Protein AF-A0A7Y2XPT8-F1 (afdb_monomer_lite)

Foldseek 3Di:
DQFEAEAADADLVLLLVFQKEWEWALHFFLRTQATLDIGGSVLLQDLCNCVVRVSGPRSCVSVVVDDQDFDPDFDDFPAWKWWFLFDDFLAGGDIDTGGWLFFEEEAEDPQQCSCVCQPQAPQQVLCVVLVHDALDHHTDTDDIPRSVVANEAAEFFLDQPDQAQLDFLCVLLVLLLLVLQLLCPDPVNVVVVHHSQCLRLQRHPFFDPPVSLSQWDWADDLQDPIDTHGDPQCRSLRGDPVQQVRDDVNGGSSRQQQDFLLRLLVCLVVDDAPDPSSVVSSVSSNVSSVLCVLLVRRRGGRSGGSSPAGSLSSRSSVLSVCLSVQALVHEYEYEYEANCVSAHSVNVSSVLVSVVSNSVSRYYYYYHHDDLSSLSRTSKYFYWAQDRGNRINHGQDIGHPVVCCPGPHPSNVVNVVVVPPPDDDDDDDDDDPDDDDQWWWFFQADFDNHDGYIDTHHGPTHYYYYYHHNSCSCVVVPVALQLVLVQVVLVPDDPVSVVSVPNRPHGPTPDIPNRHRDDDDDPPPPPDFLLDDPCVVVSVLSVVLVCCLPVNFDADPVPRHTFFFDDLVVVQVVVVVVCVVAVAKWKWAWQFFQAAWQCLVVLVVCVVVVQQWKQKPLDIDGSPPDGGDHRPGGITIIGGDPDSVVRCVNNVQKMKMAHNVCSNVCVPGIAIDGRGGADPPPRGGDDRRDSLCCDLCHPNNNDPQPSSSQFHDPPDPPPDPPDPQPDPVSVVVVVSVVSRSNPPCPVPTHGDD

Structure (mmCIF, N/CA/C/O backbone):
data_AF-A0A7Y2XPT8-F1
#
_entry.id   AF-A0A7Y2XPT8-F1
#
loop_
_atom_site.group_PDB
_atom_site.id
_atom_site.type_symbol
_atom_site.label_atom_id
_atom_site.label_alt_id
_atom_site.label_comp_id
_atom_site.label_asym_id
_atom_site.label_entity_id
_atom_site.label_seq_id
_atom_site.pdbx_PDB_ins_code
_atom_site.Cartn_x
_atom_site.Cartn_y
_atom_site.Cartn_z
_atom_site.occupancy
_atom_site.B_iso_or_equiv
_atom_site.auth_seq_id
_atom_site.auth_comp_id
_atom_site.auth_asym_id
_atom_site.auth_atom_id
_atom_site.pdbx_PDB_model_num
ATOM 1 N N . LYS A 1 1 ? -11.681 -24.615 -15.589 1.00 48.94 1 LYS A N 1
ATOM 2 C CA . LYS A 1 1 ? -12.839 -24.829 -16.495 1.00 48.94 1 LYS A CA 1
ATOM 3 C C . LYS A 1 1 ? -14.077 -24.967 -15.619 1.00 48.94 1 LYS A C 1
ATOM 5 O O . LYS A 1 1 ? -13.988 -25.736 -14.673 1.00 48.94 1 LYS A O 1
ATOM 10 N N . GLY A 1 2 ? -15.150 -24.215 -15.887 1.00 76.19 2 GLY A N 1
ATOM 11 C CA . GLY A 1 2 ? -16.339 -24.157 -15.017 1.00 76.19 2 GLY A CA 1
ATOM 12 C C . GLY A 1 2 ? -16.177 -23.285 -13.761 1.00 76.19 2 GLY A C 1
ATOM 13 O O . GLY A 1 2 ? -16.870 -23.508 -12.774 1.00 76.19 2 GLY A O 1
ATOM 14 N N . ASN A 1 3 ? -15.218 -22.350 -13.780 1.00 82.19 3 ASN A N 1
ATOM 15 C CA . ASN A 1 3 ? -14.989 -21.384 -12.707 1.00 82.19 3 ASN A CA 1
ATOM 16 C C . ASN A 1 3 ? -15.061 -19.979 -13.299 1.00 82.19 3 ASN A C 1
ATOM 18 O O . ASN A 1 3 ? -14.499 -19.748 -14.369 1.00 82.19 3 ASN A O 1
ATOM 22 N N . THR A 1 4 ? -15.666 -19.049 -12.566 1.00 84.94 4 THR A N 1
ATOM 23 C CA . THR A 1 4 ? -15.543 -17.613 -12.831 1.00 84.94 4 THR A CA 1
ATOM 24 C C . THR A 1 4 ? -14.243 -17.105 -12.225 1.00 84.94 4 THR A C 1
ATOM 26 O O . THR A 1 4 ? -13.990 -17.351 -11.045 1.00 84.94 4 THR A O 1
ATOM 29 N N . VAL A 1 5 ? -13.428 -16.395 -13.004 1.00 89.06 5 VAL A N 1
ATOM 30 C CA . VAL A 1 5 ? -12.171 -15.812 -12.519 1.00 89.06 5 VAL A CA 1
ATOM 31 C C . VAL A 1 5 ? -12.322 -14.298 -12.513 1.00 89.06 5 VAL A C 1
ATOM 33 O O . VAL A 1 5 ? -12.354 -13.680 -13.572 1.00 89.06 5 VAL A O 1
ATOM 36 N N . VAL A 1 6 ? -12.434 -13.710 -11.321 1.00 88.94 6 VAL A N 1
ATOM 37 C CA . VAL A 1 6 ? -12.496 -12.253 -11.138 1.00 88.94 6 VAL A CA 1
ATOM 38 C C . VAL A 1 6 ? -11.102 -11.756 -10.771 1.00 88.94 6 VAL A C 1
ATOM 40 O O . VAL A 1 6 ? -10.568 -12.145 -9.734 1.00 88.94 6 VAL A O 1
ATOM 43 N N . VAL A 1 7 ? -10.507 -10.921 -11.620 1.00 89.31 7 VAL A N 1
ATOM 44 C CA . VAL A 1 7 ? -9.134 -10.419 -11.459 1.00 89.31 7 VAL A CA 1
ATOM 45 C C . VAL A 1 7 ? -9.159 -8.904 -11.328 1.00 89.31 7 VAL A C 1
ATOM 47 O O . VAL A 1 7 ? -9.689 -8.226 -12.201 1.00 89.31 7 VAL A O 1
ATOM 50 N N . VAL A 1 8 ? -8.573 -8.358 -10.261 1.00 89.12 8 VAL A N 1
ATOM 51 C CA . VAL A 1 8 ? -8.321 -6.913 -10.165 1.00 89.12 8 VAL A CA 1
ATOM 52 C C . VAL A 1 8 ? -7.009 -6.610 -10.878 1.00 89.12 8 VAL A C 1
ATOM 54 O O . VAL A 1 8 ? -5.964 -7.064 -10.418 1.00 89.12 8 VAL A O 1
ATOM 57 N N . GLU A 1 9 ? -7.058 -5.873 -11.989 1.00 88.44 9 GLU A N 1
ATOM 58 C CA . GLU A 1 9 ? -5.888 -5.679 -12.852 1.00 88.44 9 GLU A CA 1
ATOM 59 C C . GLU A 1 9 ? -5.878 -4.352 -13.634 1.00 88.44 9 GLU A C 1
ATOM 61 O O . GLU A 1 9 ? -6.904 -3.706 -13.857 1.00 88.44 9 GLU A O 1
ATOM 66 N N . HIS A 1 10 ? -4.679 -3.962 -14.051 1.00 87.81 10 HIS A N 1
ATOM 67 C CA . HIS A 1 10 ? -4.297 -2.761 -14.768 1.00 87.81 10 HIS A CA 1
ATOM 68 C C . HIS A 1 10 ? -3.341 -3.052 -15.946 1.00 87.81 10 HIS A C 1
ATOM 70 O O . HIS A 1 10 ? -3.095 -2.138 -16.731 1.00 87.81 10 HIS A O 1
ATOM 76 N N . GLU A 1 11 ? -2.810 -4.273 -16.131 1.00 84.25 11 GLU A N 1
ATOM 77 C CA . GLU A 1 11 ? -2.018 -4.607 -17.321 1.00 84.25 11 GLU A CA 1
ATOM 78 C C . GLU A 1 11 ? -2.915 -4.676 -18.562 1.00 84.25 11 GLU A C 1
ATOM 80 O O . GLU A 1 11 ? -3.926 -5.386 -18.639 1.00 84.25 11 GLU A O 1
ATOM 85 N N . GLU A 1 12 ? -2.518 -3.924 -19.586 1.00 85.06 12 GLU A N 1
ATOM 86 C CA . GLU A 1 12 ? -3.254 -3.796 -20.840 1.00 85.06 12 GLU A CA 1
ATOM 87 C C . GLU A 1 12 ? -3.509 -5.148 -21.520 1.00 85.06 12 GLU A C 1
ATOM 89 O O . GLU A 1 12 ? -4.578 -5.379 -22.089 1.00 85.06 12 GLU A O 1
ATOM 94 N N . THR A 1 13 ? -2.532 -6.054 -21.463 1.00 84.00 13 THR A N 1
ATOM 95 C CA . THR A 1 13 ? -2.599 -7.374 -22.100 1.00 84.00 13 THR A CA 1
ATOM 96 C C . THR A 1 13 ? -3.690 -8.241 -21.468 1.00 84.00 13 THR A C 1
ATOM 98 O O . THR A 1 13 ? -4.475 -8.852 -22.198 1.00 84.00 13 THR A O 1
ATOM 101 N N . VAL A 1 14 ? -3.795 -8.232 -20.136 1.00 86.50 14 VAL A N 1
ATOM 102 C CA . VAL A 1 14 ? -4.797 -8.969 -19.358 1.00 86.50 14 VAL A CA 1
ATOM 103 C C . VAL A 1 14 ? -6.184 -8.388 -19.606 1.00 86.50 14 VAL A C 1
ATOM 105 O O . VAL A 1 14 ? -7.114 -9.126 -19.933 1.00 86.50 14 VAL A O 1
ATOM 108 N N . MET A 1 15 ? -6.320 -7.059 -19.566 1.00 89.50 15 MET A N 1
ATOM 109 C CA . MET A 1 15 ? -7.583 -6.383 -19.884 1.00 89.50 15 MET A CA 1
ATOM 110 C C . MET A 1 15 ? -8.066 -6.697 -21.303 1.00 89.50 15 MET A C 1
ATOM 112 O O . MET A 1 15 ? -9.247 -6.980 -21.507 1.00 89.50 15 MET A O 1
ATOM 116 N N . LYS A 1 16 ? -7.168 -6.708 -22.295 1.00 85.69 16 LYS A N 1
ATOM 117 C CA . LYS A 1 16 ? -7.507 -7.053 -23.686 1.00 85.69 16 LYS A CA 1
ATOM 118 C C . LYS A 1 16 ? -7.856 -8.530 -23.881 1.00 85.69 16 LYS A C 1
ATOM 120 O O . LYS A 1 16 ? -8.593 -8.846 -24.817 1.00 85.69 16 LYS A O 1
ATOM 125 N N . ALA A 1 17 ? -7.319 -9.412 -23.040 1.00 87.69 17 ALA A N 1
ATOM 126 C CA . ALA A 1 17 ? -7.596 -10.845 -23.056 1.00 87.69 17 ALA A CA 1
ATOM 127 C C . ALA A 1 17 ? -8.861 -11.236 -22.272 1.00 87.69 17 ALA A C 1
ATOM 129 O O . ALA A 1 17 ? -9.319 -12.367 -22.417 1.00 87.69 17 ALA A O 1
ATOM 130 N N . SER A 1 18 ? -9.413 -10.326 -21.464 1.00 90.81 18 SER A N 1
ATOM 131 C CA . SER A 1 18 ? -10.625 -10.565 -20.676 1.00 90.81 18 SER A CA 1
ATOM 132 C C . SER A 1 18 ? -11.853 -10.862 -21.540 1.00 90.81 18 SER A C 1
ATOM 134 O O . SER A 1 18 ? -12.017 -10.322 -22.641 1.00 90.81 18 SER A O 1
ATOM 136 N N . ASP A 1 19 ? -12.749 -11.696 -21.014 1.00 90.00 19 ASP A N 1
ATOM 137 C CA . ASP A 1 19 ? -14.072 -11.915 -21.601 1.00 90.00 19 ASP A CA 1
ATOM 138 C C . ASP A 1 19 ? -14.990 -10.730 -21.264 1.00 90.00 19 ASP A C 1
ATOM 140 O O . ASP A 1 19 ? -15.684 -10.191 -22.137 1.00 90.00 19 ASP A O 1
ATOM 144 N N . HIS A 1 20 ? -14.896 -10.245 -20.020 1.00 90.50 20 HIS A N 1
ATOM 145 C CA . HIS A 1 20 ? -15.644 -9.106 -19.500 1.00 90.50 20 HIS A CA 1
ATOM 146 C C . HIS A 1 20 ? -14.739 -8.127 -18.741 1.00 90.50 20 HIS A C 1
ATOM 148 O O . HIS A 1 20 ? -13.841 -8.534 -18.005 1.00 90.50 20 HIS A O 1
ATOM 154 N N . LEU A 1 21 ? -15.013 -6.830 -18.885 1.00 93.31 21 LEU A N 1
ATOM 155 C CA . LEU A 1 21 ? -14.312 -5.740 -18.215 1.00 93.31 21 LEU A CA 1
ATOM 156 C C . LEU A 1 21 ? -15.306 -4.917 -17.386 1.00 93.31 21 LEU A C 1
ATOM 158 O O . LEU A 1 21 ? -16.304 -4.422 -17.915 1.00 93.31 21 LEU A O 1
ATOM 162 N N . VAL A 1 22 ? -14.999 -4.734 -16.106 1.00 93.50 22 VAL A N 1
ATOM 163 C CA . VAL A 1 22 ? -15.694 -3.825 -15.189 1.00 93.50 22 VAL A CA 1
ATOM 164 C C . VAL A 1 22 ? -14.723 -2.720 -14.789 1.00 93.50 22 VAL A C 1
ATOM 166 O O . VAL A 1 22 ? -13.679 -2.995 -14.209 1.00 93.50 22 VAL A O 1
ATOM 169 N N . ASP A 1 23 ? -15.059 -1.473 -15.085 1.00 93.50 23 ASP A N 1
ATOM 170 C CA . ASP A 1 23 ? -14.248 -0.302 -14.760 1.00 93.50 23 ASP A CA 1
ATOM 171 C C . ASP A 1 23 ? -14.892 0.500 -13.618 1.00 93.50 23 ASP A C 1
ATOM 173 O O . ASP A 1 23 ? -16.072 0.872 -13.696 1.00 93.50 23 ASP A O 1
ATOM 177 N N . LEU A 1 24 ? -14.117 0.751 -12.557 1.00 92.56 24 LEU A N 1
ATOM 178 C CA . LEU A 1 24 ? -14.505 1.565 -11.406 1.00 92.56 24 LEU A CA 1
ATOM 179 C C . LEU A 1 24 ? -13.850 2.947 -11.433 1.00 92.56 24 LEU A C 1
ATOM 181 O O . LEU A 1 24 ? -12.626 3.084 -11.448 1.00 92.56 24 LEU A O 1
ATOM 185 N N . GLY A 1 25 ? -14.673 3.977 -11.271 1.00 89.19 25 GLY A N 1
ATOM 186 C CA . GLY A 1 25 ? -14.249 5.371 -11.261 1.00 89.19 25 GLY A CA 1
ATOM 187 C C . GLY A 1 25 ? -15.370 6.291 -10.768 1.00 89.19 25 GLY A C 1
ATOM 188 O O . GLY A 1 25 ? -16.159 5.863 -9.920 1.00 89.19 25 GLY A O 1
ATOM 189 N N . PRO A 1 26 ? -15.457 7.537 -11.275 1.00 86.62 26 PRO A N 1
ATOM 190 C CA . PRO A 1 26 ? -14.518 8.187 -12.207 1.00 86.62 26 PRO A CA 1
ATOM 191 C C . PRO A 1 26 ? -13.173 8.571 -11.566 1.00 86.62 26 PRO A C 1
ATOM 193 O O . PRO A 1 26 ? -12.193 8.769 -12.272 1.00 86.62 26 PRO A O 1
ATOM 196 N N . GLY A 1 27 ? -13.112 8.676 -10.235 1.00 84.25 27 GLY A N 1
ATOM 197 C CA . GLY A 1 27 ? -11.929 9.099 -9.485 1.00 84.25 27 GLY A CA 1
ATOM 198 C C . GLY A 1 27 ? -11.384 8.052 -8.506 1.00 84.25 27 GLY A C 1
ATOM 199 O O . GLY A 1 27 ? -11.863 6.921 -8.413 1.00 84.25 27 GLY A O 1
ATOM 200 N N . ALA A 1 28 ? -10.369 8.463 -7.748 1.00 82.50 28 ALA A N 1
ATOM 201 C CA . ALA A 1 28 ? -9.845 7.750 -6.585 1.00 82.50 28 ALA A CA 1
ATOM 202 C C . ALA A 1 28 ? -10.547 8.212 -5.298 1.00 82.50 28 ALA A C 1
ATOM 204 O O . ALA A 1 28 ? -11.073 9.328 -5.240 1.00 82.50 28 ALA A O 1
ATOM 205 N N . GLY A 1 29 ? -10.527 7.381 -4.252 1.00 80.56 29 GLY A N 1
ATOM 206 C CA . GLY A 1 29 ? -11.131 7.720 -2.963 1.00 80.56 29 GLY A CA 1
ATOM 207 C C . GLY A 1 29 ? -12.606 8.087 -3.120 1.00 80.56 29 GLY A C 1
ATOM 208 O O . GLY A 1 29 ? -13.327 7.453 -3.885 1.00 80.56 29 GLY A O 1
ATOM 209 N N . GLU A 1 30 ? -13.059 9.145 -2.456 1.00 78.12 30 GLU A N 1
ATOM 210 C CA . GLU A 1 30 ? -14.478 9.529 -2.441 1.00 78.12 30 GLU A CA 1
ATOM 211 C C . GLU A 1 30 ? -15.073 9.925 -3.801 1.00 78.12 30 GLU A C 1
ATOM 213 O O . GLU A 1 30 ? -16.297 9.910 -3.946 1.00 78.12 30 GLU A O 1
ATOM 218 N N . HIS A 1 31 ? -14.225 10.231 -4.787 1.00 81.94 31 HIS A N 1
ATOM 219 C CA . HIS A 1 31 ? -14.617 10.484 -6.176 1.00 81.94 31 HIS A CA 1
ATOM 220 C C . HIS A 1 31 ? -14.749 9.198 -7.010 1.00 81.94 31 HIS A C 1
ATOM 222 O O . HIS A 1 31 ? -15.101 9.263 -8.186 1.00 81.94 31 HIS A O 1
ATOM 228 N N . GLY A 1 32 ? -14.418 8.046 -6.429 1.00 86.88 32 GLY A N 1
ATOM 229 C CA . GLY A 1 32 ? -14.584 6.723 -7.015 1.00 86.88 32 GLY A CA 1
ATOM 230 C C . GLY A 1 32 ? -15.821 5.999 -6.492 1.00 86.88 32 GLY A C 1
ATOM 231 O O . GLY A 1 32 ? -16.818 6.601 -6.092 1.00 86.88 32 GLY A O 1
ATOM 232 N N . GLY A 1 33 ? -15.742 4.670 -6.472 1.00 84.31 33 GLY A N 1
ATOM 233 C CA . GLY A 1 33 ? -16.777 3.817 -5.905 1.00 84.31 33 GLY A CA 1
ATOM 234 C C . GLY A 1 33 ? -18.017 3.679 -6.780 1.00 84.31 33 GLY A C 1
ATOM 235 O O . GLY A 1 33 ? -19.047 3.250 -6.270 1.00 84.31 33 GLY A O 1
ATOM 236 N N . GLN A 1 34 ? -17.939 4.033 -8.065 1.00 89.06 34 GLN A N 1
ATOM 237 C CA . GLN A 1 34 ? -19.000 3.847 -9.054 1.00 89.06 34 GLN A CA 1
ATOM 238 C C . GLN A 1 34 ? -18.502 2.978 -10.209 1.00 89.06 34 GLN A C 1
ATOM 240 O O . GLN A 1 34 ? -17.315 2.977 -10.527 1.00 89.06 34 GLN A O 1
ATOM 245 N N . ILE A 1 35 ? -19.413 2.258 -10.861 1.00 89.44 35 ILE A N 1
ATOM 246 C CA . ILE A 1 35 ? -19.110 1.531 -12.097 1.00 89.44 35 ILE A CA 1
ATOM 247 C C . ILE A 1 35 ? -19.306 2.499 -13.255 1.00 89.44 35 ILE A C 1
ATOM 249 O O . ILE A 1 35 ? -20.428 2.917 -13.534 1.00 89.44 35 ILE A O 1
ATOM 253 N N . VAL A 1 36 ? -18.215 2.856 -13.924 1.00 92.31 36 VAL A N 1
ATOM 254 C CA . VAL A 1 36 ? -18.238 3.780 -15.069 1.00 92.31 36 VAL A CA 1
ATOM 255 C C . VAL A 1 36 ? -18.423 3.036 -16.392 1.00 92.31 36 VAL A C 1
ATOM 257 O O . VAL A 1 36 ? -18.938 3.592 -17.369 1.00 92.31 36 VAL A O 1
ATOM 260 N N . ALA A 1 37 ? -18.043 1.757 -16.424 1.00 91.38 37 ALA A N 1
ATOM 261 C CA . ALA A 1 37 ? -18.244 0.877 -17.564 1.00 91.38 37 ALA A CA 1
ATOM 262 C C . ALA A 1 37 ? -18.334 -0.593 -17.114 1.00 91.38 37 ALA A C 1
ATOM 264 O O . ALA A 1 37 ? -17.560 -1.036 -16.274 1.00 91.38 37 ALA A O 1
ATOM 265 N N . ALA A 1 38 ? -19.253 -1.359 -17.700 1.00 90.06 38 ALA A N 1
ATOM 266 C CA . ALA A 1 38 ? -19.304 -2.818 -17.595 1.00 90.06 38 ALA A CA 1
ATOM 267 C C . ALA A 1 38 ? -19.683 -3.374 -18.972 1.00 90.06 38 ALA A C 1
ATOM 269 O O . ALA A 1 38 ? -20.764 -3.084 -19.489 1.00 90.06 38 ALA A O 1
ATOM 270 N N . LEU A 1 39 ? -18.748 -4.056 -19.629 1.00 92.25 39 LEU A N 1
ATOM 271 C CA . LEU A 1 39 ? -18.867 -4.448 -21.035 1.00 92.25 39 LEU A CA 1
ATOM 272 C C . LEU A 1 39 ? -17.935 -5.613 -21.375 1.00 92.25 39 LEU A C 1
ATOM 274 O O . LEU A 1 39 ? -16.998 -5.913 -20.645 1.00 92.25 39 LEU A O 1
ATOM 278 N N . SER A 1 40 ? -18.156 -6.264 -22.519 1.00 88.19 40 SER A N 1
ATOM 279 C CA . SER A 1 40 ? -17.253 -7.335 -22.970 1.00 88.19 40 SER A CA 1
ATOM 280 C C . SER A 1 40 ? -15.845 -6.806 -23.271 1.00 88.19 40 SER A C 1
ATOM 282 O O . SER A 1 40 ? -15.687 -5.698 -23.796 1.00 88.19 40 SER A O 1
ATOM 284 N N . GLY A 1 41 ? -14.811 -7.623 -23.057 1.00 83.25 41 GLY A N 1
ATOM 285 C CA . GLY A 1 41 ? -13.421 -7.237 -23.332 1.00 83.25 41 GLY A CA 1
ATOM 286 C C . GLY A 1 41 ? -13.184 -6.826 -24.793 1.00 83.25 41 GLY A C 1
ATOM 287 O O . GLY A 1 41 ? -12.375 -5.942 -25.080 1.00 83.25 41 GLY A O 1
ATOM 288 N N . ARG A 1 42 ? -13.966 -7.368 -25.742 1.00 84.88 42 ARG A N 1
ATOM 289 C CA . ARG A 1 42 ? -13.954 -6.943 -27.158 1.00 84.88 42 ARG A CA 1
ATOM 290 C C . ARG A 1 42 ? -14.538 -5.545 -27.371 1.00 84.88 42 ARG A C 1
ATOM 292 O O . ARG A 1 42 ? -14.050 -4.806 -28.226 1.00 84.88 42 ARG A O 1
ATOM 299 N N . GLN A 1 43 ? -15.590 -5.175 -26.641 1.00 86.75 43 GLN A N 1
ATOM 300 C CA . GLN A 1 43 ? -16.170 -3.830 -26.719 1.00 86.75 43 GLN A CA 1
ATOM 301 C C . GLN A 1 43 ? -15.215 -2.777 -26.144 1.00 86.75 43 GLN A C 1
ATOM 303 O O . GLN A 1 43 ? -15.126 -1.687 -26.707 1.00 86.75 43 GLN A O 1
ATOM 308 N N . ALA A 1 44 ? -14.446 -3.124 -25.106 1.00 85.00 44 ALA A N 1
ATOM 309 C CA . ALA A 1 44 ? -13.505 -2.218 -24.438 1.00 85.00 44 ALA A CA 1
ATOM 310 C C . ALA A 1 44 ? -12.372 -1.730 -25.352 1.00 85.00 44 ALA A C 1
ATOM 312 O O . ALA A 1 44 ? -11.777 -0.685 -25.116 1.00 85.00 44 ALA A O 1
ATOM 313 N N . GLN A 1 45 ? -12.109 -2.463 -26.433 1.00 83.88 45 GLN A N 1
ATOM 314 C CA . GLN A 1 45 ? -11.055 -2.167 -27.405 1.00 83.88 45 GLN A CA 1
ATOM 315 C C . GLN A 1 45 ? -11.556 -1.337 -28.600 1.00 83.88 45 GLN A C 1
ATOM 317 O O . GLN A 1 45 ? -10.782 -0.977 -29.488 1.00 83.88 45 GLN A O 1
ATOM 322 N N . GLN A 1 46 ? -12.858 -1.038 -28.679 1.00 86.12 46 GLN A N 1
ATOM 323 C CA . GLN A 1 46 ? -13.411 -0.275 -29.797 1.00 86.12 46 GLN A CA 1
ATOM 324 C C . GLN A 1 46 ? -12.995 1.197 -29.712 1.00 86.12 46 GLN A C 1
ATOM 326 O O . GLN A 1 46 ? -13.224 1.857 -28.705 1.00 86.12 46 GLN A O 1
ATOM 331 N N . LYS A 1 47 ? -12.493 1.773 -30.811 1.00 84.06 47 LYS A N 1
ATOM 332 C CA . LYS A 1 47 ? -12.038 3.181 -30.855 1.00 84.06 47 LYS A CA 1
ATOM 333 C C . LYS A 1 47 ? -13.087 4.211 -30.407 1.00 84.06 47 LYS A C 1
ATOM 335 O O . LYS A 1 47 ? -12.742 5.298 -29.957 1.00 84.06 47 LYS A O 1
ATOM 340 N N . THR A 1 48 ? -14.374 3.903 -30.556 1.00 84.25 48 THR A N 1
ATOM 341 C CA . THR A 1 48 ? -15.479 4.801 -30.186 1.00 84.25 48 THR A CA 1
ATOM 342 C C . THR A 1 48 ? -15.956 4.624 -28.743 1.00 84.25 48 THR A C 1
ATOM 344 O O . THR A 1 48 ? -16.738 5.452 -28.277 1.00 84.25 48 THR A O 1
ATOM 347 N N . ILE A 1 49 ? -15.495 3.596 -28.018 1.00 87.44 49 ILE A N 1
ATOM 348 C CA . ILE A 1 49 ? -16.038 3.232 -26.701 1.00 87.44 49 ILE A CA 1
ATOM 349 C C . ILE A 1 49 ? -15.779 4.309 -25.645 1.00 87.44 49 ILE A C 1
ATOM 351 O O . ILE A 1 49 ? -16.684 4.646 -24.887 1.00 87.44 49 ILE A O 1
ATOM 355 N N . ALA A 1 50 ? -14.609 4.953 -25.685 1.00 84.31 50 ALA A N 1
ATOM 356 C CA . ALA A 1 50 ? -14.257 6.039 -24.772 1.00 84.31 50 ALA A CA 1
ATOM 357 C C . ALA A 1 50 ? -15.178 7.268 -24.919 1.00 84.31 50 ALA A C 1
ATOM 359 O O . ALA A 1 50 ? -15.327 8.047 -23.987 1.00 84.31 50 ALA A O 1
ATOM 360 N N . ARG A 1 51 ? -15.829 7.460 -26.081 1.00 86.19 51 ARG A N 1
ATOM 361 C CA . ARG A 1 51 ? -16.848 8.515 -26.248 1.00 86.19 51 ARG A CA 1
ATOM 362 C C . ARG A 1 51 ? -18.189 8.134 -25.621 1.00 86.19 51 ARG A C 1
ATOM 364 O O . ARG A 1 51 ? -18.934 9.022 -25.229 1.00 86.19 51 ARG A O 1
ATOM 371 N N . LYS A 1 52 ? -18.502 6.836 -25.558 1.00 87.88 52 LYS A N 1
ATOM 372 C CA . LYS A 1 52 ? -19.735 6.320 -24.944 1.00 87.88 52 LYS A CA 1
ATOM 373 C C . LYS A 1 52 ? -19.649 6.293 -23.417 1.00 87.88 52 LYS A C 1
ATOM 375 O O . LYS A 1 52 ? -20.669 6.459 -22.764 1.00 87.88 52 LYS A O 1
ATOM 380 N N . HIS A 1 53 ? -18.442 6.134 -22.877 1.00 89.69 53 HIS A N 1
ATOM 381 C CA . HIS A 1 53 ? -18.158 6.133 -21.442 1.00 89.69 53 HIS A CA 1
ATOM 382 C C . HIS A 1 53 ? -17.142 7.237 -21.101 1.00 89.69 53 HIS A C 1
ATOM 384 O O . HIS A 1 53 ? -15.980 6.936 -20.833 1.00 89.69 53 HIS A O 1
ATOM 390 N N . PRO A 1 54 ? -17.544 8.522 -21.129 1.00 88.12 54 PRO A N 1
ATOM 391 C CA . PRO A 1 54 ? -16.626 9.648 -20.928 1.00 88.12 54 PRO A CA 1
ATOM 392 C C . PRO A 1 54 ? -16.064 9.747 -19.501 1.00 88.12 54 PRO A C 1
ATOM 394 O O . PRO A 1 54 ? -15.097 10.464 -19.290 1.00 88.12 54 PRO A O 1
ATOM 397 N N . GLN A 1 55 ? -16.672 9.051 -18.537 1.00 89.62 55 GLN A N 1
ATOM 398 C CA . GLN A 1 55 ? -16.234 8.984 -17.139 1.00 89.62 55 GLN A CA 1
ATOM 399 C C . GLN A 1 55 ? -15.168 7.904 -16.884 1.00 89.62 55 GLN A C 1
ATOM 401 O O . GLN A 1 55 ? -14.672 7.795 -15.767 1.00 89.62 55 GLN A O 1
ATOM 406 N N . SER A 1 56 ? -14.857 7.074 -17.887 1.00 91.69 56 SER A N 1
ATOM 407 C CA . SER A 1 56 ? -13.834 6.035 -17.778 1.00 91.69 56 SER A CA 1
ATOM 408 C C . SER A 1 56 ? -12.452 6.609 -18.064 1.00 91.69 56 SER A C 1
ATOM 410 O O . SER A 1 56 ? -12.187 7.093 -19.166 1.00 91.69 56 SER A O 1
ATOM 412 N N . GLU A 1 57 ? -11.559 6.479 -17.088 1.00 90.12 57 GLU A N 1
ATOM 413 C CA . GLU A 1 57 ? -10.138 6.803 -17.231 1.00 90.12 57 GLU A CA 1
ATOM 414 C C . GLU A 1 57 ? -9.351 5.659 -17.889 1.00 90.12 57 GLU A C 1
ATOM 416 O O . GLU A 1 57 ? -8.268 5.887 -18.420 1.00 90.12 57 GLU A O 1
ATOM 421 N N . THR A 1 58 ? -9.882 4.430 -17.911 1.00 91.44 58 THR A N 1
ATOM 422 C CA . THR A 1 58 ? -9.190 3.256 -18.472 1.00 91.44 58 THR A CA 1
ATOM 423 C C . THR A 1 58 ? -9.420 3.082 -19.975 1.00 91.44 58 THR A C 1
ATOM 425 O O . THR A 1 58 ? -8.488 2.810 -20.736 1.00 91.44 58 THR A O 1
ATOM 428 N N . LEU A 1 59 ? -10.658 3.260 -20.448 1.00 91.69 59 LEU A N 1
ATOM 429 C CA . LEU A 1 59 ? -11.025 3.035 -21.851 1.00 91.69 59 LEU A CA 1
ATOM 430 C C . LEU A 1 59 ? -10.267 3.917 -22.866 1.00 91.69 59 LEU A C 1
ATOM 432 O O . LEU A 1 59 ? -9.998 3.432 -23.973 1.00 91.69 59 LEU A O 1
ATOM 436 N N . PRO A 1 60 ? -9.889 5.179 -22.570 1.00 90.31 60 PRO A N 1
ATOM 437 C CA . PRO A 1 60 ? -9.034 5.966 -23.455 1.00 90.31 60 PRO A CA 1
ATOM 438 C C . PRO A 1 60 ? -7.683 5.300 -23.747 1.00 90.31 60 PRO A C 1
ATOM 440 O O . PRO A 1 60 ? -7.255 5.328 -24.900 1.00 90.31 60 PRO A O 1
ATOM 443 N N . TYR A 1 61 ? -7.064 4.644 -22.761 1.00 88.31 61 TYR A N 1
ATOM 444 C CA . TYR A 1 61 ? -5.810 3.906 -22.943 1.00 88.31 61 TYR A CA 1
ATOM 445 C C . TYR A 1 61 ? -6.031 2.618 -23.746 1.00 88.31 61 TYR A C 1
ATOM 447 O O . TYR A 1 61 ? -5.374 2.397 -24.760 1.00 88.31 61 TYR A O 1
ATOM 455 N N . LEU A 1 62 ? -7.048 1.818 -23.398 1.00 87.31 62 LEU A N 1
ATOM 456 C CA . LEU A 1 62 ? -7.353 0.565 -24.115 1.00 87.31 62 LEU A CA 1
ATOM 457 C C . LEU A 1 62 ? -7.730 0.771 -25.590 1.00 87.31 62 LEU A C 1
ATOM 459 O O . LEU A 1 62 ? -7.444 -0.079 -26.438 1.00 87.31 62 LEU A O 1
ATOM 463 N N . SER A 1 63 ? -8.382 1.894 -25.899 1.00 85.12 63 SER A N 1
ATOM 464 C CA . SER A 1 63 ? -8.779 2.264 -27.262 1.00 85.12 63 SER A CA 1
ATOM 465 C C . SER A 1 63 ? -7.666 2.947 -28.071 1.00 85.12 63 SER A C 1
ATOM 467 O O . SER A 1 63 ? -7.859 3.186 -29.269 1.00 85.12 63 SER A O 1
ATOM 469 N N . GLY A 1 64 ? -6.519 3.248 -27.446 1.00 82.19 64 GLY A N 1
ATOM 470 C CA . GLY A 1 64 ? -5.394 3.973 -28.047 1.00 82.19 64 GLY A CA 1
ATOM 471 C C . GLY A 1 64 ? -5.667 5.461 -28.286 1.00 82.19 64 GLY A C 1
ATOM 472 O O . GLY A 1 64 ? -5.067 6.068 -29.168 1.00 82.19 64 GLY A O 1
ATOM 473 N N . LYS A 1 65 ? -6.639 6.046 -27.574 1.00 84.56 65 LYS A N 1
ATOM 474 C CA . LYS A 1 65 ? -6.930 7.489 -27.616 1.00 84.56 65 LYS A CA 1
ATOM 475 C C . LYS A 1 65 ? -5.975 8.278 -26.715 1.00 84.56 65 LYS A C 1
ATOM 477 O O . LYS A 1 65 ? -5.639 9.410 -27.053 1.00 84.56 65 LYS A O 1
ATOM 482 N N . SER A 1 66 ? -5.584 7.686 -25.591 1.00 85.25 66 SER A N 1
ATOM 483 C CA . SER A 1 66 ? -4.589 8.211 -24.657 1.00 85.25 66 SER A CA 1
ATOM 484 C C . SER A 1 66 ? -3.408 7.250 -24.597 1.00 85.25 66 SER A C 1
ATOM 486 O O . SER A 1 66 ? -3.604 6.038 -24.619 1.00 85.25 66 SER A O 1
ATOM 488 N N . GLU A 1 67 ? -2.198 7.788 -24.507 1.00 86.69 67 GLU A N 1
ATOM 489 C CA . GLU A 1 67 ? -0.961 7.029 -24.324 1.00 86.69 67 GLU A CA 1
ATOM 490 C C . GLU A 1 67 ? -0.037 7.824 -23.404 1.00 86.69 67 GLU A C 1
ATOM 492 O O . GLU A 1 67 ? -0.047 9.058 -23.428 1.00 86.69 67 GLU A O 1
ATOM 497 N N . ILE A 1 68 ? 0.772 7.119 -22.614 1.00 87.50 68 ILE A N 1
ATOM 498 C CA . ILE A 1 68 ? 1.781 7.753 -21.767 1.00 87.50 68 ILE A CA 1
ATOM 499 C C . ILE A 1 68 ? 2.864 8.342 -22.674 1.00 87.50 68 ILE A C 1
ATOM 501 O O . ILE A 1 68 ? 3.458 7.642 -23.500 1.00 87.50 68 ILE A O 1
ATOM 505 N N . GLN A 1 69 ? 3.110 9.647 -22.550 1.00 84.19 69 GLN A N 1
ATOM 506 C CA . GLN A 1 69 ? 4.026 10.337 -23.453 1.00 84.19 69 GLN A CA 1
ATOM 507 C C . GLN A 1 69 ? 5.477 9.918 -23.221 1.00 84.19 69 GLN A C 1
ATOM 509 O O . GLN A 1 69 ? 6.024 10.054 -22.129 1.00 84.19 69 GLN A O 1
ATOM 514 N N . VAL A 1 70 ? 6.135 9.486 -24.296 1.00 86.38 70 VAL A N 1
ATOM 515 C CA . VAL A 1 70 ? 7.569 9.192 -24.283 1.00 86.38 70 VAL A CA 1
ATOM 516 C C . VAL A 1 70 ? 8.368 10.505 -24.340 1.00 86.38 70 VAL A C 1
ATOM 518 O O . VAL A 1 70 ? 8.069 11.361 -25.183 1.00 86.38 70 VAL A O 1
ATOM 521 N N . PRO A 1 71 ? 9.409 10.685 -23.503 1.00 87.75 71 PRO A N 1
ATOM 522 C CA . PRO A 1 71 ? 10.274 11.859 -23.556 1.00 87.75 71 PRO A CA 1
ATOM 523 C C . PRO A 1 71 ? 10.866 12.092 -24.954 1.00 87.75 71 PRO A C 1
ATOM 525 O O . PRO A 1 71 ? 11.443 11.190 -25.560 1.00 87.75 71 PRO A O 1
ATOM 528 N N . LYS A 1 72 ? 10.770 13.331 -25.459 1.00 86.69 72 LYS A N 1
ATOM 529 C CA . LYS A 1 72 ? 11.293 13.710 -26.790 1.00 86.69 72 LYS A CA 1
ATOM 530 C C . LYS A 1 72 ? 12.820 13.641 -26.882 1.00 86.69 72 LYS A C 1
ATOM 532 O O . LYS A 1 72 ? 13.367 13.491 -27.971 1.00 86.69 72 LYS A O 1
ATOM 537 N N . SER A 1 73 ? 13.507 13.803 -25.756 1.00 89.75 73 SER A N 1
ATOM 538 C CA . SER A 1 73 ? 14.959 13.725 -25.645 1.00 89.75 73 SER A CA 1
ATOM 539 C C . SER A 1 73 ? 15.351 12.948 -24.390 1.00 89.75 73 SER A C 1
ATOM 541 O O . SER A 1 73 ? 14.676 13.019 -23.364 1.00 89.75 73 SER A O 1
ATOM 543 N N . ARG A 1 74 ? 16.455 12.201 -24.489 1.00 92.62 74 ARG A N 1
ATOM 544 C CA . ARG A 1 74 ? 17.047 11.434 -23.384 1.00 92.62 74 ARG A CA 1
ATOM 545 C C . ARG A 1 74 ? 18.136 12.267 -22.716 1.00 92.62 74 ARG A C 1
ATOM 547 O O . ARG A 1 74 ? 18.941 12.903 -23.410 1.00 92.62 74 ARG A O 1
ATOM 554 N N . ARG A 1 75 ? 18.202 12.247 -21.385 1.00 93.94 75 ARG A N 1
ATOM 555 C CA . ARG A 1 75 ? 19.303 12.874 -20.636 1.00 93.94 75 ARG A CA 1
ATOM 556 C C . ARG A 1 75 ? 20.609 12.142 -20.939 1.00 93.94 75 ARG A C 1
ATOM 558 O O . ARG A 1 75 ? 20.645 10.919 -21.049 1.00 93.94 75 ARG A O 1
ATOM 565 N N . LYS A 1 76 ? 21.706 12.891 -21.071 1.00 90.50 76 LYS A N 1
ATOM 566 C CA . LYS A 1 76 ? 23.044 12.308 -21.237 1.00 90.50 76 LYS A CA 1
ATOM 567 C C . LYS A 1 76 ? 23.712 12.177 -19.868 1.00 90.50 76 LYS A C 1
ATOM 569 O O . LYS A 1 76 ? 23.793 13.182 -19.160 1.00 90.50 76 LYS A O 1
ATOM 574 N N . PRO A 1 77 ? 24.224 10.994 -19.502 1.00 88.44 77 PRO A N 1
ATOM 575 C CA . PRO A 1 77 ? 24.879 10.819 -18.217 1.00 88.44 77 PRO A CA 1
ATOM 576 C C . PRO A 1 77 ? 26.188 11.603 -18.164 1.00 88.44 77 PRO A C 1
ATOM 578 O O . PRO A 1 77 ? 27.016 11.506 -19.069 1.00 88.44 77 PRO A O 1
ATOM 581 N N . GLN A 1 78 ? 26.381 12.368 -17.090 1.00 78.06 78 GLN A N 1
ATOM 582 C CA . GLN A 1 78 ? 27.624 13.117 -16.865 1.00 78.06 78 GLN A CA 1
ATOM 583 C C . GLN A 1 78 ? 28.656 12.311 -16.072 1.00 78.06 78 GLN A C 1
ATOM 585 O O . GLN A 1 78 ? 29.857 12.540 -16.190 1.00 78.06 78 GLN A O 1
ATOM 590 N N . LYS A 1 79 ? 28.189 11.364 -15.255 1.00 90.81 79 LYS A N 1
ATOM 591 C CA . LYS A 1 79 ? 28.999 10.554 -14.342 1.00 90.81 79 LYS A CA 1
ATOM 592 C C . LYS A 1 79 ? 28.568 9.091 -14.438 1.00 90.81 79 LYS A C 1
ATOM 594 O O . LYS A 1 79 ? 27.510 8.780 -14.984 1.00 90.81 79 LYS A O 1
ATOM 599 N N . SER A 1 80 ? 29.382 8.178 -13.918 1.00 93.75 80 SER A N 1
ATOM 600 C CA . SER A 1 80 ? 29.038 6.754 -13.870 1.00 93.75 80 SER A CA 1
ATOM 601 C C . SER A 1 80 ? 29.630 6.077 -12.646 1.00 93.75 80 SER A C 1
ATOM 603 O O . SER A 1 80 ? 30.778 6.351 -12.303 1.00 93.75 80 SER A O 1
ATOM 605 N N . LEU A 1 81 ? 28.887 5.137 -12.076 1.00 94.81 81 LEU A N 1
ATOM 606 C CA . LEU A 1 81 ? 29.368 4.175 -11.098 1.00 94.81 81 LEU A CA 1
ATOM 607 C C . LEU A 1 81 ? 29.874 2.927 -11.832 1.00 94.81 81 LEU A C 1
ATOM 609 O O . LEU A 1 81 ? 29.180 2.387 -12.693 1.00 94.81 81 LEU A O 1
ATOM 613 N N . LYS A 1 82 ? 31.080 2.469 -11.504 1.00 96.62 82 LYS A N 1
ATOM 614 C CA . LYS A 1 82 ? 31.668 1.240 -12.044 1.00 96.62 82 LYS A CA 1
ATOM 615 C C . LYS A 1 82 ? 31.825 0.220 -10.926 1.00 96.62 82 LYS A C 1
ATOM 617 O O . LYS A 1 82 ? 32.394 0.548 -9.890 1.00 96.62 82 LYS A O 1
ATOM 622 N N . ILE A 1 83 ? 31.347 -0.996 -11.152 1.00 95.19 83 ILE A N 1
ATOM 623 C CA . ILE A 1 83 ? 31.541 -2.149 -10.268 1.00 95.19 83 ILE A CA 1
ATOM 624 C C . ILE A 1 83 ? 32.177 -3.251 -11.106 1.00 95.19 83 ILE A C 1
ATOM 626 O O . ILE A 1 83 ? 31.676 -3.534 -12.192 1.00 95.19 83 ILE A O 1
ATOM 630 N N . THR A 1 84 ? 33.264 -3.856 -10.631 1.00 96.94 84 THR A N 1
ATOM 631 C CA . THR A 1 84 ? 33.966 -4.918 -11.366 1.00 96.94 84 THR A CA 1
ATOM 632 C C . THR A 1 84 ? 33.995 -6.234 -10.601 1.00 96.94 84 THR A C 1
ATOM 634 O O . THR A 1 84 ? 34.076 -6.264 -9.370 1.00 96.94 84 THR A O 1
ATOM 637 N N . GLY A 1 85 ? 33.933 -7.340 -11.342 1.00 94.56 85 GLY A N 1
ATOM 638 C CA . GLY A 1 85 ? 34.026 -8.704 -10.828 1.00 94.56 85 GLY A CA 1
ATOM 639 C C . GLY A 1 85 ? 32.952 -9.088 -9.810 1.00 94.56 85 GLY A C 1
ATOM 640 O O . GLY A 1 85 ? 33.227 -9.882 -8.909 1.00 94.56 85 GLY A O 1
ATOM 641 N N . ALA A 1 86 ? 31.743 -8.535 -9.928 1.00 93.88 86 ALA A N 1
ATOM 642 C CA . ALA A 1 86 ? 30.643 -8.837 -9.022 1.00 93.88 86 ALA A CA 1
ATOM 643 C C . ALA A 1 86 ? 30.209 -10.302 -9.139 1.00 93.88 86 ALA A C 1
ATOM 645 O O . ALA A 1 86 ? 29.990 -10.798 -10.246 1.00 93.88 86 ALA A O 1
ATOM 646 N N . SER A 1 87 ? 30.075 -10.997 -8.008 1.00 92.81 87 SER A N 1
ATOM 647 C CA . SER A 1 87 ? 29.660 -12.405 -7.986 1.00 92.81 87 SER A CA 1
ATOM 648 C C . SER A 1 87 ? 28.681 -12.686 -6.849 1.00 92.81 87 SER A C 1
ATOM 650 O O . SER A 1 87 ? 29.020 -12.503 -5.685 1.00 92.81 87 SER A O 1
ATOM 652 N N . ARG A 1 88 ? 27.467 -13.142 -7.169 1.00 92.50 88 ARG A N 1
ATOM 653 C CA . ARG A 1 88 ? 26.436 -13.559 -6.201 1.00 92.50 88 ARG A CA 1
ATOM 654 C C . ARG A 1 88 ? 25.361 -14.360 -6.934 1.00 92.50 88 ARG A C 1
ATOM 656 O O . ARG A 1 88 ? 24.893 -13.936 -7.987 1.00 92.50 88 ARG A O 1
ATOM 663 N N . HIS A 1 89 ? 24.941 -15.488 -6.362 1.00 91.44 89 HIS A N 1
ATOM 664 C CA . HIS A 1 89 ? 23.934 -16.382 -6.950 1.00 91.44 89 HIS A CA 1
ATOM 665 C C . HIS A 1 89 ? 24.294 -16.760 -8.401 1.00 91.44 89 HIS A C 1
ATOM 667 O O . HIS A 1 89 ? 25.336 -17.371 -8.628 1.00 91.44 89 HIS A O 1
ATOM 673 N N . ASN A 1 90 ? 23.466 -16.395 -9.382 1.00 90.25 90 ASN A N 1
ATOM 674 C CA . ASN A 1 90 ? 23.713 -16.655 -10.798 1.00 90.25 90 ASN A CA 1
ATOM 675 C C . ASN A 1 90 ? 24.596 -15.603 -11.494 1.00 90.25 90 ASN A C 1
ATOM 677 O O . ASN A 1 90 ? 25.041 -15.843 -12.612 1.00 90.25 90 ASN A O 1
ATOM 681 N N . ILE A 1 91 ? 24.899 -14.468 -10.854 1.00 92.19 91 ILE A N 1
ATOM 682 C CA . ILE A 1 91 ? 25.847 -13.474 -11.375 1.00 92.19 91 ILE A CA 1
ATOM 683 C C . ILE A 1 91 ? 27.273 -13.966 -11.102 1.00 92.19 91 ILE A C 1
ATOM 685 O O . ILE A 1 91 ? 27.654 -14.149 -9.942 1.00 92.19 91 ILE A O 1
ATOM 689 N N . LYS A 1 92 ? 28.067 -14.160 -12.163 1.00 90.62 92 LYS A N 1
ATOM 690 C CA . LYS A 1 92 ? 29.441 -14.690 -12.102 1.00 90.62 92 LYS A CA 1
ATOM 691 C C . LYS A 1 92 ? 30.429 -13.707 -12.741 1.00 90.62 92 LYS A C 1
ATOM 693 O O . LYS A 1 92 ? 30.457 -13.580 -13.960 1.00 90.62 92 LYS A O 1
ATOM 698 N N . ASN A 1 93 ? 31.257 -13.048 -11.924 1.00 93.62 93 ASN A N 1
ATOM 699 C CA . ASN A 1 93 ? 32.300 -12.102 -12.352 1.00 93.62 93 ASN A CA 1
ATOM 700 C C . ASN A 1 93 ? 31.801 -11.017 -13.335 1.00 93.62 93 ASN A C 1
ATOM 702 O O . ASN A 1 93 ? 32.372 -10.820 -14.407 1.00 93.62 93 ASN A O 1
ATOM 706 N N . LEU A 1 94 ? 30.717 -10.333 -12.970 1.00 94.31 94 LEU A N 1
ATOM 707 C CA . LEU A 1 94 ? 30.068 -9.316 -13.793 1.00 94.31 94 LEU A CA 1
ATOM 708 C C . LEU A 1 94 ? 30.693 -7.929 -13.591 1.00 94.31 94 LEU A C 1
ATOM 710 O O . LEU A 1 94 ? 30.833 -7.463 -12.458 1.00 94.31 94 LEU A O 1
ATOM 714 N N . ASP A 1 95 ? 30.978 -7.246 -14.698 1.00 93.94 95 ASP A N 1
ATOM 715 C CA . ASP A 1 95 ? 31.354 -5.834 -14.713 1.00 93.94 95 ASP A CA 1
ATOM 716 C C . ASP A 1 95 ? 30.146 -4.966 -15.097 1.00 93.94 95 ASP A C 1
ATOM 718 O O . ASP A 1 95 ? 29.481 -5.194 -16.109 1.00 93.94 95 ASP A O 1
ATOM 722 N N . LEU A 1 96 ? 29.870 -3.941 -14.294 1.00 94.62 96 LEU A N 1
ATOM 723 C CA . LEU A 1 96 ? 28.754 -3.017 -14.463 1.00 94.62 96 LEU A CA 1
ATOM 724 C C . LEU A 1 96 ? 29.268 -1.580 -14.565 1.00 94.62 96 LEU A C 1
ATOM 726 O O . LEU A 1 96 ? 30.014 -1.109 -13.708 1.00 94.62 96 LEU A O 1
ATOM 730 N N . LYS A 1 97 ? 28.774 -0.842 -15.563 1.00 93.50 97 LYS A N 1
ATOM 731 C CA . LYS A 1 97 ? 28.877 0.620 -15.634 1.00 93.50 97 LYS A CA 1
ATOM 732 C C . LYS A 1 97 ? 27.476 1.226 -15.582 1.00 93.50 97 LYS A C 1
ATOM 734 O O . LYS A 1 97 ? 26.778 1.254 -16.592 1.00 93.50 97 LYS A O 1
ATOM 739 N N . LEU A 1 98 ? 27.083 1.720 -14.413 1.00 95.12 98 LEU A N 1
ATOM 740 C CA . LEU A 1 98 ? 25.797 2.367 -14.176 1.00 95.12 98 LEU A CA 1
ATOM 741 C C . LEU A 1 98 ? 25.919 3.883 -14.424 1.00 95.12 98 LEU A C 1
ATOM 743 O O . LEU A 1 98 ? 26.709 4.544 -13.744 1.00 95.12 98 LEU A O 1
ATOM 747 N N . PRO A 1 99 ? 25.182 4.465 -15.382 1.00 94.44 99 PRO A N 1
ATOM 748 C CA . PRO A 1 99 ? 25.153 5.913 -15.572 1.00 94.44 99 PRO A CA 1
ATOM 749 C C . PRO A 1 99 ? 24.467 6.626 -14.394 1.00 94.44 99 PRO A C 1
ATOM 751 O O . PRO A 1 99 ? 23.475 6.144 -13.854 1.00 94.44 99 PRO A O 1
ATOM 754 N N . LEU A 1 100 ? 24.993 7.791 -14.008 1.00 94.19 100 LEU A N 1
ATOM 755 C CA . LEU A 1 100 ? 24.457 8.631 -12.931 1.00 94.19 100 LEU A CA 1
ATOM 756 C C . LEU A 1 100 ? 23.866 9.935 -13.490 1.00 94.19 100 LEU A C 1
ATOM 758 O O . LEU A 1 100 ? 24.294 10.427 -14.539 1.00 94.19 100 LEU A O 1
ATOM 762 N N . GLY A 1 101 ? 22.905 10.502 -12.759 1.00 92.06 101 GLY A N 1
ATOM 763 C CA . GLY A 1 101 ? 22.155 11.709 -13.127 1.00 92.06 101 GLY A CA 1
ATOM 764 C C . GLY A 1 101 ? 21.110 11.475 -14.221 1.00 92.06 101 GLY A C 1
ATOM 765 O O . GLY A 1 101 ? 20.747 12.406 -14.934 1.00 92.06 101 GLY A O 1
ATOM 766 N N . VAL A 1 102 ? 20.683 10.224 -14.404 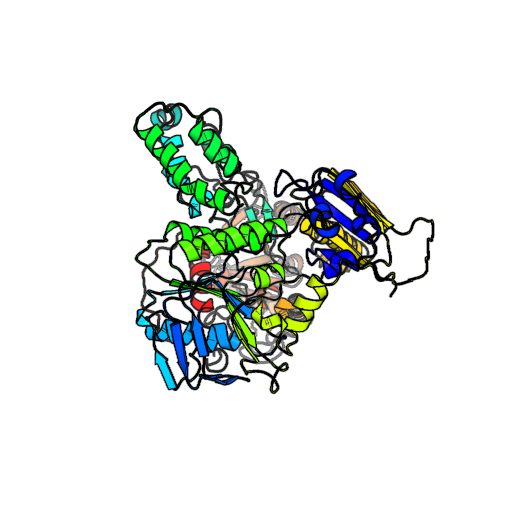1.00 95.69 102 VAL A N 1
ATOM 767 C CA . VAL A 1 102 ? 19.705 9.815 -15.418 1.00 95.69 102 VAL A CA 1
ATOM 768 C C . VAL A 1 102 ? 18.723 8.801 -14.838 1.00 95.69 102 VAL A C 1
ATOM 770 O O . VAL A 1 102 ? 18.992 8.171 -13.808 1.00 95.69 102 VAL A O 1
ATOM 773 N N . PHE A 1 103 ? 17.597 8.619 -15.523 1.00 96.62 103 PHE A N 1
ATOM 774 C CA . PHE A 1 103 ? 16.654 7.548 -15.236 1.00 96.62 103 PHE A CA 1
ATOM 775 C C . PHE A 1 103 ? 17.099 6.242 -15.921 1.00 96.62 103 PHE A C 1
ATOM 777 O O . PHE A 1 103 ? 16.963 6.095 -17.136 1.00 96.62 103 PHE A O 1
ATOM 784 N N . THR A 1 104 ? 17.623 5.285 -15.149 1.00 97.31 104 THR A N 1
ATOM 785 C CA . THR A 1 104 ? 18.026 3.960 -15.645 1.00 97.31 104 THR A CA 1
ATOM 786 C C . THR A 1 104 ? 16.980 2.900 -15.312 1.00 97.31 104 THR A C 1
ATOM 788 O O . THR A 1 104 ? 16.595 2.751 -14.153 1.00 97.31 104 THR A O 1
ATOM 791 N N . CYS A 1 105 ? 16.567 2.115 -16.304 1.00 97.25 105 CYS A N 1
ATOM 792 C CA . CYS A 1 105 ? 15.693 0.963 -16.113 1.00 97.25 105 CYS A CA 1
ATOM 793 C C . CYS A 1 105 ? 16.481 -0.354 -16.209 1.00 97.25 105 CYS A C 1
ATOM 795 O O . CYS A 1 105 ? 17.222 -0.574 -17.169 1.00 97.25 105 CYS A O 1
ATOM 797 N N . LEU A 1 106 ? 16.334 -1.220 -15.206 1.00 96.38 106 LEU A N 1
ATOM 798 C CA . LEU A 1 106 ? 16.882 -2.572 -15.170 1.00 96.38 106 LEU A CA 1
ATOM 799 C C . LEU A 1 106 ? 15.803 -3.572 -15.596 1.00 96.38 106 LEU A C 1
ATOM 801 O O . LEU A 1 106 ? 14.808 -3.767 -14.901 1.00 96.38 106 LEU A O 1
ATOM 805 N N . THR A 1 107 ? 16.028 -4.218 -16.734 1.00 94.94 107 THR A N 1
ATOM 806 C CA . THR A 1 107 ? 15.084 -5.120 -17.409 1.00 94.94 107 THR A CA 1
ATOM 807 C C . THR A 1 107 ? 15.663 -6.532 -17.536 1.00 94.94 107 THR A C 1
ATOM 809 O O . THR A 1 107 ? 16.807 -6.781 -17.146 1.00 94.94 107 THR A O 1
ATOM 812 N N . GLY A 1 108 ? 14.857 -7.488 -18.004 1.00 90.06 108 GLY A N 1
ATOM 813 C CA . GLY A 1 108 ? 15.270 -8.882 -18.198 1.00 90.06 108 GLY A CA 1
ATOM 814 C C . GLY A 1 108 ? 14.252 -9.899 -17.685 1.00 90.06 108 GLY A C 1
ATOM 815 O O . GLY A 1 108 ? 13.400 -9.571 -16.865 1.00 90.06 108 GLY A O 1
ATOM 816 N N . VAL A 1 109 ? 14.333 -11.157 -18.114 1.00 88.62 109 VAL A N 1
ATOM 817 C CA . VAL A 1 109 ? 13.364 -12.199 -17.711 1.00 88.62 109 VAL A CA 1
ATOM 818 C C . VAL A 1 109 ? 13.355 -12.455 -16.193 1.00 88.62 109 VAL A C 1
ATOM 820 O O . VAL A 1 109 ? 14.312 -12.139 -15.478 1.00 88.62 109 VAL A O 1
ATOM 823 N N . SER A 1 110 ? 12.257 -12.992 -15.650 1.00 86.19 110 SER A N 1
ATOM 824 C CA . SER A 1 110 ? 12.216 -13.378 -14.229 1.00 86.19 110 SER A CA 1
ATOM 825 C C . SER A 1 110 ? 13.320 -14.396 -13.925 1.00 86.19 110 SER A C 1
ATOM 827 O O . SER A 1 110 ? 13.586 -15.277 -14.734 1.00 86.19 110 SER A O 1
ATOM 829 N N . GLY A 1 111 ? 14.022 -14.241 -12.801 1.00 84.62 111 GLY A N 1
ATOM 830 C CA . GLY A 1 111 ? 15.174 -15.084 -12.461 1.00 84.62 111 GLY A CA 1
ATOM 831 C C . GLY A 1 111 ? 16.485 -14.760 -13.196 1.00 84.62 111 GLY A C 1
ATOM 832 O O . GLY A 1 111 ? 17.477 -15.435 -12.942 1.00 84.62 111 GLY A O 1
ATOM 833 N N . SER A 1 112 ? 16.553 -13.726 -14.047 1.00 90.44 112 SER A N 1
ATOM 834 C CA . SER A 1 112 ? 17.801 -13.338 -14.739 1.00 90.44 112 SER A CA 1
ATOM 835 C C . SER A 1 112 ? 18.873 -12.708 -13.837 1.00 90.44 112 SER A C 1
ATOM 837 O O . SER A 1 112 ? 19.995 -12.491 -14.284 1.00 90.44 112 SER A O 1
ATOM 839 N N . GLY A 1 113 ? 18.550 -12.417 -12.571 1.00 90.38 113 GLY A N 1
ATOM 840 C CA . GLY A 1 113 ? 19.467 -11.805 -11.599 1.00 90.38 113 GLY A CA 1
ATOM 841 C C . GLY A 1 113 ? 19.223 -10.316 -11.309 1.00 90.38 113 GLY A C 1
ATOM 842 O O . GLY A 1 113 ? 20.043 -9.703 -10.634 1.00 90.38 113 GLY A O 1
ATOM 843 N N . LYS A 1 114 ? 18.109 -9.717 -11.766 1.00 93.06 114 LYS A N 1
ATOM 844 C CA . LYS A 1 114 ? 17.792 -8.282 -11.557 1.00 93.06 114 LYS A CA 1
ATOM 845 C C . LYS A 1 114 ? 17.861 -7.838 -10.097 1.00 93.06 114 LYS A C 1
ATOM 847 O O . LYS A 1 114 ? 18.584 -6.898 -9.778 1.00 93.06 114 LYS A O 1
ATOM 852 N N . SER A 1 115 ? 17.151 -8.534 -9.209 1.00 89.75 115 SER A N 1
ATOM 853 C CA . SER A 1 115 ? 17.128 -8.203 -7.781 1.00 89.75 115 SER A CA 1
ATOM 854 C C . SER A 1 115 ? 18.504 -8.396 -7.141 1.00 89.75 115 SER A C 1
ATOM 856 O O . SER A 1 115 ? 18.923 -7.550 -6.362 1.00 89.75 115 SER A O 1
ATOM 858 N N . THR A 1 116 ? 19.250 -9.438 -7.527 1.00 90.56 116 THR A N 1
ATOM 859 C CA . THR A 1 116 ? 20.635 -9.660 -7.073 1.00 90.56 116 THR A CA 1
ATOM 860 C C . THR A 1 116 ? 21.567 -8.536 -7.532 1.00 90.56 116 THR A C 1
ATOM 862 O O . THR A 1 116 ? 22.370 -8.049 -6.740 1.00 90.56 116 THR A O 1
ATOM 865 N N . LEU A 1 117 ? 21.439 -8.058 -8.775 1.00 93.31 117 LEU A N 1
ATOM 866 C CA . LEU A 1 117 ? 22.234 -6.935 -9.273 1.00 93.31 117 LEU A CA 1
ATOM 867 C C . LEU A 1 117 ? 21.890 -5.631 -8.538 1.00 93.31 117 LEU A C 1
ATOM 869 O O . LEU A 1 117 ? 22.774 -4.931 -8.054 1.00 93.31 117 LEU A O 1
ATOM 873 N N . ALA A 1 118 ? 20.607 -5.292 -8.439 1.00 92.88 118 ALA A N 1
ATOM 874 C CA . ALA A 1 118 ? 20.179 -4.042 -7.822 1.00 92.88 118 ALA A CA 1
ATOM 875 C C . ALA A 1 118 ? 20.442 -4.007 -6.309 1.00 92.88 118 ALA A C 1
ATOM 877 O O . ALA A 1 118 ? 20.891 -2.990 -5.780 1.00 92.88 118 ALA A O 1
ATOM 878 N N . HIS A 1 119 ? 20.179 -5.111 -5.611 1.00 90.88 119 HIS A N 1
ATOM 879 C CA . HIS A 1 119 ? 20.290 -5.178 -4.162 1.00 90.88 119 HIS A CA 1
ATOM 880 C C . HIS A 1 119 ? 21.690 -5.600 -3.705 1.00 90.88 119 HIS A C 1
ATOM 882 O O . HIS A 1 119 ? 22.421 -4.809 -3.110 1.00 90.88 119 HIS A O 1
ATOM 888 N N . ASP A 1 120 ? 22.091 -6.831 -4.007 1.00 90.62 120 ASP A N 1
ATOM 889 C CA . ASP A 1 120 ? 23.286 -7.422 -3.402 1.00 90.62 120 ASP A CA 1
ATOM 890 C C . ASP A 1 120 ? 24.568 -6.811 -3.976 1.00 90.62 120 ASP A C 1
ATOM 892 O O . ASP A 1 120 ? 25.543 -6.586 -3.253 1.00 90.62 120 ASP A O 1
ATOM 896 N N . VAL A 1 121 ? 24.561 -6.518 -5.282 1.00 93.62 121 VAL A N 1
ATOM 897 C CA . VAL A 1 121 ? 25.712 -5.942 -5.983 1.00 93.62 121 VAL A CA 1
ATOM 898 C C . VAL A 1 121 ? 25.752 -4.423 -5.844 1.00 93.62 121 VAL A C 1
ATOM 900 O O . VAL A 1 121 ? 26.784 -3.910 -5.427 1.00 93.62 121 VAL A O 1
ATOM 903 N N . ILE A 1 122 ? 24.680 -3.695 -6.171 1.00 94.38 122 ILE A N 1
ATOM 904 C CA . ILE A 1 122 ? 24.698 -2.220 -6.180 1.00 94.38 122 ILE A CA 1
ATOM 905 C C . ILE A 1 122 ? 24.413 -1.645 -4.786 1.00 94.38 122 ILE A C 1
ATOM 907 O O . ILE A 1 122 ? 25.267 -0.949 -4.235 1.00 94.38 122 ILE A O 1
ATOM 911 N N . TYR A 1 123 ? 23.236 -1.918 -4.211 1.00 94.69 123 TYR A N 1
ATOM 912 C CA . TYR A 1 123 ? 22.795 -1.294 -2.958 1.00 94.69 123 TYR A CA 1
ATOM 913 C C . TYR A 1 123 ? 23.734 -1.598 -1.786 1.00 94.69 123 TYR A C 1
ATOM 915 O O . TYR A 1 123 ? 24.249 -0.667 -1.170 1.00 94.69 123 TYR A O 1
ATOM 923 N N . LEU A 1 124 ? 24.002 -2.876 -1.492 1.00 93.56 124 LEU A N 1
ATOM 924 C CA . LEU A 1 124 ? 24.790 -3.259 -0.313 1.00 93.56 124 LEU A CA 1
ATOM 925 C C . LEU A 1 124 ? 26.257 -2.811 -0.408 1.00 93.56 124 LEU A C 1
ATOM 927 O O . LEU A 1 124 ? 26.825 -2.364 0.590 1.00 93.56 124 LEU A O 1
ATOM 931 N N . ASN A 1 125 ? 26.873 -2.865 -1.595 1.00 94.81 125 ASN A N 1
ATOM 932 C CA . ASN A 1 125 ? 28.247 -2.378 -1.768 1.00 94.81 125 ASN A CA 1
ATOM 933 C C . ASN A 1 125 ? 28.344 -0.851 -1.652 1.00 94.81 125 ASN A C 1
ATOM 935 O O . ASN A 1 125 ? 29.282 -0.350 -1.029 1.00 94.81 125 ASN A O 1
ATOM 939 N N . LEU A 1 126 ? 27.377 -0.103 -2.197 1.00 94.00 126 LEU A N 1
ATOM 940 C CA . LEU A 1 126 ? 27.317 1.348 -2.004 1.00 94.00 126 LEU A CA 1
ATOM 941 C C . LEU A 1 126 ? 27.047 1.713 -0.547 1.00 94.00 126 LEU A C 1
ATOM 943 O O . LEU A 1 126 ? 27.736 2.576 -0.012 1.00 94.00 126 LEU A O 1
ATOM 947 N N . ALA A 1 127 ? 26.101 1.038 0.109 1.00 92.25 127 ALA A N 1
ATOM 948 C CA . ALA A 1 127 ? 25.791 1.261 1.515 1.00 92.25 127 ALA A CA 1
ATOM 949 C C . ALA A 1 127 ? 27.042 1.063 2.383 1.00 92.25 127 ALA A C 1
ATOM 951 O O . ALA A 1 127 ? 27.417 1.957 3.139 1.00 92.25 127 ALA A O 1
ATOM 952 N N . LYS A 1 128 ? 27.772 -0.041 2.172 1.00 91.44 128 LYS A N 1
ATOM 953 C CA . LYS A 1 128 ? 29.052 -0.312 2.840 1.00 91.44 128 LYS A CA 1
ATOM 954 C C . LYS A 1 128 ? 30.090 0.785 2.583 1.00 91.44 128 LYS A C 1
ATOM 956 O O . LYS A 1 128 ? 30.770 1.208 3.515 1.00 91.44 128 LYS A O 1
ATOM 961 N N . LYS A 1 129 ? 30.224 1.257 1.338 1.00 91.88 129 LYS A N 1
ATOM 962 C CA . LYS A 1 129 ? 31.199 2.296 0.962 1.00 91.88 129 LYS A CA 1
ATOM 963 C C . LYS A 1 129 ? 30.857 3.673 1.542 1.00 91.88 129 LYS A C 1
ATOM 965 O O . LYS A 1 129 ? 31.771 4.415 1.887 1.00 91.88 129 LYS A O 1
ATOM 970 N N . LEU A 1 130 ? 29.569 3.991 1.654 1.00 90.00 130 LEU A N 1
ATOM 971 C CA . LEU A 1 130 ? 29.042 5.262 2.163 1.00 90.00 130 LEU A CA 1
ATOM 972 C C . LEU A 1 130 ? 28.797 5.248 3.685 1.00 90.00 130 LEU A C 1
ATOM 974 O O . LEU A 1 130 ? 28.298 6.226 4.232 1.00 90.00 130 LEU A O 1
ATOM 978 N N . GLY A 1 131 ? 29.137 4.157 4.381 1.00 87.69 131 GLY A N 1
ATOM 979 C CA . GLY A 1 131 ? 28.959 4.036 5.833 1.00 87.69 131 GLY A CA 1
ATOM 980 C C . GLY A 1 131 ? 27.500 3.891 6.281 1.00 87.69 131 GLY A C 1
ATOM 981 O O . GLY A 1 131 ? 27.182 4.157 7.437 1.00 87.69 131 GLY A O 1
ATOM 982 N N . ILE A 1 132 ? 26.608 3.477 5.380 1.00 87.81 132 ILE A N 1
ATOM 983 C CA . ILE A 1 132 ? 25.199 3.212 5.670 1.00 87.81 132 ILE A CA 1
ATOM 984 C C . ILE A 1 132 ? 25.075 1.782 6.200 1.00 87.81 132 ILE A C 1
ATOM 986 O O . ILE A 1 132 ? 25.514 0.822 5.566 1.00 87.81 132 ILE A O 1
ATOM 990 N N . THR A 1 133 ? 24.448 1.630 7.364 1.00 80.75 133 THR A N 1
ATOM 991 C CA . THR A 1 133 ? 24.195 0.317 7.964 1.00 80.75 133 THR A CA 1
ATOM 992 C C . THR A 1 133 ? 23.175 -0.461 7.131 1.00 80.75 133 THR A C 1
ATOM 994 O O . THR A 1 133 ? 22.033 -0.027 6.991 1.00 80.75 133 THR A O 1
ATOM 997 N N . ALA A 1 134 ? 23.564 -1.632 6.632 1.00 76.38 134 ALA A N 1
ATOM 998 C CA . ALA A 1 134 ? 22.670 -2.600 6.000 1.00 76.38 134 ALA A CA 1
ATOM 999 C C . ALA A 1 134 ? 22.640 -3.909 6.811 1.00 76.38 134 ALA A C 1
ATOM 1001 O O . ALA A 1 134 ? 23.596 -4.211 7.525 1.00 76.38 134 ALA A O 1
ATOM 1002 N N . SER A 1 135 ? 21.533 -4.656 6.738 1.00 67.44 135 SER A N 1
ATOM 1003 C CA . SER A 1 135 ? 21.346 -5.931 7.455 1.00 67.44 135 SER A CA 1
ATOM 1004 C C . SER A 1 135 ? 22.053 -7.116 6.795 1.00 67.44 135 SER A C 1
ATOM 1006 O O . SER A 1 135 ? 22.342 -8.110 7.460 1.00 67.44 135 SER A O 1
ATOM 1008 N N . ASP A 1 136 ? 22.309 -7.008 5.491 1.00 77.62 136 ASP A N 1
ATOM 1009 C CA . ASP A 1 136 ? 22.722 -8.121 4.645 1.00 77.62 136 ASP A CA 1
ATOM 1010 C C . ASP A 1 136 ? 24.170 -7.938 4.173 1.00 77.62 136 ASP A C 1
ATOM 1012 O O . ASP A 1 136 ? 24.669 -6.816 4.027 1.00 77.62 136 ASP A O 1
ATOM 1016 N N . GLU A 1 137 ? 24.852 -9.051 3.906 1.00 85.69 137 GLU A N 1
ATOM 1017 C CA . GLU A 1 137 ? 26.215 -9.029 3.378 1.00 85.69 137 GLU A CA 1
ATOM 1018 C C . GLU A 1 137 ? 26.248 -8.653 1.895 1.00 85.69 137 GLU A C 1
ATOM 1020 O O . GLU A 1 137 ? 25.575 -9.259 1.058 1.00 85.69 137 GLU A O 1
ATOM 1025 N N . ALA A 1 138 ? 27.099 -7.682 1.561 1.00 90.56 138 ALA A N 1
ATOM 1026 C CA . ALA A 1 138 ? 27.315 -7.256 0.187 1.00 90.56 138 ALA A CA 1
ATOM 1027 C C . ALA A 1 138 ? 27.914 -8.375 -0.681 1.00 90.56 138 ALA A C 1
ATOM 1029 O O . ALA A 1 138 ? 28.732 -9.175 -0.219 1.00 90.56 138 ALA A O 1
ATOM 1030 N N . ALA A 1 139 ? 27.542 -8.403 -1.963 1.00 91.88 139 ALA A N 1
ATOM 1031 C CA . ALA A 1 139 ? 28.143 -9.323 -2.920 1.00 91.88 139 ALA A CA 1
ATOM 1032 C C . ALA A 1 139 ? 29.661 -9.083 -3.042 1.00 91.88 139 ALA A C 1
ATOM 1034 O O . ALA A 1 139 ? 30.076 -7.921 -3.110 1.00 91.88 139 ALA A O 1
ATOM 1035 N N . PRO A 1 140 ? 30.483 -10.146 -3.130 1.00 94.69 140 PRO A N 1
ATOM 1036 C CA . PRO A 1 140 ? 31.887 -10.037 -3.504 1.00 94.69 140 PRO A CA 1
ATOM 1037 C C . PRO A 1 140 ? 32.072 -9.245 -4.803 1.00 94.69 140 PRO A C 1
ATOM 1039 O O . PRO A 1 140 ? 31.484 -9.581 -5.833 1.00 94.69 140 PRO A O 1
ATOM 1042 N N . ILE A 1 141 ? 32.906 -8.208 -4.742 1.00 96.62 141 ILE A N 1
ATOM 1043 C CA . ILE A 1 141 ? 33.321 -7.371 -5.874 1.00 96.62 141 ILE A CA 1
ATOM 1044 C C . ILE A 1 141 ? 34.842 -7.200 -5.840 1.00 96.62 141 ILE A C 1
ATOM 1046 O O . ILE A 1 141 ? 35.456 -7.301 -4.776 1.00 96.62 141 ILE A O 1
ATOM 1050 N N . ARG A 1 142 ? 35.453 -6.914 -6.991 1.00 95.69 142 ARG A N 1
ATOM 1051 C CA . ARG A 1 142 ? 36.871 -6.533 -7.075 1.00 95.69 142 ARG A CA 1
ATOM 1052 C C . ARG A 1 142 ? 37.060 -5.058 -6.746 1.00 95.69 142 ARG A C 1
ATOM 1054 O O . ARG A 1 142 ? 37.902 -4.714 -5.926 1.00 95.69 142 ARG A O 1
ATOM 1061 N N . GLU A 1 143 ? 36.264 -4.196 -7.370 1.00 95.25 143 GLU A N 1
ATOM 1062 C CA . GLU A 1 143 ? 36.370 -2.748 -7.206 1.00 95.25 143 GLU A CA 1
ATOM 1063 C C . GLU A 1 143 ? 35.008 -2.063 -7.375 1.00 95.25 143 GLU A C 1
ATOM 1065 O O . GLU A 1 143 ? 34.163 -2.510 -8.154 1.00 95.25 143 GLU A O 1
ATOM 1070 N N . ILE A 1 144 ? 34.820 -0.951 -6.657 1.00 95.62 144 ILE A N 1
ATOM 1071 C CA . ILE A 1 144 ? 33.740 0.014 -6.875 1.00 95.62 144 ILE A CA 1
ATOM 1072 C C . ILE A 1 144 ? 34.333 1.423 -7.000 1.00 95.62 144 ILE A C 1
ATOM 1074 O O . ILE A 1 144 ? 34.963 1.922 -6.066 1.00 95.62 144 ILE A O 1
ATOM 1078 N N . ALA A 1 145 ? 34.122 2.062 -8.150 1.00 94.88 145 ALA A N 1
ATOM 1079 C CA . ALA A 1 145 ? 34.628 3.397 -8.475 1.00 94.88 145 ALA A CA 1
ATOM 1080 C C . ALA A 1 145 ? 33.480 4.333 -8.881 1.00 94.88 145 ALA A C 1
ATOM 1082 O O . ALA A 1 145 ? 32.527 3.902 -9.534 1.00 94.88 145 ALA A O 1
ATOM 1083 N N . GLY A 1 146 ? 33.562 5.618 -8.527 1.00 91.19 146 GLY A N 1
ATOM 1084 C CA . GLY A 1 146 ? 32.506 6.595 -8.799 1.00 91.19 146 GLY A CA 1
ATOM 1085 C C . GLY A 1 146 ? 31.466 6.730 -7.683 1.00 91.19 146 GLY A C 1
ATOM 1086 O O . GLY A 1 146 ? 30.517 7.496 -7.854 1.00 91.19 146 GLY A O 1
ATOM 1087 N N . ALA A 1 147 ? 31.634 6.022 -6.559 1.00 91.19 147 ALA A N 1
ATOM 1088 C CA . ALA A 1 147 ? 30.754 6.106 -5.388 1.00 91.19 147 ALA A CA 1
ATOM 1089 C C . ALA A 1 147 ? 30.826 7.482 -4.702 1.00 91.19 147 ALA A C 1
ATOM 1091 O O . ALA A 1 147 ? 29.835 7.943 -4.153 1.00 91.19 147 ALA A O 1
ATOM 1092 N N . GLU A 1 148 ? 31.961 8.173 -4.813 1.00 89.81 148 GLU A N 1
ATOM 1093 C CA . GLU A 1 148 ? 32.190 9.543 -4.341 1.00 89.81 148 GLU A CA 1
ATOM 1094 C C . GLU A 1 148 ? 31.303 10.597 -5.027 1.00 89.81 148 GLU A C 1
ATOM 1096 O O . GLU A 1 148 ? 31.204 11.730 -4.566 1.00 89.81 148 GLU A O 1
ATOM 1101 N N . ASN A 1 149 ? 30.643 10.235 -6.131 1.00 89.62 149 ASN A N 1
ATOM 1102 C CA . ASN A 1 149 ? 29.679 11.101 -6.805 1.00 89.62 149 ASN A CA 1
ATOM 1103 C C . ASN A 1 149 ? 28.286 11.078 -6.166 1.00 89.62 149 ASN A C 1
ATOM 1105 O O . ASN A 1 149 ? 27.424 11.837 -6.609 1.00 89.62 149 ASN A O 1
ATOM 1109 N N . LEU A 1 150 ? 28.064 10.199 -5.187 1.00 92.00 150 LEU A N 1
ATOM 1110 C CA . LEU A 1 150 ? 26.797 9.999 -4.500 1.00 92.00 150 LEU A CA 1
ATOM 1111 C C . LEU A 1 150 ? 26.973 10.302 -3.012 1.00 92.00 150 LEU A C 1
ATOM 1113 O O . LEU A 1 150 ? 27.949 9.882 -2.396 1.00 92.00 150 LEU A O 1
ATOM 1117 N N . SER A 1 151 ? 26.007 10.994 -2.424 1.00 91.12 151 SER A N 1
ATOM 1118 C CA . SER A 1 151 ? 25.967 11.242 -0.982 1.00 91.12 151 SER A CA 1
ATOM 1119 C C . SER A 1 151 ? 25.330 10.093 -0.206 1.00 91.12 151 SER A C 1
ATOM 1121 O O . SER A 1 151 ? 25.678 9.840 0.943 1.00 91.12 151 SER A O 1
ATOM 1123 N N . SER A 1 152 ? 24.378 9.396 -0.827 1.00 92.19 152 SER A N 1
ATOM 1124 C CA . SER A 1 152 ? 23.641 8.285 -0.229 1.00 92.19 152 SER A CA 1
ATOM 1125 C C . SER A 1 152 ? 23.020 7.381 -1.295 1.00 92.19 152 SER A C 1
ATOM 1127 O O . SER A 1 152 ? 22.878 7.751 -2.466 1.00 92.19 152 SER A O 1
ATOM 1129 N N . VAL A 1 153 ? 22.642 6.176 -0.872 1.00 93.00 153 VAL A N 1
ATOM 1130 C CA . VAL A 1 153 ? 21.821 5.240 -1.642 1.00 93.00 153 VAL A CA 1
ATOM 1131 C C . VAL A 1 153 ? 20.576 4.906 -0.825 1.00 93.00 153 VAL A C 1
ATOM 1133 O O . VAL A 1 153 ? 20.674 4.640 0.371 1.00 93.00 153 VAL A O 1
ATOM 1136 N N . GLU A 1 154 ? 19.407 4.927 -1.459 1.00 90.50 154 GLU A N 1
ATOM 1137 C CA . GLU A 1 154 ? 18.128 4.668 -0.798 1.00 90.50 154 GLU A CA 1
ATOM 1138 C C . GLU A 1 154 ? 17.292 3.687 -1.621 1.00 90.50 154 GLU A C 1
ATOM 1140 O O . GLU A 1 154 ? 17.172 3.812 -2.842 1.00 90.50 154 GLU A O 1
ATOM 1145 N N . ARG A 1 155 ? 16.704 2.695 -0.946 1.00 88.44 155 ARG A N 1
ATOM 1146 C CA . ARG A 1 155 ? 15.757 1.762 -1.560 1.00 88.44 155 ARG A CA 1
ATOM 1147 C C . ARG A 1 155 ? 14.335 2.230 -1.281 1.00 88.44 155 ARG A C 1
ATOM 1149 O O . ARG A 1 155 ? 13.947 2.367 -0.123 1.00 88.44 155 ARG A O 1
ATOM 1156 N N . VAL A 1 156 ? 13.541 2.396 -2.334 1.00 85.62 156 VAL A N 1
ATOM 1157 C CA . VAL A 1 156 ? 12.131 2.783 -2.229 1.00 85.62 156 VAL A CA 1
ATOM 1158 C C . VAL A 1 156 ? 11.258 1.637 -2.725 1.00 85.62 156 VAL A C 1
ATOM 1160 O O . VAL A 1 156 ? 11.292 1.275 -3.897 1.00 85.62 156 VAL A O 1
ATOM 1163 N N . ASP A 1 157 ? 10.463 1.068 -1.822 1.00 77.19 157 ASP A N 1
ATOM 1164 C CA . ASP A 1 157 ? 9.524 -0.017 -2.115 1.00 77.19 157 ASP A CA 1
ATOM 1165 C C . ASP A 1 157 ? 8.076 0.355 -1.751 1.00 77.19 157 ASP A C 1
ATOM 1167 O O . ASP A 1 157 ? 7.811 1.359 -1.079 1.00 77.19 157 ASP A O 1
ATOM 1171 N N . GLN A 1 158 ? 7.132 -0.492 -2.163 1.00 69.25 158 GLN A N 1
ATOM 1172 C CA . GLN A 1 158 ? 5.702 -0.345 -1.873 1.00 69.25 158 GLN A CA 1
ATOM 1173 C C . GLN A 1 158 ? 5.304 -0.779 -0.451 1.00 69.25 158 GLN A C 1
ATOM 1175 O O . GLN A 1 158 ? 4.121 -0.787 -0.114 1.00 69.25 158 GLN A O 1
ATOM 1180 N N . SER A 1 159 ? 6.261 -1.157 0.407 1.00 69.38 159 SER A N 1
ATOM 1181 C CA . SER A 1 159 ? 5.922 -1.598 1.763 1.00 69.38 159 SER A CA 1
ATOM 1182 C C . SER A 1 159 ? 5.286 -0.458 2.575 1.00 69.38 159 SER A C 1
ATOM 1184 O O . SER A 1 159 ? 5.672 0.705 2.387 1.00 69.38 159 SER A O 1
ATOM 1186 N N . PRO A 1 160 ? 4.346 -0.754 3.494 1.00 65.56 160 PRO A N 1
ATOM 1187 C CA . PRO A 1 160 ? 3.751 0.271 4.342 1.00 65.56 160 PRO A CA 1
ATOM 1188 C C . PRO A 1 160 ? 4.836 1.045 5.088 1.00 65.56 160 PRO A C 1
ATOM 1190 O O . PRO A 1 160 ? 5.723 0.443 5.695 1.00 65.56 160 PRO A O 1
ATOM 1193 N N . LEU A 1 161 ? 4.766 2.378 5.052 1.00 67.94 161 LEU A N 1
ATOM 1194 C CA . LEU A 1 161 ? 5.750 3.226 5.729 1.00 67.94 161 LEU A CA 1
ATOM 1195 C C . LEU A 1 161 ? 5.750 2.977 7.242 1.00 67.94 161 LEU A C 1
ATOM 1197 O O . LEU A 1 161 ? 6.799 2.944 7.880 1.00 67.94 161 LEU A O 1
ATOM 1201 N N . THR A 1 162 ? 4.559 2.802 7.810 1.00 67.44 162 THR A N 1
ATOM 1202 C CA . THR A 1 162 ? 4.369 2.436 9.208 1.00 67.44 162 THR A CA 1
ATOM 1203 C C . THR A 1 162 ? 3.237 1.422 9.315 1.00 67.44 162 THR A C 1
ATOM 1205 O O . THR A 1 162 ? 2.296 1.416 8.523 1.00 67.44 162 THR A O 1
ATOM 1208 N N . ARG A 1 163 ? 3.323 0.545 10.318 1.00 63.53 163 ARG A N 1
ATOM 1209 C CA . ARG A 1 163 ? 2.245 -0.403 10.647 1.00 63.53 163 ARG A CA 1
ATOM 1210 C C . ARG A 1 163 ? 1.260 0.155 11.672 1.00 63.53 163 ARG A C 1
ATOM 1212 O O . ARG A 1 163 ? 0.304 -0.524 12.033 1.00 63.53 163 ARG A O 1
ATOM 1219 N N . THR A 1 164 ? 1.499 1.369 12.170 1.00 66.38 164 THR A N 1
ATOM 1220 C CA . THR A 1 164 ? 0.680 1.966 13.225 1.00 66.38 164 THR A CA 1
ATOM 1221 C C . THR A 1 164 ? -0.419 2.838 12.620 1.00 66.38 164 THR A C 1
ATOM 1223 O O . THR A 1 164 ? -0.163 3.602 11.687 1.00 66.38 164 THR A O 1
ATOM 1226 N N . PRO A 1 165 ? -1.636 2.814 13.188 1.00 67.25 165 PRO A N 1
ATOM 1227 C CA . PRO A 1 165 ? -2.724 3.669 12.719 1.00 67.25 165 PRO A CA 1
ATOM 1228 C C . PRO A 1 165 ? -2.547 5.149 13.110 1.00 67.25 165 PRO A C 1
ATOM 1230 O O . PRO A 1 165 ? -3.333 6.006 12.709 1.00 67.25 165 PRO A O 1
ATOM 1233 N N . ARG A 1 166 ? -1.525 5.464 13.922 1.00 76.62 166 ARG A N 1
ATOM 1234 C CA . ARG A 1 166 ? -1.236 6.818 14.424 1.00 76.62 166 ARG A CA 1
ATOM 1235 C C . ARG A 1 166 ? -0.508 7.689 13.409 1.00 76.62 166 ARG A C 1
ATOM 1237 O O . ARG A 1 166 ? -0.582 8.916 13.484 1.00 76.62 166 ARG A O 1
ATOM 1244 N N . SER A 1 167 ? 0.195 7.082 12.460 1.00 83.75 167 SER A N 1
ATOM 1245 C CA . SER A 1 167 ? 0.754 7.832 11.346 1.00 83.75 167 SER A CA 1
ATOM 1246 C C . SER A 1 167 ? -0.360 8.153 10.359 1.00 83.75 167 SER A C 1
ATOM 1248 O O . SER A 1 167 ? -1.136 7.282 9.978 1.00 83.75 167 SER A O 1
ATOM 1250 N N . THR A 1 168 ? -0.426 9.412 9.945 1.00 89.50 168 THR A N 1
ATOM 1251 C CA . THR A 1 168 ? -1.408 9.929 8.984 1.00 89.50 168 THR A CA 1
ATOM 1252 C C . THR A 1 168 ? -0.705 10.860 8.000 1.00 89.50 168 THR A C 1
ATOM 1254 O O . THR A 1 168 ? 0.388 11.336 8.334 1.00 89.50 168 THR A O 1
ATOM 1257 N N . PRO A 1 169 ? -1.289 11.175 6.828 1.00 91.44 169 PRO A N 1
ATOM 1258 C CA . PRO A 1 169 ? -0.702 12.139 5.903 1.00 91.44 169 PRO A CA 1
ATOM 1259 C C . PRO A 1 169 ? -0.390 13.487 6.563 1.00 91.44 169 PRO A C 1
ATOM 1261 O O . PRO A 1 169 ? 0.704 14.017 6.379 1.00 91.44 169 PRO A O 1
ATOM 1264 N N . ALA A 1 170 ? -1.280 14.003 7.421 1.00 92.62 170 ALA A N 1
ATOM 1265 C CA . ALA A 1 170 ? -1.053 15.270 8.118 1.00 92.62 170 ALA A CA 1
ATOM 1266 C C . ALA A 1 170 ? 0.121 15.218 9.108 1.00 92.62 170 ALA A C 1
ATOM 1268 O O . ALA A 1 170 ? 0.860 16.196 9.243 1.00 92.62 170 ALA A O 1
ATOM 1269 N N . VAL A 1 171 ? 0.302 14.097 9.816 1.00 90.44 171 VAL A N 1
ATOM 1270 C CA . VAL A 1 171 ? 1.453 13.903 10.715 1.00 90.44 171 VAL A CA 1
ATOM 1271 C C . VAL A 1 171 ? 2.736 13.749 9.904 1.00 90.44 171 VAL A C 1
ATOM 1273 O O . VAL A 1 171 ? 3.733 14.387 10.227 1.00 90.44 171 VAL A O 1
ATOM 1276 N N . HIS A 1 172 ? 2.699 12.944 8.842 1.00 88.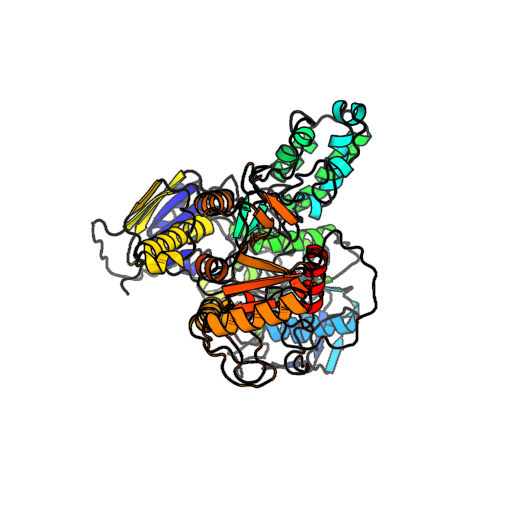00 172 HIS A N 1
ATOM 1277 C CA . HIS A 1 172 ? 3.859 12.653 8.007 1.00 88.00 172 HIS A CA 1
ATOM 1278 C C . HIS A 1 172 ? 4.389 13.898 7.284 1.00 88.00 172 HIS A C 1
ATOM 1280 O O . HIS A 1 172 ? 5.587 14.152 7.309 1.00 88.00 172 HIS A O 1
ATOM 1286 N N . ALA A 1 173 ? 3.496 14.717 6.724 1.00 88.94 173 ALA A N 1
ATOM 1287 C CA . ALA A 1 173 ? 3.841 15.980 6.072 1.00 88.94 173 ALA A CA 1
ATOM 1288 C C . ALA A 1 173 ? 4.235 17.108 7.049 1.00 88.94 173 ALA A C 1
ATOM 1290 O O . ALA A 1 173 ? 4.633 18.195 6.630 1.00 88.94 173 ALA A O 1
ATOM 1291 N N . GLY A 1 174 ? 4.065 16.905 8.361 1.00 89.69 174 GLY A N 1
ATOM 1292 C CA . GLY A 1 174 ? 4.310 17.934 9.377 1.00 89.69 174 GLY A CA 1
ATOM 1293 C C . GLY A 1 174 ? 3.227 19.021 9.475 1.00 89.69 174 GLY A C 1
ATOM 1294 O O . GLY A 1 174 ? 3.397 19.988 10.222 1.00 89.69 174 GLY A O 1
ATOM 1295 N N . ALA A 1 175 ? 2.095 18.867 8.780 1.00 93.81 175 ALA A N 1
ATOM 1296 C CA . ALA A 1 175 ? 0.970 19.805 8.817 1.00 93.81 175 ALA A CA 1
ATOM 1297 C C . ALA A 1 175 ? 0.163 19.725 10.128 1.00 93.81 175 ALA A C 1
ATOM 1299 O O . ALA A 1 175 ? -0.402 20.723 10.578 1.00 93.81 175 ALA A O 1
ATOM 1300 N N . PHE A 1 176 ? 0.132 18.560 10.784 1.00 94.94 176 PHE A N 1
ATOM 1301 C CA . PHE A 1 176 ? -0.711 18.329 11.962 1.00 94.94 176 PHE A CA 1
ATOM 1302 C C . PHE A 1 176 ? -0.374 19.239 13.152 1.00 94.94 176 PHE A C 1
ATOM 1304 O O . PHE A 1 176 ? -1.265 19.647 13.894 1.00 94.94 176 PHE A O 1
ATOM 1311 N N . ASP A 1 177 ? 0.897 19.603 13.335 1.00 94.19 177 ASP A N 1
ATOM 1312 C CA . ASP A 1 177 ? 1.283 20.552 14.383 1.00 94.19 177 ASP A CA 1
ATOM 1313 C C . ASP A 1 177 ? 0.697 21.948 14.141 1.00 94.19 177 ASP A C 1
ATOM 1315 O O . ASP A 1 177 ? 0.167 22.561 15.067 1.00 94.19 177 ASP A O 1
ATOM 1319 N N . ALA A 1 178 ? 0.705 22.413 12.889 1.00 95.19 178 ALA A N 1
ATOM 1320 C CA . ALA A 1 178 ? 0.110 23.695 12.539 1.00 95.19 178 ALA A CA 1
ATOM 1321 C C . ALA A 1 178 ? -1.410 23.692 12.768 1.00 95.19 178 ALA A C 1
ATOM 1323 O O . ALA A 1 178 ? -1.936 24.629 13.365 1.00 95.19 178 ALA A O 1
ATOM 1324 N N . ILE A 1 179 ? -2.091 22.601 12.397 1.00 95.62 179 ILE A N 1
ATOM 1325 C CA . ILE A 1 179 ? -3.530 22.414 12.639 1.00 95.62 179 ILE A CA 1
ATOM 1326 C C . ILE A 1 179 ? -3.843 22.493 14.140 1.00 95.62 179 ILE A C 1
ATOM 1328 O O . ILE A 1 179 ? -4.701 23.267 14.554 1.00 95.62 179 ILE A O 1
ATOM 1332 N N . ARG A 1 180 ? -3.112 21.759 14.990 1.00 95.81 180 ARG A N 1
ATOM 1333 C CA . ARG A 1 180 ? -3.327 21.800 16.449 1.00 95.81 180 ARG A CA 1
ATOM 1334 C C . ARG A 1 180 ? -3.118 23.194 17.038 1.00 95.81 180 ARG A C 1
ATOM 1336 O O . ARG A 1 180 ? -3.833 23.585 17.959 1.00 95.81 180 ARG A O 1
ATOM 1343 N N . GLN A 1 181 ? -2.141 23.940 16.522 1.00 95.50 181 GLN A N 1
ATOM 1344 C CA . GLN A 1 181 ? -1.910 25.318 16.945 1.00 95.50 181 GLN A CA 1
ATOM 1345 C C . GLN A 1 181 ? -3.057 26.248 16.536 1.00 95.50 181 GLN A C 1
ATOM 1347 O O . GLN A 1 181 ? -3.426 27.098 17.339 1.00 95.50 181 GLN A O 1
ATOM 1352 N N . LEU A 1 182 ? -3.654 26.072 15.353 1.00 94.69 182 LEU A N 1
ATOM 1353 C CA . LEU A 1 182 ? -4.829 26.844 14.928 1.00 94.69 182 LEU A CA 1
ATOM 1354 C C . LEU A 1 182 ? -6.022 26.640 15.869 1.00 94.69 182 LEU A C 1
ATOM 1356 O O . LEU A 1 182 ? -6.610 27.619 16.325 1.00 94.69 182 LEU A O 1
ATOM 1360 N N . PHE A 1 183 ? -6.320 25.394 16.242 1.00 95.06 183 PHE A N 1
ATOM 1361 C CA . PHE A 1 183 ? -7.403 25.096 17.187 1.00 95.06 183 PHE A CA 1
ATOM 1362 C C . PHE A 1 183 ? -7.164 25.718 18.569 1.00 95.06 183 PHE A C 1
ATOM 1364 O O . PHE A 1 183 ? -8.081 26.295 19.147 1.00 95.06 183 PHE A O 1
ATOM 1371 N N . ALA A 1 184 ? -5.926 25.702 19.068 1.00 94.62 184 ALA A N 1
ATOM 1372 C CA . ALA A 1 184 ? -5.577 26.354 20.333 1.00 94.62 184 ALA A CA 1
ATOM 1373 C C . ALA A 1 184 ? -5.628 27.898 20.279 1.00 94.62 184 ALA A C 1
ATOM 1375 O O . ALA A 1 184 ? -5.596 28.554 21.318 1.00 94.62 184 ALA A O 1
ATOM 1376 N N . LEU A 1 185 ? -5.681 28.500 19.084 1.00 93.50 185 LEU A N 1
ATOM 1377 C CA . LEU A 1 185 ? -5.829 29.949 18.913 1.00 93.50 185 LEU A CA 1
ATOM 1378 C C . LEU A 1 185 ? -7.295 30.408 18.872 1.00 93.50 185 LEU A C 1
ATOM 1380 O O . LEU A 1 185 ? -7.509 31.621 18.907 1.00 93.50 185 LEU A O 1
ATOM 1384 N N . THR A 1 186 ? -8.267 29.491 18.811 1.00 93.00 186 THR A N 1
ATOM 1385 C CA . THR A 1 186 ? -9.701 29.833 18.834 1.00 93.00 186 THR A CA 1
ATOM 1386 C C . THR A 1 186 ? -10.087 30.533 20.148 1.00 93.00 186 THR A C 1
ATOM 1388 O O . THR A 1 186 ? -9.482 30.240 21.188 1.00 93.00 186 THR A O 1
ATOM 1391 N N . PRO A 1 187 ? -11.046 31.480 20.134 1.00 91.50 187 PRO A N 1
ATOM 1392 C CA . PRO A 1 187 ? -11.505 32.161 21.347 1.00 91.50 187 PRO A CA 1
ATOM 1393 C C . PRO A 1 187 ? -11.938 31.186 22.449 1.00 91.50 187 PRO A C 1
ATOM 1395 O O . PRO A 1 187 ? -11.488 31.317 23.586 1.00 91.50 187 PRO A O 1
ATOM 1398 N N . GLU A 1 188 ? -12.703 30.156 22.086 1.00 92.69 188 GLU A N 1
ATOM 1399 C CA . GLU A 1 188 ? -13.235 29.138 22.994 1.00 92.69 188 GLU A CA 1
ATOM 1400 C C . GLU A 1 188 ? -12.104 28.321 23.639 1.00 92.69 188 GLU A C 1
ATOM 1402 O O . GLU A 1 188 ? -12.094 28.085 24.849 1.00 92.69 188 GLU A O 1
ATOM 1407 N N . ALA A 1 189 ? -11.088 27.930 22.857 1.00 93.62 189 ALA A N 1
ATOM 1408 C CA . ALA A 1 189 ? -9.933 27.211 23.393 1.00 93.62 189 ALA A CA 1
ATOM 1409 C C . ALA A 1 189 ? -9.086 28.078 24.334 1.00 93.62 189 ALA A C 1
ATOM 1411 O O . ALA A 1 189 ? -8.553 27.566 25.320 1.00 93.62 189 ALA A O 1
ATOM 1412 N N . ARG A 1 190 ? -8.952 29.381 24.046 1.00 92.88 190 ARG A N 1
ATOM 1413 C CA . ARG A 1 190 ? -8.190 30.317 24.888 1.00 92.88 190 ARG A CA 1
ATOM 1414 C C . ARG A 1 190 ? -8.868 30.574 26.223 1.00 92.88 190 ARG A C 1
ATOM 1416 O O . ARG A 1 190 ? -8.177 30.599 27.239 1.00 92.88 190 ARG A O 1
ATOM 1423 N N . GLU A 1 191 ? -10.188 30.728 26.225 1.00 93.38 191 GLU A N 1
ATOM 1424 C CA . GLU A 1 191 ? -10.980 30.886 27.447 1.00 93.38 191 GLU A CA 1
ATOM 1425 C C . GLU A 1 191 ? -10.802 29.676 28.376 1.00 93.38 191 GLU A C 1
ATOM 1427 O O . GLU A 1 191 ? -10.502 29.822 29.561 1.00 93.38 191 GLU A O 1
ATOM 1432 N N . LEU A 1 192 ? -10.840 28.472 27.800 1.00 92.38 192 LEU A N 1
ATOM 1433 C CA . LEU A 1 192 ? -10.617 27.208 28.504 1.00 92.38 192 LEU A CA 1
ATOM 1434 C C . LEU A 1 192 ? -9.131 26.876 28.753 1.00 92.38 192 LEU A C 1
ATOM 1436 O O . LEU A 1 192 ? -8.821 25.809 29.286 1.00 92.38 192 LEU A O 1
ATOM 1440 N N . ARG A 1 193 ? -8.200 27.769 28.381 1.00 93.12 193 ARG A N 1
ATOM 1441 C CA . ARG A 1 193 ? -6.735 27.605 28.511 1.00 93.12 193 ARG A CA 1
ATOM 1442 C C . ARG A 1 193 ? -6.199 26.304 27.893 1.00 93.12 193 ARG A C 1
ATOM 1444 O O . ARG A 1 193 ? -5.245 25.706 28.396 1.00 93.12 193 ARG A O 1
ATOM 1451 N N . LEU A 1 194 ? -6.798 25.862 26.791 1.00 93.00 194 LEU A N 1
ATOM 1452 C CA . LEU A 1 194 ? -6.404 24.646 26.086 1.00 93.00 194 LEU A CA 1
ATOM 1453 C C . LEU A 1 194 ? -5.142 24.889 25.250 1.00 93.00 194 LEU A C 1
ATOM 1455 O O . LEU A 1 194 ? -5.021 25.869 24.517 1.00 93.00 194 LEU A O 1
ATOM 1459 N N . THR A 1 195 ? -4.188 23.964 25.335 1.00 94.25 195 THR A N 1
ATOM 1460 C CA . THR A 1 195 ? -2.935 24.017 24.569 1.00 94.25 195 THR A CA 1
ATOM 1461 C C . THR A 1 195 ? -3.031 23.173 23.292 1.00 94.25 195 THR A C 1
ATOM 1463 O O . THR A 1 195 ? -3.893 22.296 23.195 1.00 94.25 195 THR A O 1
ATOM 1466 N N . PRO A 1 196 ? -2.105 23.323 22.322 1.00 93.06 196 PRO A N 1
ATOM 1467 C CA . PRO A 1 196 ? -2.042 22.439 21.151 1.00 93.06 196 PRO A CA 1
ATOM 1468 C C . PRO A 1 196 ? -1.899 20.950 21.504 1.00 93.06 196 PRO A C 1
ATOM 1470 O O . PRO A 1 196 ? -2.171 20.092 20.665 1.00 93.06 196 PRO A O 1
ATOM 1473 N N . GLY A 1 197 ? -1.445 20.628 22.722 1.00 92.44 197 GLY A N 1
ATOM 1474 C CA . GLY A 1 197 ? -1.382 19.261 23.231 1.00 92.44 197 GLY A CA 1
ATOM 1475 C C . GLY A 1 197 ? -2.766 18.640 23.419 1.00 92.44 197 GLY A C 1
ATOM 1476 O O . GLY A 1 197 ? -2.936 17.469 23.101 1.00 92.44 197 GLY A O 1
ATOM 1477 N N . TYR A 1 198 ? -3.774 19.418 23.832 1.00 93.00 198 TYR A N 1
ATOM 1478 C CA . TYR A 1 198 ? -5.155 18.942 24.010 1.00 93.00 198 TYR A CA 1
ATOM 1479 C C . TYR A 1 198 ? -5.735 18.345 22.718 1.00 93.00 198 TYR A C 1
ATOM 1481 O O . TYR A 1 198 ? -6.399 17.311 22.740 1.00 93.00 198 TYR A O 1
ATOM 1489 N N . PHE A 1 199 ? -5.384 18.951 21.585 1.00 94.81 199 PHE A N 1
ATOM 1490 C CA . PHE A 1 199 ? -5.805 18.577 20.236 1.00 94.81 199 PHE A CA 1
ATOM 1491 C C . PHE A 1 199 ? -4.957 17.455 19.603 1.00 94.81 199 PHE A C 1
ATOM 1493 O O . PHE A 1 199 ? -5.160 17.086 18.446 1.00 94.81 199 PHE A O 1
ATOM 1500 N N . SER A 1 200 ? -3.996 16.880 20.332 1.00 91.94 200 SER A N 1
ATOM 1501 C CA . SER A 1 200 ? -3.193 15.742 19.867 1.00 91.94 200 SER A CA 1
ATOM 1502 C C . SER A 1 200 ? -3.919 14.418 20.098 1.00 91.94 200 SER A C 1
ATOM 1504 O O . SER A 1 200 ? -4.157 14.038 21.242 1.00 91.94 200 SER A O 1
ATOM 1506 N N . PHE A 1 201 ? -4.185 13.646 19.039 1.00 88.06 201 PHE A N 1
ATOM 1507 C CA . PHE A 1 201 ? -4.688 12.275 19.201 1.00 88.06 201 PHE A CA 1
ATOM 1508 C C . PHE A 1 201 ? -3.610 11.293 19.713 1.00 88.06 201 PHE A C 1
ATOM 1510 O O . PHE A 1 201 ? -3.945 10.225 20.213 1.00 88.06 201 PHE A O 1
ATOM 1517 N N . ASN A 1 202 ? -2.319 11.651 19.663 1.00 83.06 202 ASN A N 1
ATOM 1518 C CA . ASN A 1 202 ? -1.224 10.784 20.125 1.00 83.06 202 ASN A CA 1
ATOM 1519 C C . ASN A 1 202 ? -1.008 10.826 21.643 1.00 83.06 202 ASN A C 1
ATOM 1521 O O . ASN A 1 202 ? -0.612 9.826 22.239 1.00 83.06 202 ASN A O 1
ATOM 1525 N N . SER A 1 203 ? -1.239 11.983 22.265 1.00 78.75 203 SER A N 1
ATOM 1526 C CA . SER A 1 203 ? -0.837 12.244 23.656 1.00 78.75 203 SER A CA 1
ATOM 1527 C C . SER A 1 203 ? -1.732 13.242 24.399 1.00 78.75 203 SER A C 1
ATOM 1529 O O . SER A 1 203 ? -1.499 13.513 25.573 1.00 78.75 203 SER A O 1
ATOM 1531 N N . GLY A 1 204 ? -2.752 13.799 23.742 1.00 77.12 204 GLY A N 1
ATOM 1532 C CA . GLY A 1 204 ? -3.616 14.827 24.313 1.00 77.12 204 GLY A CA 1
ATOM 1533 C C . GLY A 1 204 ? -4.720 14.274 25.202 1.00 77.12 204 GLY A C 1
ATOM 1534 O O . GLY A 1 204 ? -5.281 13.215 24.932 1.00 77.12 204 GLY A O 1
ATOM 1535 N N . THR A 1 205 ? -5.100 15.036 26.227 1.00 86.38 205 THR A N 1
ATOM 1536 C CA . THR A 1 205 ? -6.259 14.724 27.080 1.00 86.38 205 THR A CA 1
ATOM 1537 C C . THR A 1 205 ? -7.597 14.877 26.349 1.00 86.38 205 THR A C 1
ATOM 1539 O O . THR A 1 205 ? -8.592 14.314 26.793 1.00 86.38 205 THR A O 1
ATOM 1542 N N . GLY A 1 206 ? -7.628 15.571 25.203 1.00 88.44 206 GLY A N 1
ATOM 1543 C CA . GLY A 1 206 ? -8.808 15.677 24.341 1.00 88.44 206 GLY A CA 1
ATOM 1544 C C . GLY A 1 206 ? -9.087 14.434 23.485 1.00 88.44 206 GLY A C 1
ATOM 1545 O O . GLY A 1 206 ? -10.164 14.346 22.889 1.00 88.44 206 GLY A O 1
ATOM 1546 N N . ARG A 1 207 ? -8.166 13.459 23.423 1.00 91.69 207 ARG A N 1
ATOM 1547 C CA . ARG A 1 207 ? -8.354 12.208 22.668 1.00 91.69 207 ARG A CA 1
ATOM 1548 C C . ARG A 1 207 ? -9.347 11.268 23.356 1.00 91.69 207 ARG A C 1
ATOM 1550 O O . ARG A 1 207 ? -9.458 11.257 24.582 1.00 91.69 207 ARG A O 1
ATOM 1557 N N . CYS A 1 208 ? -10.005 10.418 22.574 1.00 87.81 208 CYS A N 1
ATOM 1558 C CA . CYS A 1 208 ? -10.837 9.336 23.098 1.00 87.81 208 CYS A CA 1
ATOM 1559 C C . CYS A 1 208 ? -9.991 8.395 23.970 1.00 87.81 208 CYS A C 1
ATOM 1561 O O . CYS A 1 208 ? -8.970 7.870 23.517 1.00 87.81 208 CYS A O 1
ATOM 1563 N N . GLN A 1 209 ? -10.423 8.180 25.215 1.00 86.50 209 GLN A N 1
ATOM 1564 C CA . GLN A 1 209 ? -9.664 7.405 26.203 1.00 86.50 209 GLN A CA 1
ATOM 1565 C C . GLN A 1 209 ? -9.712 5.905 25.930 1.00 86.50 209 GLN A C 1
ATOM 1567 O O . GLN A 1 209 ? -8.769 5.187 26.240 1.00 86.50 209 GLN A O 1
ATOM 1572 N N . ARG A 1 210 ? -10.775 5.438 25.282 1.00 80.12 210 ARG A N 1
ATOM 1573 C CA . ARG A 1 210 ? -10.961 4.026 24.984 1.00 80.12 210 ARG A CA 1
ATOM 1574 C C . ARG A 1 210 ? -10.071 3.500 23.866 1.00 80.12 210 ARG A C 1
ATOM 1576 O O . ARG A 1 210 ? -9.393 2.498 24.051 1.00 80.12 210 ARG A O 1
ATOM 1583 N N . CYS A 1 211 ? -10.021 4.195 22.732 1.00 76.06 211 CYS A N 1
ATOM 1584 C CA . CYS A 1 211 ? -9.115 3.828 21.636 1.00 76.06 211 CYS A CA 1
ATOM 1585 C C . CYS A 1 211 ? -7.740 4.505 21.736 1.00 76.06 211 CYS A C 1
ATOM 1587 O O . CYS A 1 211 ? -6.928 4.371 20.821 1.00 76.06 211 CYS A O 1
ATOM 1589 N N . LEU A 1 212 ? -7.494 5.284 22.798 1.00 82.50 212 LEU A N 1
ATOM 1590 C CA . LEU A 1 212 ? -6.279 6.083 22.998 1.00 82.50 212 LEU A CA 1
ATOM 1591 C C . LEU A 1 212 ? -5.926 6.963 21.783 1.00 82.50 212 LEU A C 1
ATOM 1593 O O . LEU A 1 212 ? -4.752 7.183 21.482 1.00 82.50 212 LEU A O 1
ATOM 1597 N N . GLY A 1 213 ? -6.953 7.456 21.083 1.00 82.25 213 GLY A N 1
ATOM 1598 C CA . GLY A 1 213 ? -6.827 8.274 19.875 1.00 82.25 213 GLY A CA 1
ATOM 1599 C C . GLY A 1 213 ? -6.548 7.517 18.571 1.00 82.25 213 GLY A C 1
ATOM 1600 O O . GLY A 1 213 ? -6.356 8.161 17.544 1.00 82.25 213 GLY A O 1
ATOM 1601 N N . ASN A 1 214 ? -6.560 6.180 18.558 1.00 79.94 214 ASN A N 1
ATOM 1602 C CA . ASN A 1 214 ? -6.375 5.402 17.324 1.00 79.94 214 ASN A CA 1
ATOM 1603 C C . ASN A 1 214 ? -7.601 5.465 16.393 1.00 79.94 214 ASN A C 1
ATOM 1605 O O . ASN A 1 214 ? -7.467 5.335 15.180 1.00 79.94 214 ASN A O 1
ATOM 1609 N N . GLY A 1 215 ? -8.803 5.635 16.954 1.00 78.88 215 GLY A N 1
ATOM 1610 C CA . GLY A 1 215 ? -10.076 5.588 16.221 1.00 78.88 215 GLY A CA 1
ATOM 1611 C C . GLY A 1 215 ? -10.568 4.171 15.913 1.00 78.88 215 GLY A C 1
ATOM 1612 O O . GLY A 1 215 ? -11.748 3.993 15.641 1.00 78.88 215 GLY A O 1
ATOM 1613 N N . PHE A 1 216 ? -9.706 3.165 16.050 1.00 73.75 216 PHE A N 1
ATOM 1614 C CA . PHE A 1 216 ? -10.017 1.754 15.834 1.00 73.75 216 PHE A CA 1
ATOM 1615 C C . PHE A 1 216 ? -9.475 0.908 16.988 1.00 73.75 216 PHE A C 1
ATOM 1617 O O . PHE A 1 216 ? -8.490 1.278 17.637 1.00 73.75 216 PHE A O 1
ATOM 1624 N N . GLU A 1 217 ? -10.115 -0.227 17.237 1.00 66.88 217 GLU A N 1
ATOM 1625 C CA . GLU A 1 217 ? -9.677 -1.265 18.164 1.00 66.88 217 GLU A CA 1
ATOM 1626 C C . GLU A 1 217 ? -9.209 -2.479 17.365 1.00 66.88 217 GLU A C 1
ATOM 1628 O O . GLU A 1 217 ? -9.898 -2.943 16.459 1.00 66.88 217 GLU A O 1
ATOM 1633 N N . LYS A 1 218 ? -8.025 -2.990 17.705 1.00 62.44 218 LYS A N 1
ATOM 1634 C CA . LYS A 1 218 ? -7.519 -4.239 17.144 1.00 62.44 218 LYS A CA 1
ATOM 1635 C C . LYS A 1 218 ? -8.133 -5.401 17.924 1.00 62.44 218 LYS A C 1
ATOM 1637 O O . LYS A 1 218 ? -7.910 -5.520 19.131 1.00 62.44 218 LYS A O 1
ATOM 1642 N N . VAL A 1 219 ? -8.902 -6.238 17.243 1.00 57.31 219 VAL A N 1
ATOM 1643 C CA . VAL A 1 219 ? -9.483 -7.464 17.786 1.00 57.31 219 VAL A CA 1
ATOM 1644 C C . VAL A 1 219 ? -8.680 -8.644 17.262 1.00 57.31 219 VAL A C 1
ATOM 1646 O O . VAL A 1 219 ? -8.628 -8.899 16.062 1.00 57.31 219 VAL A O 1
ATOM 1649 N N . GLU A 1 220 ? -8.032 -9.343 18.189 1.00 51.66 220 GLU A N 1
ATOM 1650 C CA . GLU A 1 220 ? -7.315 -10.579 17.894 1.00 51.66 220 GLU A CA 1
ATOM 1651 C C . GLU A 1 220 ? -8.322 -11.709 17.663 1.00 51.66 220 GLU A C 1
ATOM 1653 O O . GLU A 1 220 ? -9.207 -11.948 18.494 1.00 51.66 220 GLU A O 1
ATOM 1658 N N . MET A 1 221 ? -8.195 -12.385 16.522 1.00 47.50 221 MET A N 1
ATOM 1659 C CA . MET A 1 221 ? -9.095 -13.459 16.108 1.00 47.50 221 MET A CA 1
ATOM 1660 C C . MET A 1 221 ? -8.438 -14.822 16.328 1.00 47.50 221 MET A C 1
ATOM 1662 O O . MET A 1 221 ? -7.237 -15.012 16.149 1.00 47.50 221 MET A O 1
ATOM 1666 N N . GLN A 1 222 ? -9.237 -15.821 16.702 1.00 43.59 222 GLN A N 1
ATOM 1667 C CA . GLN A 1 222 ? -8.720 -17.171 16.954 1.00 43.59 222 GLN A CA 1
ATOM 1668 C C . GLN A 1 222 ? -8.386 -17.944 15.663 1.00 43.59 222 GLN A C 1
ATOM 1670 O O . GLN A 1 222 ? -7.570 -18.866 15.711 1.00 43.59 222 GLN A O 1
ATOM 1675 N N . PHE A 1 223 ? -8.982 -17.570 14.524 1.00 42.53 223 PHE A N 1
ATOM 1676 C CA . PHE A 1 223 ? -8.963 -18.348 13.273 1.00 42.53 223 PHE A CA 1
ATOM 1677 C C . PHE A 1 223 ? -8.598 -17.548 12.017 1.00 42.53 223 PHE A C 1
ATOM 1679 O O . PHE A 1 223 ? -8.556 -18.138 10.947 1.00 42.53 223 PHE A O 1
ATOM 1686 N N . LEU A 1 224 ? -8.402 -16.233 12.137 1.00 48.69 224 LEU A N 1
ATOM 1687 C CA . LEU A 1 224 ? -8.208 -15.309 11.019 1.00 48.69 224 LEU A CA 1
ATOM 1688 C C . LEU A 1 224 ? -7.170 -14.247 11.394 1.00 48.69 224 LEU A C 1
ATOM 1690 O O . LEU A 1 224 ? -6.846 -14.070 12.571 1.00 48.69 224 LEU A O 1
ATOM 1694 N N . SER A 1 225 ? -6.704 -13.507 10.391 1.00 41.94 225 SER A N 1
ATOM 1695 C CA . SER A 1 225 ? -5.923 -12.283 10.583 1.00 41.94 225 SER A CA 1
ATOM 1696 C C . SER A 1 225 ? -6.654 -11.277 11.497 1.00 41.94 225 SER A C 1
ATOM 1698 O O . SER A 1 225 ? -7.881 -11.171 11.470 1.00 41.94 225 SER A O 1
ATOM 1700 N N . ASP A 1 226 ? -5.893 -10.539 12.312 1.00 45.81 226 ASP A N 1
ATOM 1701 C CA . ASP A 1 226 ? -6.435 -9.557 13.260 1.00 45.81 226 ASP A CA 1
ATOM 1702 C C . ASP A 1 226 ? -7.307 -8.500 12.564 1.00 45.81 226 ASP A C 1
ATOM 1704 O O . ASP A 1 226 ? -6.910 -7.921 11.550 1.00 45.81 226 ASP A O 1
ATOM 1708 N N . LEU A 1 227 ? -8.467 -8.201 13.150 1.00 50.56 227 LEU A N 1
ATOM 1709 C CA . LEU A 1 227 ? -9.444 -7.254 12.608 1.00 50.56 227 LEU A CA 1
ATOM 1710 C C . LEU A 1 227 ? -9.323 -5.888 13.290 1.00 50.56 227 LEU A C 1
ATOM 1712 O O . LEU A 1 227 ? -9.144 -5.797 14.505 1.00 50.56 227 LEU A O 1
ATOM 1716 N N . PHE A 1 228 ? -9.451 -4.809 12.517 1.00 61.34 228 PHE A N 1
ATOM 1717 C CA . PHE A 1 228 ? -9.539 -3.444 13.038 1.00 61.34 228 PHE A CA 1
ATOM 1718 C C . PHE A 1 228 ? -10.990 -2.982 12.978 1.00 61.34 228 PHE A C 1
ATOM 1720 O O . PHE A 1 228 ? -11.516 -2.733 11.899 1.00 61.34 228 PHE A O 1
ATOM 1727 N N . ILE A 1 229 ? -11.629 -2.846 14.136 1.00 64.62 229 ILE A N 1
ATOM 1728 C CA . ILE A 1 229 ? -13.024 -2.407 14.236 1.00 64.62 229 ILE A CA 1
ATOM 1729 C C . ILE A 1 229 ? -13.046 -0.931 14.624 1.00 64.62 229 ILE A C 1
ATOM 1731 O O . ILE A 1 229 ? -12.260 -0.492 15.468 1.00 64.62 229 ILE A O 1
ATOM 1735 N N . THR A 1 230 ? -13.939 -0.145 14.027 1.00 73.12 230 THR A N 1
ATOM 1736 C CA . THR A 1 230 ? -14.147 1.260 14.402 1.00 73.12 230 THR A CA 1
ATOM 1737 C C . THR A 1 230 ? -14.483 1.370 15.892 1.00 73.12 230 THR A C 1
ATOM 1739 O O . THR A 1 230 ? -15.311 0.630 16.417 1.00 73.12 230 THR A O 1
ATOM 1742 N N . CYS A 1 231 ? -13.827 2.289 16.605 1.00 76.88 231 CYS A N 1
ATOM 1743 C CA . CYS A 1 231 ? -14.062 2.486 18.034 1.00 76.88 231 CYS A CA 1
ATOM 1744 C C . CYS A 1 231 ? -15.496 2.988 18.261 1.00 76.88 231 CYS A C 1
ATOM 1746 O O . CYS A 1 231 ? -15.796 4.099 17.833 1.00 76.88 231 CYS A O 1
ATOM 1748 N N . PRO A 1 232 ? -16.358 2.268 18.997 1.00 76.38 232 PRO A N 1
ATOM 1749 C CA . PRO A 1 232 ? -17.768 2.632 19.129 1.00 76.38 232 PRO A CA 1
ATOM 1750 C C . PRO A 1 232 ? -18.023 3.781 20.117 1.00 76.38 232 PRO A C 1
ATOM 1752 O O . PRO A 1 232 ? -19.141 4.266 20.203 1.00 76.38 232 PRO A O 1
ATOM 1755 N N . GLU A 1 233 ? -17.019 4.233 20.878 1.00 82.06 233 GLU A N 1
ATOM 1756 C CA . GLU A 1 233 ? -17.172 5.416 21.745 1.00 82.06 233 GLU A CA 1
ATOM 1757 C C . GLU A 1 233 ? -16.977 6.725 20.979 1.00 82.06 233 GLU A C 1
ATOM 1759 O O . GLU A 1 233 ? -17.691 7.693 21.215 1.00 82.06 233 GLU A O 1
ATOM 1764 N N . CYS A 1 234 ? -16.001 6.764 20.069 1.00 83.75 234 CYS A N 1
ATOM 1765 C CA . CYS A 1 234 ? -15.718 7.961 19.273 1.00 83.75 234 CYS A CA 1
ATOM 1766 C C . CYS A 1 234 ? -16.163 7.838 17.817 1.00 83.75 234 CYS A C 1
ATOM 1768 O O . CYS A 1 234 ? -16.000 8.795 17.070 1.00 83.75 234 CYS A O 1
ATOM 1770 N N . ASP A 1 235 ? -16.680 6.680 17.412 1.00 83.19 235 ASP A N 1
ATOM 1771 C CA . ASP A 1 235 ? -17.089 6.371 16.042 1.00 83.19 235 ASP A CA 1
ATOM 1772 C C . ASP A 1 235 ? -15.990 6.710 15.016 1.00 83.19 235 ASP A C 1
ATOM 1774 O O . ASP A 1 235 ? -16.173 7.463 14.064 1.00 83.19 235 ASP A O 1
ATOM 1778 N N . GLY A 1 236 ? -14.757 6.281 15.308 1.00 82.88 236 GLY A N 1
ATOM 1779 C CA . GLY A 1 236 ? -13.592 6.561 14.460 1.00 82.88 236 GLY A CA 1
ATOM 1780 C C . GLY A 1 236 ? -13.032 7.986 14.544 1.00 82.88 236 GLY A C 1
ATOM 1781 O O . GLY A 1 236 ? -11.935 8.233 14.043 1.00 82.88 236 GLY A O 1
ATOM 1782 N N . LYS A 1 237 ? -13.708 8.920 15.228 1.00 88.81 237 LYS A N 1
ATOM 1783 C CA . LYS A 1 237 ? -13.333 10.349 15.275 1.00 88.81 237 LYS A CA 1
ATOM 1784 C C . LYS A 1 237 ? -12.088 10.645 16.103 1.00 88.81 237 LYS A C 1
ATOM 1786 O O . LYS A 1 237 ? -11.555 11.739 15.994 1.00 88.81 237 LYS A O 1
ATOM 1791 N N . ARG A 1 238 ? -11.605 9.702 16.922 1.00 90.31 238 ARG A N 1
ATOM 1792 C CA . ARG A 1 238 ? -10.383 9.789 17.764 1.00 90.31 238 ARG A CA 1
ATOM 1793 C C . ARG A 1 238 ? -10.427 10.773 18.936 1.00 90.31 238 ARG A C 1
ATOM 1795 O O . ARG A 1 238 ? -9.537 10.717 19.786 1.00 90.31 238 ARG A O 1
ATOM 1802 N N . TYR A 1 239 ? -11.441 11.625 19.030 1.00 94.38 239 TYR A N 1
ATOM 1803 C CA . TYR A 1 239 ? -11.548 12.684 20.036 1.00 94.38 239 TYR A CA 1
ATOM 1804 C C . TYR A 1 239 ? -12.748 12.495 20.966 1.00 94.38 239 TYR A C 1
ATOM 1806 O O . TYR A 1 239 ? -13.684 11.760 20.659 1.00 94.38 239 TYR A O 1
ATOM 1814 N N . THR A 1 240 ? -12.688 13.142 22.130 1.00 93.75 240 THR A N 1
ATOM 1815 C CA . THR A 1 240 ? -13.823 13.264 23.057 1.00 93.75 240 THR A CA 1
ATOM 1816 C C . THR A 1 240 ? -14.858 14.253 22.522 1.00 93.75 240 THR A C 1
ATOM 1818 O O . THR A 1 240 ? -14.526 15.132 21.728 1.00 93.75 240 THR A O 1
ATOM 1821 N N . THR A 1 241 ? -16.098 14.162 23.004 1.00 92.25 241 THR A N 1
ATOM 1822 C CA . THR A 1 241 ? -17.173 15.112 22.666 1.00 92.25 241 THR A CA 1
ATOM 1823 C C . THR A 1 241 ? -16.778 16.562 22.954 1.00 92.25 241 THR A C 1
ATOM 1825 O O . THR A 1 241 ? -16.883 17.395 22.062 1.00 92.25 241 THR A O 1
ATOM 1828 N N . LYS A 1 242 ? -16.189 16.837 24.127 1.00 91.75 242 LYS A N 1
ATOM 1829 C CA . LYS A 1 242 ? -15.683 18.172 24.508 1.00 91.75 242 LYS A CA 1
ATOM 1830 C C . LYS A 1 242 ? -14.643 18.724 23.533 1.00 91.75 242 LYS A C 1
ATOM 1832 O O . LYS A 1 242 ? -14.671 19.897 23.185 1.00 91.75 242 LYS A O 1
ATOM 1837 N N . ALA A 1 243 ? -13.723 17.882 23.061 1.00 92.06 243 ALA A N 1
ATOM 1838 C CA . ALA A 1 243 ? -12.733 18.317 22.080 1.00 92.06 243 ALA A CA 1
ATOM 1839 C C . ALA A 1 243 ? -13.356 18.629 20.710 1.00 92.06 243 ALA A C 1
ATOM 1841 O O . ALA A 1 243 ? -12.804 19.443 19.972 1.00 92.06 243 ALA A O 1
ATOM 1842 N N . MET A 1 244 ? -14.495 18.013 20.376 1.00 93.12 244 MET A N 1
ATOM 1843 C CA . MET A 1 244 ? -15.228 18.293 19.139 1.00 93.12 244 MET A CA 1
ATOM 1844 C C . MET A 1 244 ? -16.127 19.536 19.214 1.00 93.12 244 MET A C 1
ATOM 1846 O O . MET A 1 244 ? -16.514 20.055 18.170 1.00 93.12 244 MET A O 1
ATOM 1850 N N . GLU A 1 245 ? -16.444 20.034 20.411 1.00 94.12 245 GLU A N 1
ATOM 1851 C CA . GLU A 1 245 ? -17.191 21.290 20.591 1.00 94.12 245 GLU A CA 1
ATOM 1852 C C . GLU A 1 245 ? -16.361 22.515 20.186 1.00 94.12 245 GLU A C 1
ATOM 1854 O O . GLU A 1 245 ? -16.916 23.507 19.715 1.00 94.12 245 GLU A O 1
ATOM 1859 N N . ILE A 1 246 ? -15.031 22.435 20.306 1.00 95.12 246 ILE A N 1
ATOM 1860 C CA . ILE A 1 246 ? -14.132 23.493 19.847 1.00 95.12 246 ILE A CA 1
ATOM 1861 C C . ILE A 1 246 ? -14.053 23.465 18.323 1.00 95.12 246 ILE A C 1
ATOM 1863 O O . ILE A 1 246 ? -13.570 22.498 17.724 1.00 95.12 246 ILE A O 1
ATOM 1867 N N . LYS A 1 247 ? -14.487 24.560 17.699 1.00 94.38 247 LYS A N 1
ATOM 1868 C CA . LYS A 1 247 ? -14.547 24.688 16.245 1.00 94.38 247 LYS A CA 1
ATOM 1869 C C . LYS A 1 247 ? -13.590 25.758 15.747 1.00 94.38 247 LYS A C 1
ATOM 1871 O O . LYS A 1 247 ? -13.630 26.901 16.184 1.00 94.38 247 LYS A O 1
ATOM 1876 N N . TYR A 1 248 ? -12.781 25.409 14.757 1.00 92.25 248 TYR A N 1
ATOM 1877 C CA . TYR A 1 248 ? -12.076 26.381 13.934 1.00 92.25 248 TYR A CA 1
ATOM 1878 C C . TYR A 1 248 ? -12.861 26.529 12.630 1.00 92.25 248 TYR A C 1
ATOM 1880 O O . TYR A 1 248 ? -13.069 25.554 11.913 1.00 92.25 248 TYR A O 1
ATOM 1888 N N . ARG A 1 249 ? -13.357 27.741 12.348 1.00 87.19 249 ARG A N 1
ATOM 1889 C CA . ARG A 1 249 ? -14.146 28.051 11.133 1.00 87.19 249 ARG A CA 1
ATOM 1890 C C . ARG A 1 249 ? -15.363 27.140 10.933 1.00 87.19 249 ARG A C 1
ATOM 1892 O O . ARG A 1 249 ? -15.684 26.732 9.824 1.00 87.19 249 ARG A O 1
ATOM 1899 N N . GLY A 1 250 ? -16.044 26.815 12.029 1.00 88.75 250 GLY A N 1
ATOM 1900 C CA . GLY A 1 250 ? -17.246 25.982 11.999 1.00 88.75 250 GLY A CA 1
ATOM 1901 C C . GLY A 1 250 ? -16.990 24.474 11.932 1.00 88.75 250 GLY A C 1
ATOM 1902 O O . GLY A 1 250 ? -17.960 23.726 12.030 1.00 88.75 250 GLY A O 1
ATOM 1903 N N . ARG A 1 251 ? -15.727 24.025 11.852 1.00 94.31 251 ARG A N 1
ATOM 1904 C CA . ARG A 1 251 ? -15.349 22.605 11.878 1.00 94.31 251 ARG A CA 1
ATOM 1905 C C . ARG A 1 251 ? -14.597 22.228 13.148 1.00 94.31 251 ARG A C 1
ATOM 1907 O O . ARG A 1 251 ? -13.724 22.959 13.614 1.00 94.31 251 ARG A O 1
ATOM 1914 N N . SER A 1 252 ? -14.927 21.071 13.700 1.00 96.25 252 SER A N 1
ATOM 1915 C CA . SER A 1 252 ? -14.160 20.432 14.769 1.00 96.25 252 SER A CA 1
ATOM 1916 C C . SER A 1 252 ? -12.851 19.845 14.238 1.00 96.25 252 SER A C 1
ATOM 1918 O O . SER A 1 252 ? -12.689 19.628 13.038 1.00 96.25 252 SER A O 1
ATOM 1920 N N . ILE A 1 253 ? -11.919 19.505 15.132 1.00 95.00 253 ILE A N 1
ATOM 1921 C CA . ILE A 1 253 ? -10.651 18.891 14.711 1.00 95.00 253 ILE A CA 1
ATOM 1922 C C . ILE A 1 253 ? -10.844 17.528 14.031 1.00 95.00 253 ILE A C 1
ATOM 1924 O O . ILE A 1 253 ? -10.090 17.181 13.121 1.00 95.00 253 ILE A O 1
ATOM 1928 N N . ALA A 1 254 ? -11.862 16.765 14.439 1.00 94.25 254 ALA A N 1
ATOM 1929 C CA . ALA A 1 254 ? -12.197 15.495 13.805 1.00 94.25 254 ALA A CA 1
ATOM 1930 C C . ALA A 1 254 ? -12.683 15.709 12.364 1.00 94.25 254 ALA A C 1
ATOM 1932 O O . ALA A 1 254 ? -12.227 15.013 11.463 1.00 94.25 254 ALA A O 1
ATOM 1933 N N . GLU A 1 255 ? -13.542 16.708 12.142 1.00 94.50 255 GLU A N 1
ATOM 1934 C CA . GLU A 1 255 ? -14.027 17.090 10.809 1.00 94.50 255 GLU A CA 1
ATOM 1935 C C . GLU A 1 255 ? -12.891 17.631 9.932 1.00 94.50 255 GLU A C 1
ATOM 1937 O O . GLU A 1 255 ? -12.783 17.248 8.772 1.00 94.50 255 GLU A O 1
ATOM 1942 N N . THR A 1 256 ? -11.977 18.441 10.483 1.00 95.00 256 THR A N 1
ATOM 1943 C CA . THR A 1 256 ? -10.778 18.887 9.752 1.00 95.00 256 THR A CA 1
ATOM 1944 C C . THR A 1 256 ? -9.927 17.702 9.298 1.00 95.00 256 THR A C 1
ATOM 1946 O O . THR A 1 256 ? -9.476 17.669 8.160 1.00 95.00 256 THR A O 1
ATOM 1949 N N . LEU A 1 257 ? -9.722 16.693 10.151 1.00 94.06 257 LEU A N 1
ATOM 1950 C CA . LEU A 1 257 ? -8.952 15.500 9.784 1.00 94.06 257 LEU A CA 1
ATOM 1951 C C . LEU A 1 257 ? -9.658 14.591 8.763 1.00 94.06 257 LEU A C 1
ATOM 1953 O O . LEU A 1 257 ? -9.003 13.720 8.187 1.00 94.06 257 LEU A O 1
ATOM 1957 N N . GLN A 1 258 ? -10.959 14.771 8.534 1.00 92.00 258 GLN A N 1
ATOM 1958 C CA . GLN A 1 258 ? -11.706 14.051 7.501 1.00 92.00 258 GLN A CA 1
ATOM 1959 C C . GLN A 1 258 ? -11.609 14.698 6.118 1.00 92.00 258 GLN A C 1
ATOM 1961 O O . GLN A 1 258 ? -11.920 14.025 5.140 1.00 92.00 258 GLN A O 1
ATOM 1966 N N . MET A 1 259 ? -11.145 15.946 6.028 1.00 94.38 259 MET A N 1
ATOM 1967 C CA . MET A 1 259 ? -10.917 16.613 4.748 1.00 94.38 259 MET A CA 1
ATOM 1968 C C . MET A 1 259 ? -9.851 15.891 3.929 1.00 94.38 259 MET A C 1
ATOM 1970 O O . MET A 1 259 ? -8.882 15.345 4.480 1.00 94.38 259 MET A O 1
ATOM 1974 N N . THR A 1 260 ? -9.990 15.953 2.610 1.00 94.81 260 THR A N 1
ATOM 1975 C CA . THR A 1 260 ? -8.915 15.558 1.702 1.00 94.81 260 THR A CA 1
ATOM 1976 C C . THR A 1 260 ? -7.752 16.548 1.779 1.00 94.81 260 THR A C 1
ATOM 1978 O O . THR A 1 260 ? -7.894 17.703 2.194 1.00 94.81 260 THR A O 1
ATOM 1981 N N . ILE A 1 261 ? -6.559 16.105 1.387 1.00 94.94 261 ILE A N 1
ATOM 1982 C CA . ILE A 1 261 ? -5.376 16.969 1.310 1.00 94.94 261 ILE A CA 1
ATOM 1983 C C . ILE A 1 261 ? -5.634 18.153 0.367 1.00 94.94 261 ILE A C 1
ATOM 1985 O O . ILE A 1 261 ? -5.264 19.280 0.695 1.00 94.94 261 ILE A O 1
ATOM 1989 N N . ALA A 1 262 ? -6.287 17.911 -0.774 1.00 93.56 262 ALA A N 1
ATOM 1990 C CA . ALA A 1 262 ? -6.638 18.951 -1.736 1.00 93.56 262 ALA A CA 1
ATOM 1991 C C . ALA A 1 262 ? -7.564 20.008 -1.114 1.00 93.56 262 ALA A C 1
ATOM 1993 O O . ALA A 1 262 ? -7.247 21.197 -1.154 1.00 93.56 262 ALA A O 1
ATOM 1994 N N . GLU A 1 263 ? -8.645 19.578 -0.457 1.00 94.56 263 GLU A N 1
ATOM 1995 C CA . GLU A 1 263 ? -9.559 20.476 0.260 1.00 94.56 263 GLU A CA 1
ATOM 1996 C C . GLU A 1 263 ? -8.836 21.292 1.332 1.00 94.56 263 GLU A C 1
ATOM 1998 O O . GLU A 1 263 ? -9.061 22.494 1.447 1.00 94.56 263 GLU A O 1
ATOM 2003 N N . ALA A 1 264 ? -7.933 20.668 2.093 1.00 94.88 264 ALA A N 1
ATOM 2004 C CA . ALA A 1 264 ? -7.183 21.337 3.153 1.00 94.88 264 ALA A CA 1
ATOM 2005 C C . ALA A 1 264 ? -6.261 22.439 2.625 1.00 94.88 264 ALA A C 1
ATOM 2007 O O . ALA A 1 264 ? -6.169 23.510 3.228 1.00 94.88 264 ALA A O 1
ATOM 2008 N N . VAL A 1 265 ? -5.599 22.203 1.490 1.00 94.75 265 VAL A N 1
ATOM 2009 C CA . VAL A 1 265 ? -4.750 23.209 0.840 1.00 94.75 265 VAL A CA 1
ATOM 2010 C C . VAL A 1 265 ? -5.596 24.351 0.276 1.00 94.75 265 VAL A C 1
ATOM 2012 O O . VAL A 1 265 ? -5.267 25.517 0.508 1.00 94.75 265 VAL A O 1
ATOM 2015 N N . THR A 1 266 ? -6.703 24.042 -0.406 1.00 94.19 266 THR A N 1
ATOM 2016 C CA . THR A 1 266 ? -7.626 25.052 -0.947 1.00 94.19 266 THR A CA 1
ATOM 2017 C C . THR A 1 266 ? -8.257 25.892 0.163 1.00 94.19 266 THR A C 1
ATOM 2019 O O . THR A 1 266 ? -8.281 27.120 0.072 1.00 94.19 266 THR A O 1
ATOM 2022 N N . GLU A 1 267 ? -8.717 25.264 1.244 1.00 91.25 267 GLU A N 1
ATOM 2023 C CA . GLU A 1 267 ? -9.298 25.961 2.390 1.00 91.25 267 GLU A CA 1
ATOM 2024 C C . GLU A 1 267 ? -8.262 26.848 3.080 1.00 91.25 267 GLU A C 1
ATOM 2026 O O . GLU A 1 267 ? -8.564 28.002 3.382 1.00 91.25 267 GLU A O 1
ATOM 2031 N N . ALA A 1 268 ? -7.025 26.373 3.258 1.00 90.62 268 ALA A N 1
ATOM 2032 C CA . ALA A 1 268 ? -5.948 27.190 3.807 1.00 90.62 268 ALA A CA 1
ATOM 2033 C C . ALA A 1 268 ? -5.604 28.396 2.910 1.00 90.62 268 ALA A C 1
ATOM 2035 O O . ALA A 1 268 ? -5.195 29.434 3.426 1.00 90.62 268 ALA A O 1
ATOM 2036 N N . ALA A 1 269 ? -5.758 28.278 1.583 1.00 90.06 269 ALA A N 1
ATOM 2037 C CA . ALA A 1 269 ? -5.502 29.352 0.612 1.00 90.06 269 ALA A CA 1
ATOM 2038 C C . ALA A 1 269 ? -6.594 30.415 0.561 1.00 90.06 269 ALA A C 1
ATOM 2040 O O . ALA A 1 269 ? -6.286 31.605 0.537 1.00 90.06 269 ALA A O 1
ATOM 2041 N N . ASN A 1 270 ? -7.854 29.995 0.607 1.00 88.75 270 ASN A N 1
ATOM 2042 C CA . ASN A 1 270 ? -8.999 30.906 0.538 1.00 88.75 270 ASN A CA 1
ATOM 2043 C C . ASN A 1 270 ? -9.323 31.559 1.887 1.00 88.75 270 ASN A C 1
ATOM 2045 O O . ASN A 1 270 ? -10.144 32.468 1.989 1.00 88.75 270 ASN A O 1
ATOM 2049 N N . THR A 1 271 ? -8.681 31.084 2.944 1.00 87.00 271 THR A N 1
ATOM 2050 C CA . THR A 1 271 ? -8.915 31.519 4.307 1.00 87.00 271 THR A CA 1
ATOM 2051 C C . THR A 1 271 ? -8.289 32.892 4.578 1.00 87.00 271 THR A C 1
ATOM 2053 O O . THR A 1 271 ? -7.071 33.058 4.573 1.00 87.00 271 THR A O 1
ATOM 2056 N N . THR A 1 272 ? -9.125 33.883 4.912 1.00 84.69 272 THR A N 1
ATOM 2057 C CA . THR A 1 272 ? -8.662 35.190 5.410 1.00 84.69 272 THR A CA 1
ATOM 2058 C C . THR A 1 272 ? -8.094 35.048 6.828 1.00 84.69 272 THR A C 1
ATOM 2060 O O . THR A 1 272 ? -8.844 34.652 7.723 1.00 84.69 272 THR A O 1
ATOM 2063 N N . PRO A 1 273 ? -6.803 35.338 7.070 1.00 84.88 273 PRO A N 1
ATOM 2064 C CA . PRO A 1 273 ? -6.183 35.119 8.373 1.00 84.88 273 PRO A CA 1
ATOM 2065 C C . PRO A 1 273 ? -6.609 36.179 9.395 1.00 84.88 273 PRO A C 1
ATOM 2067 O O . PRO A 1 273 ? -6.558 37.374 9.112 1.00 84.88 273 PRO A O 1
ATOM 2070 N N . SER A 1 274 ? -6.939 35.752 10.614 1.00 83.00 274 SER A N 1
ATOM 2071 C CA . SER A 1 274 ? -7.346 36.647 11.712 1.00 83.00 274 SER A CA 1
ATOM 2072 C C . SER A 1 274 ? -6.156 37.240 12.479 1.00 83.00 274 SER A C 1
ATOM 2074 O O . SER A 1 274 ? -6.317 38.148 13.290 1.00 83.00 274 SER A O 1
ATOM 2076 N N . SER A 1 275 ? -4.943 36.711 12.276 1.00 87.44 275 SER A N 1
ATOM 2077 C CA . SER A 1 275 ? -3.704 37.214 12.888 1.00 87.44 275 SER A CA 1
ATOM 2078 C C . SER A 1 275 ? -2.461 36.834 12.073 1.00 87.44 275 SER A C 1
ATOM 2080 O O . SER A 1 275 ? -2.496 35.918 11.251 1.00 87.44 275 SER A O 1
ATOM 2082 N N . ASN A 1 276 ? -1.317 37.473 12.350 1.00 87.75 276 ASN A N 1
ATOM 2083 C CA . ASN A 1 276 ? -0.035 37.107 11.726 1.00 87.75 276 ASN A CA 1
ATOM 2084 C C . ASN A 1 276 ? 0.382 35.657 12.031 1.00 87.75 276 ASN A C 1
ATOM 2086 O O . ASN A 1 276 ? 0.947 34.978 11.172 1.00 87.75 276 ASN A O 1
ATOM 2090 N N . LYS A 1 277 ? 0.077 35.165 13.240 1.00 89.88 277 LYS A N 1
ATOM 2091 C CA . LYS A 1 277 ? 0.356 33.776 13.625 1.00 89.88 277 LYS A CA 1
ATOM 2092 C C . LYS A 1 277 ? -0.534 32.796 12.856 1.00 89.88 277 LYS A C 1
ATOM 2094 O O . LYS A 1 277 ? -0.020 31.809 12.345 1.00 89.88 277 LYS A O 1
ATOM 2099 N N . ASP A 1 278 ? -1.821 33.108 12.714 1.00 90.38 278 ASP A N 1
ATOM 2100 C CA . ASP A 1 278 ? -2.783 32.348 11.898 1.00 90.38 278 ASP A CA 1
ATOM 2101 C C . ASP A 1 278 ? -2.294 32.244 10.441 1.00 90.38 278 ASP A C 1
ATOM 2103 O O . ASP A 1 278 ? -2.108 31.144 9.926 1.00 90.38 278 ASP A O 1
ATOM 2107 N N . LYS A 1 279 ? -1.911 33.374 9.824 1.00 92.06 279 LYS A N 1
ATOM 2108 C CA . LYS A 1 279 ? -1.341 33.420 8.462 1.00 92.06 279 LYS A CA 1
ATOM 2109 C C . LYS A 1 279 ? -0.115 32.515 8.290 1.00 92.06 279 LYS A C 1
ATOM 2111 O O . LYS A 1 279 ? 0.006 31.823 7.281 1.00 92.06 279 LYS A O 1
ATOM 2116 N N . SER A 1 280 ? 0.800 32.525 9.260 1.00 94.75 280 SER A N 1
ATOM 2117 C CA . SER A 1 280 ? 2.005 31.685 9.232 1.00 94.75 280 SER A CA 1
ATOM 2118 C C . SER A 1 280 ? 1.668 30.190 9.297 1.00 94.75 280 SER A C 1
ATOM 2120 O O . SER A 1 280 ? 2.217 29.394 8.534 1.00 94.75 280 SER A O 1
ATOM 2122 N N . LEU A 1 281 ? 0.720 29.807 10.158 1.00 94.38 281 LEU A N 1
ATOM 2123 C CA . LEU A 1 281 ? 0.284 28.417 10.312 1.00 94.38 281 LEU A CA 1
ATOM 2124 C C . LEU A 1 281 ? -0.440 27.902 9.062 1.00 94.38 281 LEU A C 1
ATOM 2126 O O . LEU A 1 281 ? -0.147 26.798 8.609 1.00 94.38 281 LEU A O 1
ATOM 2130 N N . LEU A 1 282 ? -1.312 28.713 8.461 1.00 93.88 282 LEU A N 1
ATOM 2131 C CA . LEU A 1 282 ? -2.001 28.388 7.206 1.00 93.88 282 LEU A CA 1
ATOM 2132 C C . LEU A 1 282 ? -1.013 28.198 6.051 1.00 93.88 282 LEU A C 1
ATOM 2134 O O . LEU A 1 282 ? -1.096 27.211 5.321 1.00 93.88 282 LEU A O 1
ATOM 2138 N N . LYS A 1 283 ? -0.014 29.084 5.941 1.00 94.25 283 LYS A N 1
ATOM 2139 C CA . LYS A 1 283 ? 1.070 28.936 4.961 1.00 94.25 283 LYS A CA 1
ATOM 2140 C C . LYS A 1 283 ? 1.860 27.647 5.191 1.00 94.25 283 LYS A C 1
ATOM 2142 O O . LYS A 1 283 ? 2.164 26.954 4.227 1.00 94.25 283 LYS A O 1
ATOM 2147 N N . LYS A 1 284 ? 2.154 27.298 6.450 1.00 93.75 284 LYS A N 1
ATOM 2148 C CA . LYS A 1 284 ? 2.840 26.043 6.794 1.00 93.75 284 LYS A CA 1
ATOM 2149 C C . LYS A 1 284 ? 2.031 24.819 6.353 1.00 93.75 284 LYS A C 1
ATOM 2151 O O . LYS A 1 284 ? 2.610 23.910 5.768 1.00 93.75 284 LYS A O 1
ATOM 2156 N N . ILE A 1 285 ? 0.713 24.813 6.576 1.00 94.50 285 ILE A N 1
ATOM 2157 C CA . ILE A 1 285 ? -0.184 23.737 6.117 1.00 94.50 285 ILE A CA 1
ATOM 2158 C C . ILE A 1 285 ? -0.099 23.582 4.596 1.00 94.50 285 ILE A C 1
ATOM 2160 O O . ILE A 1 285 ? 0.130 22.472 4.124 1.00 94.50 285 ILE A O 1
ATOM 2164 N N . GLN A 1 286 ? -0.202 24.680 3.841 1.00 93.94 286 GLN A N 1
ATOM 2165 C CA . GLN A 1 286 ? -0.073 24.653 2.379 1.00 93.94 286 GLN A CA 1
ATOM 2166 C C . GLN A 1 286 ? 1.272 24.077 1.941 1.00 93.94 286 GLN A C 1
ATOM 2168 O O . GLN A 1 286 ? 1.310 23.093 1.214 1.00 93.94 286 GLN A O 1
ATOM 2173 N N . THR A 1 287 ? 2.385 24.638 2.425 1.00 91.62 287 THR A N 1
ATOM 2174 C CA . THR A 1 287 ? 3.727 24.206 2.006 1.00 91.62 287 THR A CA 1
ATOM 2175 C C . THR A 1 287 ? 4.022 22.753 2.362 1.00 91.62 287 THR A C 1
ATOM 2177 O O . THR A 1 287 ? 4.726 22.080 1.619 1.00 91.62 287 THR A O 1
ATOM 2180 N N . SER A 1 288 ? 3.477 22.262 3.479 1.00 91.12 288 SER A N 1
ATOM 2181 C CA . SER A 1 288 ? 3.624 20.869 3.901 1.00 91.12 288 SER A CA 1
ATOM 2182 C C . SER A 1 288 ? 2.801 19.903 3.047 1.00 91.12 288 SER A C 1
ATOM 2184 O O . SER A 1 288 ? 3.250 18.793 2.783 1.00 91.12 288 SER A O 1
ATOM 2186 N N . LEU A 1 289 ? 1.591 20.294 2.638 1.00 93.62 289 LEU A N 1
ATOM 2187 C CA . LEU A 1 289 ? 0.635 19.402 1.977 1.00 93.62 289 LEU A CA 1
ATOM 2188 C C . LEU A 1 289 ? 0.679 19.454 0.444 1.00 93.62 289 LEU A C 1
ATOM 2190 O O . LEU A 1 289 ? 0.402 18.436 -0.184 1.00 93.62 289 LEU A O 1
ATOM 2194 N N . SER A 1 290 ? 1.050 20.582 -0.171 1.00 91.44 290 SER A N 1
ATOM 2195 C CA . SER A 1 290 ? 1.116 20.713 -1.636 1.00 91.44 290 SER A CA 1
ATOM 2196 C C . SER A 1 290 ? 1.971 19.636 -2.321 1.00 91.44 290 SER A C 1
ATOM 2198 O O . SER A 1 290 ? 1.504 19.086 -3.316 1.00 91.44 290 SER A O 1
ATOM 2200 N N . PRO A 1 291 ? 3.146 19.233 -1.789 1.00 89.69 291 PRO A N 1
ATOM 2201 C CA . PRO A 1 291 ? 3.925 18.147 -2.384 1.00 89.69 291 PRO A CA 1
ATOM 2202 C C . PRO A 1 291 ? 3.163 16.816 -2.486 1.00 89.69 291 PRO A C 1
ATOM 2204 O O . PRO A 1 291 ? 3.396 16.042 -3.409 1.00 89.69 291 PRO A O 1
ATOM 2207 N N . LEU A 1 292 ? 2.216 16.547 -1.577 1.00 90.25 292 LEU A N 1
ATOM 2208 C CA . LEU A 1 292 ? 1.382 15.343 -1.646 1.00 90.25 292 LEU A CA 1
ATOM 2209 C C . LEU A 1 292 ? 0.373 15.410 -2.799 1.00 90.25 292 LEU A C 1
ATOM 2211 O O . LEU A 1 292 ? 0.067 14.388 -3.409 1.00 90.25 292 LEU A O 1
ATOM 2215 N N . ILE A 1 293 ? -0.126 16.604 -3.124 1.00 89.25 293 ILE A N 1
ATOM 2216 C CA . ILE A 1 293 ? -1.006 16.822 -4.281 1.00 89.25 293 ILE A CA 1
ATOM 2217 C C . ILE A 1 293 ? -0.219 16.617 -5.574 1.00 89.25 293 ILE A C 1
ATOM 2219 O O . ILE A 1 293 ? -0.692 15.908 -6.460 1.00 89.25 293 ILE A O 1
ATOM 2223 N N . ASP A 1 294 ? 0.994 17.168 -5.638 1.00 82.94 294 ASP A N 1
ATOM 2224 C CA . ASP A 1 294 ? 1.915 17.049 -6.770 1.00 82.94 294 ASP A CA 1
ATOM 2225 C C . ASP A 1 294 ? 2.212 15.592 -7.152 1.00 82.94 294 ASP A C 1
ATOM 2227 O O . ASP A 1 294 ? 2.331 15.276 -8.330 1.00 82.94 294 ASP A O 1
ATOM 2231 N N . VAL A 1 295 ? 2.329 14.695 -6.166 1.00 82.69 295 VAL A N 1
ATOM 2232 C CA . VAL A 1 295 ? 2.534 13.256 -6.412 1.00 82.69 295 VAL A CA 1
ATOM 2233 C C . VAL A 1 295 ? 1.220 12.490 -6.624 1.00 82.69 295 VAL A C 1
ATOM 2235 O O . VAL A 1 295 ? 1.219 11.264 -6.698 1.00 82.69 295 VAL A O 1
ATOM 2238 N N . GLY A 1 296 ? 0.080 13.181 -6.702 1.00 82.12 296 GLY A N 1
ATOM 2239 C CA . GLY A 1 296 ? -1.230 12.594 -6.979 1.00 82.12 296 GLY A CA 1
ATOM 2240 C C . GLY A 1 296 ? -1.972 12.024 -5.767 1.00 82.12 296 GLY A C 1
ATOM 2241 O O . GLY A 1 296 ? -2.951 11.309 -5.958 1.00 82.12 296 GLY A O 1
ATOM 2242 N N . LEU A 1 297 ? -1.557 12.339 -4.536 1.00 88.56 297 LEU A N 1
ATOM 2243 C CA . LEU A 1 297 ? -2.191 11.871 -3.293 1.00 88.56 297 LEU A CA 1
ATOM 2244 C C . LEU A 1 297 ? -3.220 12.858 -2.720 1.00 88.56 297 LEU A C 1
ATOM 2246 O O . LEU A 1 297 ? -3.655 12.703 -1.583 1.00 88.56 297 LEU A O 1
ATOM 2250 N N . GLY A 1 298 ? -3.638 13.865 -3.492 1.00 88.62 298 GLY A N 1
ATOM 2251 C CA . GLY A 1 298 ? -4.545 14.924 -3.030 1.00 88.62 298 GLY A CA 1
ATOM 2252 C C . GLY A 1 298 ? -5.899 14.438 -2.492 1.00 88.62 298 GLY A C 1
ATOM 2253 O O . GLY A 1 298 ? -6.494 15.126 -1.668 1.00 88.62 298 GLY A O 1
ATOM 2254 N N . TYR A 1 299 ? -6.358 13.255 -2.908 1.00 87.81 299 TYR A N 1
ATOM 2255 C CA . TYR A 1 299 ? -7.627 12.657 -2.476 1.00 87.81 299 TYR A CA 1
ATOM 2256 C C . TYR A 1 299 ? -7.555 11.964 -1.105 1.00 87.81 299 TYR A C 1
ATOM 2258 O O . TYR A 1 299 ? -8.595 11.631 -0.540 1.00 87.81 299 TYR A O 1
ATOM 2266 N N . LEU A 1 300 ? -6.356 11.706 -0.562 1.00 90.75 300 LEU A N 1
ATOM 2267 C CA . LEU A 1 300 ? -6.229 11.082 0.757 1.00 90.75 300 LEU A CA 1
ATOM 2268 C C . LEU A 1 300 ? -6.737 12.030 1.841 1.00 90.75 300 LEU A C 1
ATOM 2270 O O . LEU A 1 300 ? -6.524 13.242 1.773 1.00 90.75 300 LEU A O 1
ATOM 2274 N N . ARG A 1 301 ? -7.355 11.471 2.883 1.00 92.56 301 ARG A N 1
ATOM 2275 C CA . ARG A 1 301 ? -7.802 12.265 4.035 1.00 92.56 301 ARG A CA 1
ATOM 2276 C C . ARG A 1 301 ? -6.644 12.571 4.972 1.00 92.56 301 ARG A C 1
ATOM 2278 O O . ARG A 1 301 ? -5.803 11.709 5.231 1.00 92.56 301 ARG A O 1
ATOM 2285 N N . LEU A 1 302 ? -6.635 13.768 5.558 1.00 93.94 302 LEU A N 1
ATOM 2286 C CA . LEU A 1 302 ? -5.578 14.220 6.472 1.00 93.94 302 LEU A CA 1
ATOM 2287 C C . LEU A 1 302 ? -5.315 13.243 7.626 1.00 93.94 302 LEU A C 1
ATOM 2289 O O . LEU A 1 302 ? -4.161 13.029 7.998 1.00 93.94 302 LEU A O 1
ATOM 2293 N N . GLY A 1 303 ? -6.382 12.671 8.191 1.00 89.88 303 GLY A N 1
ATOM 2294 C CA . GLY A 1 303 ? -6.356 11.726 9.303 1.00 89.88 303 GLY A CA 1
ATOM 2295 C C . GLY A 1 303 ? -6.331 10.249 8.901 1.00 89.88 303 GLY A C 1
ATOM 2296 O O . GLY A 1 303 ? -6.363 9.397 9.794 1.00 89.88 303 GLY A O 1
ATOM 2297 N N . GLN A 1 304 ? -6.284 9.919 7.605 1.00 86.44 304 GLN A N 1
ATOM 2298 C CA . GLN A 1 304 ? -6.296 8.529 7.140 1.00 86.44 304 GLN A CA 1
ATOM 2299 C C . GLN A 1 304 ? -5.092 7.762 7.713 1.00 86.44 304 GLN A C 1
ATOM 2301 O O . GLN A 1 304 ? -3.964 8.248 7.614 1.00 86.44 304 GLN A O 1
ATOM 2306 N N . PRO A 1 305 ? -5.288 6.593 8.344 1.00 83.88 305 PRO A N 1
ATOM 2307 C CA . PRO A 1 305 ? -4.168 5.798 8.833 1.00 83.88 305 PRO A CA 1
ATOM 2308 C C . PRO A 1 305 ? -3.253 5.342 7.684 1.00 83.88 305 PRO A C 1
ATOM 2310 O O . PRO A 1 305 ? -3.730 4.760 6.709 1.00 83.88 305 PRO A O 1
ATOM 2313 N N . LEU A 1 306 ? -1.935 5.549 7.797 1.00 83.50 306 LEU A N 1
ATOM 2314 C CA . LEU A 1 306 ? -0.992 5.184 6.726 1.00 83.50 306 LEU A CA 1
ATOM 2315 C C . LEU A 1 306 ? -0.908 3.673 6.469 1.00 83.50 306 LEU A C 1
ATOM 2317 O O . LEU A 1 306 ? -0.567 3.259 5.368 1.00 83.50 306 LEU A O 1
ATOM 2321 N N . ASN A 1 307 ? -1.247 2.845 7.458 1.00 72.94 307 ASN A N 1
ATOM 2322 C CA . ASN A 1 307 ? -1.297 1.391 7.304 1.00 72.94 307 ASN A CA 1
ATOM 2323 C C . ASN A 1 307 ? -2.487 0.902 6.454 1.00 72.94 307 ASN A C 1
ATOM 2325 O O . ASN A 1 307 ? -2.536 -0.280 6.137 1.00 72.94 307 ASN A O 1
ATOM 2329 N N . THR A 1 308 ? -3.428 1.786 6.097 1.00 75.25 308 THR A N 1
ATOM 2330 C CA . THR A 1 308 ? -4.537 1.486 5.169 1.00 75.25 308 THR A CA 1
ATOM 2331 C C . THR A 1 308 ? -4.245 1.880 3.723 1.00 75.25 308 THR A C 1
ATOM 2333 O O . THR A 1 308 ? -5.090 1.682 2.855 1.00 75.25 308 THR A O 1
ATOM 2336 N N . LEU A 1 309 ? -3.074 2.463 3.455 1.00 77.88 309 LEU A N 1
ATOM 2337 C CA . LEU A 1 309 ? -2.698 2.865 2.106 1.00 77.88 309 LEU A CA 1
ATOM 2338 C C . LEU A 1 309 ? -2.354 1.651 1.241 1.00 77.88 309 LEU A C 1
ATOM 2340 O O . LEU A 1 309 ? -1.679 0.719 1.679 1.00 77.88 309 LEU A O 1
ATOM 2344 N N . SER A 1 310 ? -2.751 1.716 -0.025 1.00 75.25 310 SER A N 1
ATOM 2345 C CA . SER A 1 310 ? -2.267 0.830 -1.082 1.00 75.25 310 SER A CA 1
ATOM 2346 C C . SER A 1 310 ? -0.743 0.929 -1.238 1.00 75.25 310 SER A C 1
ATOM 2348 O O . SER A 1 310 ? -0.111 1.923 -0.855 1.00 75.25 310 SER A O 1
ATOM 2350 N N . GLY A 1 311 ? -0.135 -0.092 -1.849 1.00 74.88 311 GLY A N 1
ATOM 2351 C CA . GLY A 1 311 ? 1.303 -0.099 -2.138 1.00 74.88 311 GLY A CA 1
ATOM 2352 C C . GLY A 1 311 ? 1.743 1.121 -2.957 1.00 74.88 311 GLY A C 1
ATOM 2353 O O . GLY A 1 311 ? 2.709 1.801 -2.604 1.00 74.88 311 GLY A O 1
ATOM 2354 N N . GLY A 1 312 ? 0.957 1.471 -3.979 1.00 76.12 312 GLY A N 1
ATOM 2355 C CA . GLY A 1 312 ? 1.163 2.653 -4.816 1.00 76.12 312 GLY A CA 1
ATOM 2356 C C . GLY A 1 312 ? 1.058 3.991 -4.081 1.00 76.12 312 GLY A C 1
ATOM 2357 O O . GLY A 1 312 ? 1.811 4.925 -4.357 1.00 76.12 312 GLY A O 1
ATOM 2358 N N . GLU A 1 313 ? 0.130 4.118 -3.131 1.00 82.31 313 GLU A N 1
ATOM 2359 C CA . GLU A 1 313 ? 0.029 5.310 -2.276 1.00 82.31 313 GLU A CA 1
ATOM 2360 C C . GLU A 1 313 ? 1.220 5.421 -1.318 1.00 82.31 313 GLU A C 1
ATOM 2362 O O . GLU A 1 313 ? 1.839 6.482 -1.222 1.00 82.31 313 GLU A O 1
ATOM 2367 N N . SER A 1 314 ? 1.587 4.316 -0.661 1.00 83.88 314 SER A N 1
ATOM 2368 C CA . SER A 1 314 ? 2.734 4.251 0.255 1.00 83.88 314 SER A CA 1
ATOM 2369 C C . SER A 1 314 ? 4.043 4.620 -0.441 1.00 83.88 314 SER A C 1
ATOM 2371 O O . SER A 1 314 ? 4.872 5.345 0.113 1.00 83.88 314 SER A O 1
ATOM 2373 N N . GLN A 1 315 ? 4.221 4.154 -1.675 1.00 84.12 315 GLN A N 1
ATOM 2374 C CA . GLN A 1 315 ? 5.390 4.466 -2.481 1.00 84.12 315 GLN A CA 1
ATOM 2375 C C . GLN A 1 315 ? 5.462 5.947 -2.858 1.00 84.12 315 GLN A C 1
ATOM 2377 O O . GLN A 1 315 ? 6.494 6.582 -2.640 1.00 84.12 315 GLN A O 1
ATOM 2382 N N . ARG A 1 316 ? 4.372 6.520 -3.382 1.00 86.00 316 ARG A N 1
ATOM 2383 C CA . ARG A 1 316 ? 4.313 7.949 -3.736 1.00 86.00 316 ARG A CA 1
ATOM 2384 C C . ARG A 1 316 ? 4.564 8.844 -2.524 1.00 86.00 316 ARG A C 1
ATOM 2386 O O . ARG A 1 316 ? 5.258 9.850 -2.643 1.00 86.00 316 ARG A O 1
ATOM 2393 N N . LEU A 1 317 ? 4.096 8.436 -1.343 1.00 87.38 317 LEU A N 1
ATOM 2394 C CA . LEU A 1 317 ? 4.364 9.132 -0.085 1.00 87.38 317 LEU A CA 1
ATOM 2395 C C . LEU A 1 317 ? 5.867 9.156 0.259 1.00 87.38 317 LEU A C 1
ATOM 2397 O O . LEU A 1 317 ? 6.396 10.210 0.607 1.00 87.38 317 LEU A O 1
ATOM 2401 N N . LYS A 1 318 ? 6.575 8.026 0.107 1.00 86.94 318 LYS A N 1
ATOM 2402 C CA . LYS A 1 318 ? 8.039 7.948 0.302 1.00 86.94 318 LYS A CA 1
ATOM 2403 C C . LYS A 1 318 ? 8.794 8.832 -0.693 1.00 86.94 318 LYS A C 1
ATOM 2405 O O . LYS A 1 318 ? 9.669 9.595 -0.292 1.00 86.94 318 LYS A O 1
ATOM 2410 N N . LEU A 1 319 ? 8.429 8.767 -1.975 1.00 87.19 319 LEU A N 1
ATOM 2411 C CA . LEU A 1 319 ? 9.059 9.570 -3.030 1.00 87.19 319 LEU A CA 1
ATOM 2412 C C . LEU A 1 319 ? 8.852 11.069 -2.812 1.00 87.19 319 LEU A C 1
ATOM 2414 O O . LEU A 1 319 ? 9.776 11.853 -3.016 1.00 87.19 319 LEU A O 1
ATOM 2418 N N . CYS A 1 320 ? 7.668 11.464 -2.338 1.00 86.62 320 CYS A N 1
ATOM 2419 C CA . CYS A 1 320 ? 7.368 12.848 -2.000 1.00 86.62 320 CYS A CA 1
ATOM 2420 C C . CYS A 1 320 ? 8.331 13.410 -0.946 1.00 86.62 320 CYS A C 1
ATOM 2422 O O . CYS A 1 320 ? 8.762 14.556 -1.061 1.00 86.62 320 CYS A O 1
ATOM 2424 N N . LYS A 1 321 ? 8.684 12.615 0.071 1.00 83.81 321 LYS A N 1
ATOM 2425 C CA . LYS A 1 321 ? 9.632 13.034 1.109 1.00 83.81 321 LYS A CA 1
ATOM 2426 C C . LYS A 1 321 ? 11.022 13.292 0.526 1.00 83.81 321 LYS A C 1
ATOM 2428 O O . LYS A 1 321 ? 11.605 14.338 0.790 1.00 83.81 321 LYS A O 1
ATOM 2433 N N . ILE A 1 322 ? 11.514 12.376 -0.307 1.00 85.12 322 ILE A N 1
ATOM 2434 C CA . ILE A 1 322 ? 12.819 12.513 -0.969 1.00 85.12 322 ILE A CA 1
ATOM 2435 C C . ILE A 1 322 ? 12.834 13.761 -1.856 1.00 85.12 322 ILE A C 1
ATOM 2437 O O . ILE A 1 322 ? 13.788 14.531 -1.817 1.00 85.12 322 ILE A O 1
ATOM 2441 N N . LEU A 1 323 ? 11.751 14.000 -2.600 1.00 83.50 323 LEU A N 1
ATOM 2442 C CA . LEU A 1 323 ? 11.609 15.181 -3.446 1.00 83.50 323 LEU A CA 1
ATOM 2443 C C . LEU A 1 323 ? 11.571 16.487 -2.633 1.00 83.50 323 LEU A C 1
ATOM 2445 O O . LEU A 1 323 ? 12.127 17.489 -3.069 1.00 83.50 323 LEU A O 1
ATOM 2449 N N . ALA A 1 324 ? 10.938 16.487 -1.457 1.00 79.94 324 ALA A N 1
ATOM 2450 C CA . ALA A 1 324 ? 10.882 17.654 -0.576 1.00 79.94 324 ALA A CA 1
ATOM 2451 C C . ALA A 1 324 ? 12.236 17.974 0.085 1.00 79.94 324 ALA A C 1
ATOM 2453 O O . ALA A 1 324 ? 12.524 19.133 0.371 1.00 79.94 324 ALA A O 1
ATOM 2454 N N . GLU A 1 325 ? 13.066 16.956 0.318 1.00 78.31 325 GLU A N 1
ATOM 2455 C CA . GLU A 1 325 ? 14.424 17.085 0.865 1.00 78.31 325 GLU A CA 1
ATOM 2456 C C . GLU A 1 325 ? 15.486 17.330 -0.222 1.00 78.31 325 GLU A C 1
ATOM 2458 O O . GLU A 1 325 ? 16.657 17.556 0.096 1.00 78.31 325 GLU A O 1
ATOM 2463 N N . ALA A 1 326 ? 15.095 17.282 -1.499 1.00 72.94 326 ALA A N 1
ATOM 2464 C CA . ALA A 1 326 ? 16.007 17.374 -2.626 1.00 72.94 326 ALA A CA 1
ATOM 2465 C C . ALA A 1 326 ? 16.691 18.747 -2.681 1.00 72.94 326 ALA A C 1
ATOM 2467 O O . ALA A 1 326 ? 16.076 19.777 -2.965 1.00 72.94 326 ALA A O 1
ATOM 2468 N N . ASN A 1 327 ? 18.004 18.745 -2.465 1.00 70.81 327 ASN A N 1
ATOM 2469 C CA . ASN A 1 327 ? 18.879 19.885 -2.698 1.00 70.81 327 ASN A CA 1
ATOM 2470 C C . ASN A 1 327 ? 19.782 19.575 -3.892 1.00 70.81 327 ASN A C 1
ATOM 2472 O O . ASN A 1 327 ? 20.355 18.492 -3.965 1.00 70.81 327 ASN A O 1
ATOM 2476 N N . LYS A 1 328 ? 19.987 20.542 -4.797 1.00 62.38 328 LYS A N 1
ATOM 2477 C CA . LYS A 1 328 ? 20.816 20.351 -6.009 1.00 62.38 328 LYS A CA 1
ATOM 2478 C C . LYS A 1 328 ? 22.262 19.912 -5.729 1.00 62.38 328 LYS A C 1
ATOM 2480 O O . LYS A 1 328 ? 22.930 19.415 -6.628 1.00 62.38 328 LYS A O 1
ATOM 2485 N N . SER A 1 329 ? 22.761 20.122 -4.511 1.00 62.94 329 SER A N 1
ATOM 2486 C CA . SER A 1 329 ? 24.099 19.707 -4.076 1.00 62.94 329 SER A CA 1
ATOM 2487 C C . SER A 1 329 ? 24.172 18.261 -3.568 1.00 62.94 329 SER A C 1
ATOM 2489 O O . SER A 1 329 ? 25.273 17.776 -3.330 1.00 62.94 329 SER A O 1
ATOM 2491 N N . ASP A 1 330 ? 23.036 17.583 -3.380 1.00 79.62 330 ASP A N 1
ATOM 2492 C CA . ASP A 1 330 ? 22.935 16.281 -2.717 1.00 79.62 330 ASP A CA 1
ATOM 2493 C C . ASP A 1 330 ? 22.441 15.195 -3.693 1.00 79.62 330 ASP A C 1
ATOM 2495 O O . ASP A 1 330 ? 21.244 14.941 -3.827 1.00 79.62 330 ASP A O 1
ATOM 2499 N N . SER A 1 331 ? 23.366 14.563 -4.429 1.00 87.31 331 SER A N 1
ATOM 2500 C CA . SER A 1 331 ? 23.019 13.519 -5.407 1.00 87.31 331 SER A CA 1
ATOM 2501 C C . SER A 1 331 ? 22.901 12.150 -4.739 1.00 87.31 331 SER A C 1
ATOM 2503 O O . SER A 1 331 ? 23.863 11.636 -4.171 1.00 87.31 331 SER A O 1
ATOM 2505 N N . LYS A 1 332 ? 21.725 11.531 -4.853 1.00 92.94 332 LYS A N 1
ATOM 2506 C CA . LYS A 1 332 ? 21.395 10.230 -4.254 1.00 92.94 332 LYS A CA 1
ATOM 2507 C C . LYS A 1 332 ? 21.127 9.212 -5.356 1.00 92.94 332 LYS A C 1
ATOM 2509 O O . LYS A 1 332 ? 20.616 9.590 -6.413 1.00 92.94 332 LYS A O 1
ATOM 2514 N N . LEU A 1 333 ? 21.430 7.937 -5.112 1.00 94.69 333 LEU A N 1
ATOM 2515 C CA . LEU A 1 333 ? 20.958 6.837 -5.959 1.00 94.69 333 LEU A CA 1
ATOM 2516 C C . LEU A 1 333 ? 19.693 6.232 -5.347 1.00 94.69 333 LEU A C 1
ATOM 2518 O O . LEU A 1 333 ? 19.743 5.662 -4.260 1.00 94.69 333 LEU A O 1
ATOM 2522 N N . LEU A 1 334 ? 18.576 6.339 -6.062 1.00 94.62 334 LEU A N 1
ATOM 2523 C CA . LEU A 1 334 ? 17.287 5.784 -5.665 1.00 94.62 334 LEU A CA 1
ATOM 2524 C C . LEU A 1 334 ? 17.049 4.474 -6.413 1.00 94.62 334 LEU A C 1
ATOM 2526 O O . LEU A 1 334 ? 17.027 4.461 -7.644 1.00 94.62 334 LEU A O 1
ATOM 2530 N N . ILE A 1 335 ? 16.875 3.382 -5.673 1.00 94.06 335 ILE A N 1
ATOM 2531 C CA . ILE A 1 335 ? 16.635 2.048 -6.230 1.00 94.06 335 ILE A CA 1
ATOM 2532 C C . ILE A 1 335 ? 15.182 1.665 -5.973 1.00 94.06 335 ILE A C 1
ATOM 2534 O O . ILE A 1 335 ? 14.757 1.571 -4.818 1.00 94.06 335 ILE A O 1
ATOM 2538 N N . LEU A 1 336 ? 14.431 1.437 -7.047 1.00 92.75 336 LEU A N 1
ATOM 2539 C CA . LEU A 1 336 ? 13.017 1.082 -7.000 1.00 92.75 336 LEU A CA 1
ATOM 2540 C C . LEU A 1 336 ? 12.804 -0.295 -7.619 1.00 92.75 336 LEU A C 1
ATOM 2542 O O . LEU A 1 336 ? 13.354 -0.597 -8.675 1.00 92.75 336 LEU A O 1
ATOM 2546 N N . ASP A 1 337 ? 12.001 -1.113 -6.951 1.00 87.75 337 ASP A N 1
ATOM 2547 C CA . ASP A 1 337 ? 11.739 -2.501 -7.328 1.00 87.75 337 ASP A CA 1
ATOM 2548 C C . ASP A 1 337 ? 10.267 -2.642 -7.725 1.00 87.75 337 ASP A C 1
ATOM 2550 O O . ASP A 1 337 ? 9.396 -2.452 -6.874 1.00 87.75 337 ASP A O 1
ATOM 2554 N N . GLU A 1 338 ? 10.016 -2.866 -9.018 1.00 87.38 338 GLU A N 1
ATOM 2555 C CA . GLU A 1 338 ? 8.693 -3.016 -9.650 1.00 87.38 338 GLU A CA 1
ATOM 2556 C C . GLU A 1 338 ? 7.649 -1.989 -9.160 1.00 87.38 338 GLU A C 1
ATOM 2558 O O . GLU A 1 338 ? 6.570 -2.348 -8.669 1.00 87.38 338 GLU A O 1
ATOM 2563 N N . PRO A 1 339 ? 7.962 -0.679 -9.256 1.00 87.44 339 PRO A N 1
ATOM 2564 C CA . PRO A 1 339 ? 7.148 0.393 -8.700 1.00 87.44 339 PRO A CA 1
ATOM 2565 C C . PRO A 1 339 ? 5.748 0.508 -9.323 1.00 87.44 339 PRO A C 1
ATOM 2567 O O . PRO A 1 339 ? 4.867 1.092 -8.697 1.00 87.44 339 PRO A O 1
ATOM 2570 N N . THR A 1 340 ? 5.517 -0.032 -10.523 1.00 87.12 340 THR A N 1
ATOM 2571 C CA . THR A 1 340 ? 4.204 0.024 -11.187 1.00 87.12 340 THR A CA 1
ATOM 2572 C C . THR A 1 340 ? 3.292 -1.152 -10.882 1.00 87.12 340 THR A C 1
ATOM 2574 O O . THR A 1 340 ? 2.154 -1.172 -11.354 1.00 87.12 340 THR A O 1
ATOM 2577 N N . THR A 1 341 ? 3.737 -2.098 -10.049 1.00 80.50 341 THR A N 1
ATOM 2578 C CA . THR A 1 341 ? 2.910 -3.231 -9.623 1.00 80.50 341 THR A CA 1
ATOM 2579 C C . THR A 1 341 ? 1.577 -2.733 -9.065 1.00 80.50 341 THR A C 1
ATOM 2581 O O . THR A 1 341 ? 1.547 -1.977 -8.089 1.00 80.50 341 THR A O 1
ATOM 2584 N N . GLY A 1 342 ? 0.475 -3.148 -9.695 1.00 73.25 342 GLY A N 1
ATOM 2585 C CA . GLY A 1 342 ? -0.883 -2.799 -9.277 1.00 73.25 342 GLY A CA 1
ATOM 2586 C C . GLY A 1 342 ? -1.294 -1.336 -9.504 1.00 73.25 342 GLY A C 1
ATOM 2587 O O . GLY A 1 342 ? -2.265 -0.899 -8.885 1.00 73.25 342 GLY A O 1
ATOM 2588 N N . LEU A 1 343 ? -0.583 -0.575 -10.348 1.00 83.38 343 LEU A N 1
ATOM 2589 C CA . LEU A 1 343 ? -0.932 0.809 -10.690 1.00 83.38 343 LEU A CA 1
ATOM 2590 C C . LEU A 1 343 ? -1.727 0.917 -11.995 1.00 83.38 343 LEU A C 1
ATOM 2592 O O . LEU A 1 343 ? -1.415 0.270 -12.988 1.00 83.38 343 LEU A O 1
ATOM 2596 N N . HIS A 1 344 ? -2.714 1.816 -12.006 1.00 87.94 344 HIS A N 1
ATOM 2597 C CA . HIS A 1 344 ? -3.445 2.209 -13.212 1.00 87.94 344 HIS A CA 1
ATOM 2598 C C . HIS A 1 344 ? -2.574 3.066 -14.151 1.00 87.94 344 HIS A C 1
ATOM 2600 O O . HIS A 1 344 ? -1.682 3.769 -13.683 1.00 87.94 344 HIS A O 1
ATOM 2606 N N . PHE A 1 345 ? -2.872 3.101 -15.457 1.00 88.31 345 PHE A N 1
ATOM 2607 C CA . PHE A 1 345 ? -2.119 3.883 -16.457 1.00 88.31 345 PHE A CA 1
ATOM 2608 C C . PHE A 1 345 ? -1.884 5.345 -16.055 1.00 88.31 345 PHE A C 1
ATOM 2610 O O . PHE A 1 345 ? -0.761 5.836 -16.069 1.00 88.31 345 PHE A O 1
ATOM 2617 N N . SER A 1 346 ? -2.933 6.032 -15.610 1.00 84.81 346 SER A N 1
ATOM 2618 C CA . SER A 1 346 ? -2.837 7.420 -15.139 1.00 84.81 346 SER A CA 1
ATOM 2619 C C . SER A 1 346 ? -2.023 7.575 -13.846 1.00 84.81 346 SER A C 1
ATOM 2621 O O . SER A 1 346 ? -1.499 8.650 -13.568 1.00 84.81 346 SER A O 1
ATOM 2623 N N . ASP A 1 347 ? -1.949 6.534 -13.009 1.00 84.19 347 ASP A N 1
ATOM 2624 C CA . ASP A 1 347 ? -1.084 6.528 -11.826 1.00 84.19 347 ASP A CA 1
ATOM 2625 C C . ASP A 1 347 ? 0.383 6.296 -12.227 1.00 84.19 347 ASP A C 1
ATOM 2627 O O . ASP A 1 347 ? 1.271 6.899 -11.624 1.00 84.19 347 ASP A O 1
ATOM 2631 N N . ILE A 1 348 ? 0.636 5.487 -13.265 1.00 89.00 348 ILE A N 1
ATOM 2632 C CA . ILE A 1 348 ? 1.966 5.303 -13.869 1.00 89.00 348 ILE A CA 1
ATOM 2633 C C . ILE A 1 348 ? 2.457 6.620 -14.475 1.00 89.00 348 ILE A C 1
ATOM 2635 O O . ILE A 1 348 ? 3.594 7.006 -14.226 1.00 89.00 348 ILE A O 1
ATOM 2639 N N . GLU A 1 349 ? 1.606 7.345 -15.205 1.00 88.81 349 GLU A N 1
ATOM 2640 C CA . GLU A 1 349 ? 1.944 8.655 -15.777 1.00 88.81 349 GLU A CA 1
ATOM 2641 C C . GLU A 1 349 ? 2.404 9.643 -14.690 1.00 88.81 349 GLU A C 1
ATOM 2643 O O . GLU A 1 349 ? 3.520 10.160 -14.751 1.00 88.81 349 GLU A O 1
ATOM 2648 N N . LYS A 1 350 ? 1.615 9.806 -13.620 1.00 85.69 350 LYS A N 1
ATOM 2649 C CA . LYS A 1 350 ? 1.985 10.649 -12.465 1.00 85.69 350 LYS A CA 1
ATOM 2650 C C . LYS A 1 350 ? 3.269 10.177 -11.782 1.00 85.69 350 LYS A C 1
ATOM 2652 O O . LYS A 1 350 ? 4.081 10.987 -11.343 1.00 85.69 350 LYS A O 1
ATOM 2657 N N . LEU A 1 351 ? 3.471 8.866 -11.664 1.00 88.50 351 LEU A N 1
ATOM 2658 C CA . LEU A 1 351 ? 4.690 8.314 -11.078 1.00 88.50 351 LEU A CA 1
ATOM 2659 C C . LEU A 1 351 ? 5.926 8.642 -11.932 1.00 88.50 351 LEU A C 1
ATOM 2661 O O . LEU A 1 351 ? 6.969 9.002 -11.385 1.00 88.50 351 LEU A O 1
ATOM 2665 N N . LEU A 1 352 ? 5.808 8.565 -13.259 1.00 92.06 352 LEU A N 1
ATOM 2666 C CA . LEU A 1 352 ? 6.878 8.927 -14.188 1.00 92.06 352 LEU A CA 1
ATOM 2667 C C . LEU A 1 352 ? 7.211 10.421 -14.127 1.00 92.06 352 LEU A C 1
ATOM 2669 O O . LEU A 1 352 ? 8.390 10.777 -14.154 1.00 92.06 352 LEU A O 1
ATOM 2673 N N . GLU A 1 353 ? 6.215 11.295 -13.954 1.00 89.75 353 GLU A N 1
ATOM 2674 C CA . GLU A 1 353 ? 6.455 12.721 -13.687 1.00 89.75 353 GLU A CA 1
ATOM 2675 C C . GLU A 1 353 ? 7.315 12.919 -12.430 1.00 89.75 353 GLU A C 1
ATOM 2677 O O . GLU A 1 353 ? 8.284 13.684 -12.444 1.00 89.75 353 GLU A O 1
ATOM 2682 N N . VAL A 1 354 ? 7.019 12.184 -11.352 1.00 89.38 354 VAL A N 1
ATOM 2683 C CA . VAL A 1 354 ? 7.818 12.217 -10.116 1.00 89.38 354 VAL A CA 1
ATOM 2684 C C . VAL A 1 354 ? 9.238 11.702 -10.356 1.00 89.38 354 VAL A C 1
ATOM 2686 O O . VAL A 1 354 ? 10.193 12.318 -9.880 1.00 89.38 354 VAL A O 1
ATOM 2689 N N . PHE A 1 355 ? 9.410 10.620 -11.122 1.00 92.75 355 PHE A N 1
ATOM 2690 C CA . PHE A 1 355 ? 10.738 10.104 -11.474 1.00 92.75 355 PHE A CA 1
ATOM 2691 C C . PHE A 1 355 ? 11.563 11.136 -12.235 1.00 92.75 355 PHE A C 1
ATOM 2693 O O . PHE A 1 355 ? 12.711 11.394 -11.872 1.00 92.75 355 PHE A O 1
ATOM 2700 N N . HIS A 1 356 ? 10.976 11.777 -13.245 1.00 92.56 356 HIS A N 1
ATOM 2701 C CA . HIS A 1 356 ? 11.659 12.818 -14.002 1.00 92.56 356 HIS A CA 1
ATOM 2702 C C . HIS A 1 356 ? 12.026 14.019 -13.125 1.00 92.56 356 HIS A C 1
ATOM 2704 O O . HIS A 1 356 ? 13.170 14.463 -13.183 1.00 92.56 356 HIS A O 1
ATOM 2710 N N . ARG A 1 357 ? 11.129 14.470 -12.238 1.00 90.38 357 ARG A N 1
ATOM 2711 C CA . ARG A 1 357 ? 11.421 15.552 -11.279 1.00 90.38 357 ARG A CA 1
ATOM 2712 C C . ARG A 1 357 ? 12.575 15.213 -10.333 1.00 90.38 357 ARG A C 1
ATOM 2714 O O . ARG A 1 357 ? 13.399 16.081 -10.061 1.00 90.38 357 ARG A O 1
ATOM 2721 N N . LEU A 1 358 ? 12.659 13.973 -9.845 1.00 90.38 358 LEU A N 1
ATOM 2722 C CA . LEU A 1 358 ? 13.765 13.527 -8.987 1.00 90.38 358 LEU A CA 1
ATOM 2723 C C . LEU A 1 358 ? 15.105 13.533 -9.735 1.00 90.38 358 LEU A C 1
ATOM 2725 O O . LEU A 1 358 ? 16.117 13.966 -9.182 1.00 90.38 358 LEU A O 1
ATOM 2729 N N . VAL A 1 359 ? 15.116 13.099 -10.998 1.00 92.38 359 VAL A N 1
ATOM 2730 C CA . VAL A 1 359 ? 16.323 13.159 -11.838 1.00 92.38 359 VAL A CA 1
ATOM 2731 C C . VAL A 1 359 ? 16.712 14.606 -12.142 1.00 92.38 359 VAL A C 1
ATOM 2733 O O . VAL A 1 359 ? 17.883 14.961 -12.028 1.00 92.38 359 VAL A O 1
ATOM 2736 N N . ASP A 1 360 ? 15.742 15.470 -12.448 1.00 90.12 360 ASP A N 1
ATOM 2737 C CA . ASP A 1 360 ? 15.978 16.896 -12.714 1.00 90.12 360 ASP A CA 1
ATOM 2738 C C . ASP A 1 360 ? 16.467 17.657 -11.469 1.00 90.12 360 ASP A C 1
ATOM 2740 O O . ASP A 1 360 ? 17.195 18.647 -11.584 1.00 90.12 360 ASP A O 1
ATOM 2744 N N . ALA A 1 361 ? 16.129 17.171 -10.271 1.00 88.44 361 ALA A N 1
ATOM 2745 C CA . ALA A 1 361 ? 16.677 17.658 -9.008 1.00 88.44 361 ALA A CA 1
ATOM 2746 C C . ALA A 1 361 ? 18.140 17.224 -8.761 1.00 88.44 361 ALA A C 1
ATOM 2748 O O . ALA A 1 361 ? 18.783 17.758 -7.858 1.00 88.44 361 ALA A O 1
ATOM 2749 N N . GLY A 1 362 ? 18.686 16.317 -9.582 1.00 88.56 362 GLY A N 1
ATOM 2750 C CA . GLY A 1 362 ? 20.081 15.864 -9.539 1.00 88.56 362 GLY A CA 1
ATOM 2751 C C . GLY A 1 362 ? 20.287 14.448 -8.989 1.00 88.56 362 GLY A C 1
ATOM 2752 O O . GLY A 1 362 ? 21.435 14.020 -8.823 1.00 88.56 362 GLY A O 1
ATOM 2753 N N . HIS A 1 363 ? 19.216 13.706 -8.701 1.00 92.50 363 HIS A N 1
ATOM 2754 C CA . HIS A 1 363 ? 19.311 12.316 -8.251 1.00 92.50 363 HIS A CA 1
ATOM 2755 C C . HIS A 1 363 ? 19.479 11.342 -9.429 1.00 92.50 363 HIS A C 1
ATOM 2757 O O . HIS A 1 363 ? 19.209 11.656 -10.587 1.00 92.50 363 HIS A O 1
ATOM 2763 N N . SER A 1 364 ? 19.945 10.131 -9.131 1.00 94.75 364 SER A N 1
ATOM 2764 C CA . SER A 1 364 ? 20.026 9.023 -10.088 1.00 94.75 364 SER A CA 1
ATOM 2765 C C . SER A 1 364 ? 18.961 7.992 -9.743 1.00 94.75 364 SER A C 1
ATOM 2767 O O . SER A 1 364 ? 18.834 7.628 -8.576 1.00 94.75 364 SER A O 1
ATOM 2769 N N . LEU A 1 365 ? 18.217 7.502 -10.733 1.00 96.06 365 LEU A N 1
ATOM 2770 C CA . LEU A 1 365 ? 17.188 6.480 -10.522 1.00 96.06 365 LEU A CA 1
ATOM 2771 C C . LEU A 1 365 ? 17.611 5.167 -11.181 1.00 96.06 365 LEU A C 1
ATOM 2773 O O . LEU A 1 365 ? 17.974 5.154 -12.356 1.00 96.06 365 LEU A O 1
ATOM 2777 N N . LEU A 1 366 ? 17.519 4.071 -10.431 1.00 96.75 366 LEU A N 1
ATOM 2778 C CA . LEU A 1 366 ? 17.611 2.703 -10.928 1.00 96.75 366 LEU A CA 1
ATOM 2779 C C . LEU A 1 366 ? 16.283 2.000 -10.644 1.00 96.75 366 LEU A C 1
ATOM 2781 O O . LEU A 1 366 ? 15.975 1.686 -9.496 1.00 96.75 366 LEU A O 1
ATOM 2785 N N . VAL A 1 367 ? 15.497 1.759 -11.687 1.00 96.25 367 VAL A N 1
ATOM 2786 C CA . VAL A 1 367 ? 14.163 1.161 -11.570 1.00 96.25 367 VAL A CA 1
ATOM 2787 C C . VAL A 1 367 ? 14.159 -0.220 -12.196 1.00 96.25 367 VAL A C 1
ATOM 2789 O O . VAL A 1 367 ? 14.423 -0.357 -13.387 1.00 96.25 367 VAL A O 1
ATOM 2792 N N . ILE A 1 368 ? 13.832 -1.236 -11.410 1.00 94.25 368 ILE A N 1
ATOM 2793 C CA . ILE A 1 368 ? 13.585 -2.591 -11.898 1.00 94.25 368 ILE A CA 1
ATOM 2794 C C . ILE A 1 368 ? 12.149 -2.638 -12.403 1.00 94.25 368 ILE A C 1
ATOM 2796 O O . ILE A 1 368 ? 11.235 -2.375 -11.627 1.00 94.25 368 ILE A O 1
ATOM 2800 N N . GLU A 1 369 ? 11.946 -2.935 -13.686 1.00 92.12 369 GLU A N 1
ATOM 2801 C CA . GLU A 1 369 ? 10.603 -2.953 -14.268 1.00 92.12 369 GLU A CA 1
ATOM 2802 C C . GLU A 1 369 ? 10.434 -3.940 -15.423 1.00 92.12 369 GLU A C 1
ATOM 2804 O O . GLU A 1 369 ? 11.376 -4.314 -16.131 1.00 92.12 369 GLU A O 1
ATOM 2809 N N . HIS A 1 370 ? 9.170 -4.297 -15.626 1.00 89.38 370 HIS A N 1
ATOM 2810 C CA . HIS A 1 370 ? 8.648 -5.022 -16.777 1.00 89.38 370 HIS A CA 1
ATOM 2811 C C . HIS A 1 370 ? 7.608 -4.208 -17.551 1.00 89.38 370 HIS A C 1
ATOM 2813 O O . HIS A 1 370 ? 7.346 -4.511 -18.716 1.00 89.38 370 HIS A O 1
ATOM 2819 N N . ASN A 1 371 ? 7.062 -3.146 -16.951 1.00 89.12 371 ASN A N 1
ATOM 2820 C CA . ASN A 1 371 ? 6.105 -2.273 -17.604 1.00 89.12 371 ASN A CA 1
ATOM 2821 C C . ASN A 1 371 ? 6.750 -1.492 -18.762 1.00 89.12 371 ASN A C 1
ATOM 2823 O O . ASN A 1 371 ? 7.729 -0.758 -18.597 1.00 89.12 371 ASN A O 1
ATOM 2827 N N . LEU A 1 372 ? 6.170 -1.636 -19.955 1.00 88.38 372 LEU A N 1
ATOM 2828 C CA . LEU A 1 372 ? 6.727 -1.079 -21.186 1.00 88.38 372 LEU A CA 1
ATOM 2829 C C . LEU A 1 372 ? 6.720 0.450 -21.209 1.00 88.38 372 LEU A C 1
ATOM 2831 O O . LEU A 1 372 ? 7.638 1.035 -21.782 1.00 88.38 372 LEU A O 1
ATOM 2835 N N . ASP A 1 373 ? 5.741 1.103 -20.587 1.00 90.00 373 ASP A N 1
ATOM 2836 C CA . ASP A 1 373 ? 5.657 2.566 -20.559 1.00 90.00 373 ASP A CA 1
ATOM 2837 C C . ASP A 1 373 ? 6.760 3.167 -19.684 1.00 90.00 373 ASP A C 1
ATOM 2839 O O . ASP A 1 373 ? 7.367 4.182 -20.039 1.00 90.00 373 ASP A O 1
ATOM 2843 N N . VAL A 1 374 ? 7.119 2.482 -18.595 1.00 92.88 374 VAL A N 1
ATOM 2844 C CA . VAL A 1 374 ? 8.274 2.855 -17.769 1.00 92.88 374 VAL A CA 1
ATOM 2845 C C . VAL A 1 374 ? 9.583 2.649 -18.521 1.00 92.88 374 VAL A C 1
ATOM 2847 O O . VAL A 1 374 ? 10.420 3.552 -18.562 1.00 92.88 374 VAL A O 1
ATOM 2850 N N . ILE A 1 375 ? 9.744 1.492 -19.170 1.00 93.56 375 ILE A N 1
ATOM 2851 C CA . ILE A 1 375 ? 10.950 1.164 -19.943 1.00 93.56 375 ILE A CA 1
ATOM 2852 C C . ILE A 1 375 ? 11.156 2.174 -21.082 1.00 93.56 375 ILE A C 1
ATOM 2854 O O . ILE A 1 375 ? 12.269 2.651 -21.298 1.00 93.56 375 ILE A O 1
ATOM 2858 N N . ARG A 1 376 ? 10.082 2.554 -21.784 1.00 91.56 376 ARG A N 1
ATOM 2859 C CA . ARG A 1 376 ? 10.107 3.583 -22.838 1.00 91.56 376 ARG A CA 1
ATOM 2860 C C . ARG A 1 376 ? 10.437 4.971 -22.307 1.00 91.56 376 ARG A C 1
ATOM 2862 O O . ARG A 1 376 ? 10.994 5.778 -23.049 1.00 91.56 376 ARG A O 1
ATOM 2869 N N . SER A 1 377 ? 10.103 5.270 -21.059 1.00 94.06 377 SER A N 1
ATOM 2870 C CA . SER A 1 377 ? 10.355 6.581 -20.449 1.00 94.06 377 SER A CA 1
ATOM 2871 C C . SER A 1 377 ? 11.775 6.724 -19.894 1.00 94.06 377 SER A C 1
ATOM 2873 O O . SER A 1 377 ? 12.232 7.843 -19.662 1.00 94.06 377 SER A O 1
ATOM 2875 N N . ALA A 1 378 ? 12.508 5.618 -19.743 1.00 95.88 378 ALA A N 1
ATOM 2876 C CA . ALA A 1 378 ? 13.880 5.614 -19.248 1.00 95.88 378 ALA A CA 1
ATOM 2877 C C . ALA A 1 378 ? 14.854 6.380 -20.160 1.00 95.88 378 ALA A C 1
ATOM 2879 O O . ALA A 1 378 ? 14.719 6.406 -21.384 1.00 95.88 378 ALA A O 1
ATOM 2880 N N . ASP A 1 379 ? 15.876 6.989 -19.566 1.00 96.62 379 ASP A N 1
ATOM 2881 C CA . ASP A 1 379 ? 16.998 7.580 -20.299 1.00 96.62 379 ASP A CA 1
ATOM 2882 C C . ASP A 1 379 ? 17.985 6.490 -20.760 1.00 96.62 379 ASP A C 1
ATOM 2884 O O . ASP A 1 379 ? 18.571 6.584 -21.840 1.00 96.62 379 ASP A O 1
ATOM 2888 N N . HIS A 1 380 ? 18.141 5.437 -19.948 1.00 96.44 380 HIS A N 1
ATOM 2889 C CA . HIS A 1 380 ? 19.067 4.326 -20.169 1.00 96.44 380 HIS A CA 1
ATOM 2890 C C . HIS A 1 380 ? 18.435 2.994 -19.740 1.00 96.44 380 HIS A C 1
ATOM 2892 O O . HIS A 1 380 ? 17.725 2.932 -18.742 1.00 96.44 380 HIS A O 1
ATOM 2898 N N . ILE A 1 381 ? 18.715 1.912 -20.461 1.00 96.62 381 ILE A N 1
ATOM 2899 C CA . ILE A 1 381 ? 18.296 0.544 -20.148 1.00 96.62 381 ILE A CA 1
ATOM 2900 C C . ILE A 1 381 ? 19.529 -0.319 -19.909 1.00 96.62 381 ILE A C 1
ATOM 2902 O O . ILE A 1 381 ? 20.498 -0.260 -20.667 1.00 96.62 381 ILE A O 1
ATOM 2906 N N . ILE A 1 382 ? 19.463 -1.146 -18.872 1.00 95.62 382 ILE A N 1
ATOM 2907 C CA . ILE A 1 382 ? 20.353 -2.283 -18.652 1.00 95.62 382 ILE A CA 1
ATOM 2908 C C . ILE A 1 382 ? 19.473 -3.531 -18.704 1.00 95.62 382 ILE A C 1
ATOM 2910 O O . ILE A 1 382 ? 18.502 -3.630 -17.960 1.00 95.62 382 ILE A O 1
ATOM 2914 N N . ASP A 1 383 ? 19.771 -4.460 -19.605 1.00 95.69 383 ASP A N 1
ATOM 2915 C CA . ASP A 1 383 ? 19.009 -5.702 -19.776 1.00 95.69 383 ASP A CA 1
ATOM 2916 C C . ASP A 1 383 ? 19.835 -6.883 -19.256 1.00 95.69 383 ASP A C 1
ATOM 2918 O O . ASP A 1 383 ? 21.031 -6.981 -19.548 1.00 95.69 383 ASP A O 1
ATOM 2922 N N . LEU A 1 384 ? 19.207 -7.750 -18.458 1.00 93.38 384 LEU A N 1
ATOM 2923 C CA . LEU A 1 384 ? 19.811 -8.957 -17.893 1.00 93.38 384 LEU A CA 1
ATOM 2924 C C . LEU A 1 384 ? 19.198 -10.228 -18.482 1.00 93.38 384 LEU A C 1
ATOM 2926 O O . LEU A 1 384 ? 17.978 -10.372 -18.570 1.00 93.38 384 LEU A O 1
ATOM 2930 N N . GLY A 1 385 ? 20.043 -11.210 -18.771 1.00 89.94 385 GLY A N 1
ATOM 2931 C CA . GLY A 1 385 ? 19.632 -12.507 -19.300 1.00 89.94 385 GLY A CA 1
ATOM 2932 C C . GLY A 1 385 ? 20.847 -13.385 -19.604 1.00 89.94 385 GLY A C 1
ATOM 2933 O O . GLY A 1 385 ? 21.813 -13.326 -18.838 1.00 89.94 385 GLY A O 1
ATOM 2934 N N . PRO A 1 386 ? 20.828 -14.163 -20.707 1.00 85.12 386 PRO A N 1
ATOM 2935 C CA . PRO A 1 386 ? 19.727 -14.338 -21.671 1.00 85.12 386 PRO A CA 1
ATOM 2936 C C . PRO A 1 386 ? 18.541 -15.169 -21.150 1.00 85.12 386 PRO A C 1
ATOM 2938 O O . PRO A 1 386 ? 17.440 -15.030 -21.680 1.00 85.12 386 PRO A O 1
ATOM 2941 N N . GLY A 1 387 ? 18.740 -16.000 -20.125 1.00 86.19 387 GLY A N 1
ATOM 2942 C CA . GLY A 1 387 ? 17.710 -16.852 -19.529 1.00 86.19 387 GLY A CA 1
ATOM 2943 C C . GLY A 1 387 ? 17.508 -16.621 -18.024 1.00 86.19 387 GLY A C 1
ATOM 2944 O O . GLY A 1 387 ? 18.115 -15.723 -17.431 1.00 86.19 387 GLY A O 1
ATOM 2945 N N . PRO A 1 388 ? 16.615 -17.401 -17.394 1.00 88.06 388 PRO A N 1
ATOM 2946 C CA . PRO A 1 388 ? 16.458 -17.448 -15.945 1.00 88.06 388 PRO A CA 1
ATOM 2947 C C . PRO A 1 388 ? 17.521 -18.346 -15.285 1.00 88.06 388 PRO A C 1
ATOM 2949 O O . PRO A 1 388 ? 18.074 -19.242 -15.915 1.00 88.06 388 PRO A O 1
ATOM 2952 N N . GLY A 1 389 ? 17.754 -18.171 -13.981 1.00 87.31 389 GLY A N 1
ATOM 2953 C CA . GLY A 1 389 ? 18.575 -19.101 -13.200 1.00 87.31 389 GLY A CA 1
ATOM 2954 C C . GLY A 1 389 ? 20.032 -19.116 -13.662 1.00 87.31 389 GLY A C 1
ATOM 2955 O O . GLY A 1 389 ? 20.632 -18.054 -13.817 1.00 87.31 389 GLY A O 1
ATOM 2956 N N . GLU A 1 390 ? 20.604 -20.304 -13.866 1.00 86.06 390 GLU A N 1
ATOM 2957 C CA . GLU A 1 390 ? 22.006 -20.465 -14.286 1.00 86.06 390 GLU A CA 1
ATOM 2958 C C . GLU A 1 390 ? 22.300 -19.900 -15.682 1.00 86.06 390 GLU A C 1
ATOM 2960 O O . GLU A 1 390 ? 23.425 -19.463 -15.923 1.00 86.06 390 GLU A O 1
ATOM 2965 N N . ASP A 1 391 ? 21.288 -19.830 -16.553 1.00 86.00 391 ASP A N 1
ATOM 2966 C CA . ASP A 1 391 ? 21.373 -19.236 -17.896 1.00 86.00 391 ASP A CA 1
ATOM 2967 C C . ASP A 1 391 ? 21.255 -17.698 -17.878 1.00 86.00 391 ASP A C 1
ATOM 2969 O O . ASP A 1 391 ? 21.202 -17.051 -18.928 1.00 86.00 391 ASP A O 1
ATOM 2973 N N . GLY A 1 392 ? 21.154 -17.104 -16.685 1.00 91.06 392 GLY A N 1
ATOM 2974 C CA . GLY A 1 392 ? 21.070 -15.666 -16.458 1.00 91.06 392 GLY A CA 1
ATOM 2975 C C . GLY A 1 392 ? 22.382 -15.041 -15.982 1.00 91.06 392 GLY A C 1
ATOM 2976 O O . GLY A 1 392 ? 23.477 -15.563 -16.182 1.00 91.06 392 GLY A O 1
ATOM 2977 N N . GLY A 1 393 ? 22.262 -13.894 -15.313 1.00 88.69 393 GLY A N 1
ATOM 2978 C CA . GLY A 1 393 ? 23.373 -13.246 -14.620 1.00 88.69 393 GLY A CA 1
ATOM 2979 C C . GLY A 1 393 ? 24.344 -12.478 -15.518 1.00 88.69 393 GLY A C 1
ATOM 2980 O O . GLY A 1 393 ? 25.409 -12.091 -15.040 1.00 88.69 393 GLY A O 1
ATOM 2981 N N . GLN A 1 394 ? 23.992 -12.239 -16.786 1.00 92.06 394 GLN A N 1
ATOM 2982 C CA . GLN A 1 394 ? 24.804 -11.489 -17.749 1.00 92.06 394 GLN A CA 1
ATOM 2983 C C . GLN A 1 394 ? 24.059 -10.247 -18.242 1.00 92.06 394 GLN A C 1
ATOM 2985 O O . GLN A 1 394 ? 22.845 -10.285 -18.448 1.00 92.06 394 GLN A O 1
ATOM 2990 N N . ILE A 1 395 ? 24.787 -9.151 -18.474 1.00 92.81 395 ILE A N 1
ATOM 2991 C CA . ILE A 1 395 ? 24.237 -7.970 -19.153 1.00 92.81 395 ILE A CA 1
ATOM 2992 C C . ILE A 1 395 ? 24.157 -8.280 -20.649 1.00 92.81 395 ILE A C 1
ATOM 2994 O O . ILE A 1 395 ? 25.178 -8.398 -21.323 1.00 92.81 395 ILE A O 1
ATOM 2998 N N . THR A 1 396 ? 22.940 -8.399 -21.170 1.00 93.56 396 THR A N 1
ATOM 2999 C CA . THR A 1 396 ? 22.664 -8.675 -22.587 1.00 93.56 396 THR A CA 1
ATOM 3000 C C . THR A 1 396 ? 22.661 -7.402 -23.427 1.00 93.56 396 THR A C 1
ATOM 3002 O O . THR A 1 396 ? 22.953 -7.447 -24.623 1.00 93.56 396 THR A O 1
ATOM 3005 N N . PHE A 1 397 ? 22.332 -6.260 -22.818 1.00 95.38 397 PHE A N 1
ATOM 3006 C CA . PHE A 1 397 ? 22.278 -4.969 -23.494 1.00 95.38 397 PHE A CA 1
ATOM 3007 C C . PHE A 1 397 ? 22.463 -3.796 -22.519 1.00 95.38 397 PHE A C 1
ATOM 3009 O O . PHE A 1 397 ? 22.048 -3.851 -21.361 1.00 95.38 397 PHE A O 1
ATOM 3016 N N . THR A 1 398 ? 23.057 -2.705 -23.012 1.00 94.75 398 THR A N 1
ATOM 3017 C CA . THR A 1 398 ? 23.137 -1.416 -22.317 1.00 94.75 398 THR A CA 1
ATOM 3018 C C . THR A 1 398 ? 23.043 -0.272 -23.331 1.00 94.75 398 THR A C 1
ATOM 3020 O O . THR A 1 398 ? 23.758 -0.280 -24.333 1.00 94.75 398 THR A O 1
ATOM 3023 N N . GLY A 1 399 ? 22.154 0.698 -23.112 1.00 94.12 399 GLY A N 1
ATOM 3024 C CA . GLY A 1 399 ? 21.930 1.802 -24.056 1.00 94.12 399 GLY A CA 1
ATOM 3025 C C . GLY A 1 399 ? 20.556 2.452 -23.907 1.00 94.12 399 GLY A C 1
ATOM 3026 O O . GLY A 1 399 ? 19.879 2.239 -22.910 1.00 94.12 399 GLY A O 1
ATOM 3027 N N . THR A 1 400 ? 20.123 3.247 -24.883 1.00 94.56 400 THR A N 1
ATOM 3028 C CA . THR A 1 400 ? 18.806 3.915 -24.839 1.00 94.56 400 THR A CA 1
ATOM 3029 C C . THR A 1 400 ? 17.656 2.975 -25.248 1.00 94.56 400 THR A C 1
ATOM 3031 O O . THR A 1 400 ? 17.900 1.964 -25.923 1.00 94.56 400 THR A O 1
ATOM 3034 N N . PRO A 1 401 ? 16.388 3.304 -24.916 1.00 92.56 401 PRO A N 1
ATOM 3035 C CA . PRO A 1 401 ? 15.218 2.542 -25.371 1.00 92.56 401 PRO A CA 1
ATOM 3036 C C . PRO A 1 401 ? 15.095 2.375 -26.891 1.00 92.56 401 PRO A C 1
ATOM 3038 O O . PRO A 1 401 ? 14.544 1.392 -27.369 1.00 92.56 401 PRO A O 1
ATOM 3041 N N . GLU A 1 402 ? 15.640 3.291 -27.686 1.00 91.94 402 GLU A N 1
ATOM 3042 C CA . GLU A 1 402 ? 15.637 3.181 -29.149 1.00 91.94 402 GLU A CA 1
ATOM 3043 C C . GLU A 1 402 ? 16.726 2.220 -29.645 1.00 91.94 402 GLU A C 1
ATOM 3045 O O . GLU A 1 402 ? 16.578 1.564 -30.678 1.00 91.94 402 GLU A O 1
ATOM 3050 N N . GLN A 1 403 ? 17.838 2.125 -28.911 1.00 92.38 403 GLN A N 1
ATOM 3051 C CA . GLN A 1 403 ? 18.962 1.260 -29.253 1.00 92.38 403 GLN A CA 1
ATOM 3052 C C . GLN A 1 403 ? 18.652 -0.217 -28.968 1.00 92.38 403 GLN A C 1
ATOM 3054 O O . GLN A 1 403 ? 19.057 -1.071 -29.762 1.00 92.38 403 GLN A O 1
ATOM 3059 N N . ILE A 1 404 ? 17.896 -0.524 -27.902 1.00 91.75 404 ILE A N 1
ATOM 3060 C CA . ILE A 1 404 ? 17.552 -1.915 -27.554 1.00 91.75 404 ILE A CA 1
ATOM 3061 C C . ILE A 1 404 ? 16.673 -2.583 -28.616 1.00 91.75 404 ILE A C 1
ATOM 3063 O O . ILE A 1 404 ? 16.761 -3.790 -28.792 1.00 91.75 404 ILE A O 1
ATOM 3067 N N . LEU A 1 405 ? 15.896 -1.824 -29.399 1.00 89.31 405 LEU A N 1
ATOM 3068 C CA . LEU A 1 405 ? 15.041 -2.370 -30.466 1.00 89.31 405 LEU A CA 1
ATOM 3069 C C . LEU A 1 405 ? 15.823 -3.144 -31.542 1.00 89.31 405 LEU A C 1
ATOM 3071 O O . LEU A 1 405 ? 15.254 -3.970 -32.250 1.00 89.31 405 LEU A O 1
ATOM 3075 N N . LYS A 1 406 ? 17.130 -2.885 -31.675 1.00 89.00 406 LYS A N 1
ATOM 3076 C CA . LYS A 1 406 ? 18.023 -3.610 -32.595 1.00 89.00 406 LYS A CA 1
ATOM 3077 C C . LYS A 1 406 ? 18.663 -4.847 -31.956 1.00 89.00 406 LYS A C 1
ATOM 3079 O O . LYS A 1 406 ? 19.286 -5.641 -32.660 1.00 89.00 406 LYS A O 1
ATOM 3084 N N . ALA A 1 407 ? 18.555 -4.997 -30.638 1.00 88.50 407 ALA A N 1
ATOM 3085 C CA . ALA A 1 407 ? 19.127 -6.107 -29.894 1.00 88.50 407 ALA A CA 1
ATOM 3086 C C . ALA A 1 407 ? 18.248 -7.363 -30.005 1.00 88.50 407 ALA A C 1
ATOM 3088 O O . ALA A 1 407 ? 17.032 -7.297 -30.176 1.00 88.50 407 ALA A O 1
ATOM 3089 N N . LYS A 1 408 ? 18.870 -8.540 -29.884 1.00 88.00 408 LYS A N 1
ATOM 3090 C CA . LYS A 1 408 ? 18.174 -9.836 -29.889 1.00 88.00 408 LYS A CA 1
ATOM 3091 C C . LYS A 1 408 ? 17.856 -10.289 -28.460 1.00 88.00 408 LYS A C 1
ATOM 3093 O O . LYS A 1 408 ? 18.314 -11.347 -28.043 1.00 88.00 408 LYS A O 1
ATOM 3098 N N . THR A 1 409 ? 17.102 -9.488 -27.712 1.00 88.19 409 THR A N 1
ATOM 3099 C CA . THR A 1 409 ? 16.694 -9.812 -26.332 1.00 88.19 409 THR A CA 1
ATOM 3100 C C . THR A 1 409 ? 15.174 -9.922 -26.208 1.00 88.19 409 THR A C 1
ATOM 3102 O O . THR A 1 409 ? 14.441 -9.416 -27.060 1.00 88.19 409 THR A O 1
ATOM 3105 N N . GLU A 1 410 ? 14.670 -10.602 -25.173 1.00 86.25 410 GLU A N 1
ATOM 3106 C CA . GLU A 1 410 ? 13.218 -10.708 -24.938 1.00 86.25 410 GLU A CA 1
ATOM 3107 C C . GLU A 1 410 ? 12.579 -9.334 -24.700 1.00 86.25 410 GLU A C 1
ATOM 3109 O O . GLU A 1 410 ? 11.518 -9.034 -25.248 1.00 86.25 410 GLU A O 1
ATOM 3114 N N . THR A 1 411 ? 13.275 -8.450 -23.982 1.00 86.62 411 THR A N 1
ATOM 3115 C CA . THR A 1 411 ? 12.857 -7.060 -23.765 1.00 86.62 411 THR A CA 1
ATOM 3116 C C . THR A 1 411 ? 12.684 -6.315 -25.098 1.00 86.62 411 THR A C 1
ATOM 3118 O O . THR A 1 411 ? 11.656 -5.671 -25.325 1.00 86.62 411 THR A O 1
ATOM 3121 N N . ALA A 1 412 ? 13.630 -6.469 -26.034 1.00 87.38 412 ALA A N 1
ATOM 3122 C CA . ALA A 1 412 ? 13.544 -5.877 -27.371 1.00 87.38 412 ALA A CA 1
ATOM 3123 C C . ALA A 1 412 ? 12.349 -6.408 -28.184 1.00 87.38 412 ALA A C 1
ATOM 3125 O O . ALA A 1 412 ? 11.639 -5.629 -28.830 1.00 87.38 412 ALA A O 1
ATOM 3126 N N . LYS A 1 413 ? 12.091 -7.724 -28.138 1.00 85.88 413 LYS A N 1
ATOM 3127 C CA . LYS A 1 413 ? 10.956 -8.351 -28.839 1.00 85.88 413 LYS A CA 1
ATOM 3128 C C . LYS A 1 413 ? 9.627 -7.757 -28.371 1.00 85.88 413 LYS A C 1
ATOM 3130 O O . LYS A 1 413 ? 8.806 -7.370 -29.203 1.00 85.88 413 LYS A O 1
ATOM 3135 N N . THR A 1 414 ? 9.439 -7.619 -27.061 1.00 83.25 414 THR A N 1
ATOM 3136 C CA . THR A 1 414 ? 8.197 -7.099 -26.469 1.00 83.25 414 THR A CA 1
ATOM 3137 C C . THR A 1 414 ? 7.987 -5.609 -26.765 1.00 83.25 414 THR A C 1
ATOM 3139 O O . THR A 1 414 ? 6.885 -5.206 -27.154 1.00 83.25 414 THR A O 1
ATOM 3142 N N . LEU A 1 415 ? 9.047 -4.794 -26.688 1.00 81.25 415 LEU A N 1
ATOM 3143 C CA . LEU A 1 415 ? 9.004 -3.373 -27.070 1.00 81.25 415 LEU A CA 1
ATOM 3144 C C . LEU A 1 415 ? 8.674 -3.173 -28.562 1.00 81.25 415 LEU A C 1
ATOM 3146 O O . LEU A 1 415 ? 7.957 -2.241 -28.927 1.00 81.25 415 LEU A O 1
ATOM 3150 N N . THR A 1 416 ? 9.149 -4.069 -29.432 1.00 74.06 416 THR A N 1
ATOM 3151 C CA . THR A 1 416 ? 8.903 -4.004 -30.884 1.00 74.06 416 THR A CA 1
ATOM 3152 C C . THR A 1 416 ? 7.475 -4.424 -31.250 1.00 74.06 416 THR A C 1
ATOM 3154 O O . THR A 1 416 ? 6.830 -3.800 -32.098 1.00 74.06 416 THR A O 1
ATOM 3157 N N . LEU A 1 417 ? 6.950 -5.468 -30.595 1.00 60.16 417 LEU A N 1
ATOM 3158 C CA . LEU A 1 417 ? 5.597 -5.990 -30.825 1.00 60.16 417 LEU A CA 1
ATOM 3159 C C . LEU A 1 417 ? 4.504 -4.960 -30.518 1.00 60.16 417 LEU A C 1
ATOM 3161 O O . LEU A 1 417 ? 3.465 -4.957 -31.178 1.00 60.16 417 LEU A O 1
ATOM 3165 N N . THR A 1 418 ? 4.744 -4.079 -29.551 1.00 57.59 418 THR A N 1
ATOM 3166 C CA . THR A 1 418 ? 3.829 -2.990 -29.194 1.00 57.59 418 THR A CA 1
ATOM 3167 C C . THR A 1 418 ? 3.968 -1.777 -30.119 1.00 57.59 418 THR A C 1
ATOM 3169 O O . THR A 1 418 ? 2.957 -1.159 -30.434 1.00 57.59 418 THR A O 1
ATOM 3172 N N . HIS A 1 419 ? 5.158 -1.500 -30.671 1.00 47.62 419 HIS A N 1
ATOM 3173 C CA . HIS A 1 419 ? 5.357 -0.452 -31.689 1.00 47.62 419 HIS A CA 1
ATOM 3174 C C . HIS A 1 419 ? 4.658 -0.744 -33.033 1.00 47.62 419 HIS A C 1
ATOM 3176 O O . HIS A 1 419 ? 4.336 0.178 -33.776 1.00 47.62 419 HIS A O 1
ATOM 3182 N N . SER A 1 420 ? 4.426 -2.023 -33.358 1.00 38.53 420 SER A N 1
ATOM 3183 C CA . SER A 1 420 ? 3.925 -2.456 -34.677 1.00 38.53 420 SER A CA 1
ATOM 3184 C C . SER A 1 420 ? 2.448 -2.888 -34.704 1.00 38.53 420 SER A C 1
ATOM 3186 O O . SER A 1 420 ? 1.945 -3.290 -35.754 1.00 38.53 420 SER A O 1
ATOM 3188 N N . ARG A 1 421 ? 1.710 -2.830 -33.586 1.00 41.34 421 ARG A N 1
ATOM 3189 C CA . ARG A 1 421 ? 0.346 -3.398 -33.479 1.00 41.34 421 ARG A CA 1
ATOM 3190 C C . ARG A 1 421 ? -0.805 -2.386 -33.559 1.00 41.34 421 ARG A C 1
ATOM 3192 O O . ARG A 1 421 ? -1.854 -2.582 -32.955 1.00 41.34 421 ARG A O 1
ATOM 3199 N N . HIS A 1 422 ? -0.683 -1.400 -34.448 1.00 42.41 422 HIS A N 1
ATOM 3200 C CA . HIS A 1 422 ? -1.854 -0.736 -35.046 1.00 42.41 422 HIS A CA 1
ATOM 3201 C C . HIS A 1 422 ? -2.476 -1.513 -36.225 1.00 42.41 422 HIS A C 1
ATOM 3203 O O . HIS A 1 422 ? -3.499 -1.090 -36.765 1.00 42.41 422 HIS A O 1
ATOM 3209 N N . ALA A 1 423 ? -1.936 -2.679 -36.599 1.00 32.12 423 ALA A N 1
ATOM 3210 C CA . ALA A 1 423 ? -2.550 -3.570 -37.581 1.00 32.12 423 ALA A CA 1
ATOM 3211 C C . ALA A 1 423 ? -3.277 -4.739 -36.891 1.00 32.12 423 ALA A C 1
ATOM 3213 O O . ALA A 1 423 ? -2.669 -5.695 -36.409 1.00 32.12 423 ALA A O 1
ATOM 3214 N N . SER A 1 424 ? -4.605 -4.633 -36.860 1.00 35.16 424 SER A N 1
ATOM 3215 C CA . SER A 1 424 ? -5.562 -5.676 -36.486 1.00 35.16 424 SER A CA 1
ATOM 3216 C C . SER A 1 424 ? -5.195 -7.048 -37.070 1.00 35.16 424 SER A C 1
ATOM 3218 O O . SER A 1 424 ? -5.275 -7.257 -38.280 1.00 35.16 424 SER A O 1
ATOM 3220 N N . LYS A 1 425 ? -4.858 -8.015 -36.208 1.00 28.92 425 LYS A N 1
ATOM 3221 C CA . LYS A 1 425 ? -5.030 -9.438 -36.519 1.00 28.92 425 LYS A CA 1
ATOM 3222 C C . LYS A 1 425 ? -6.262 -9.928 -35.772 1.00 28.92 425 LYS A C 1
ATOM 3224 O O . LYS A 1 425 ? -6.215 -10.164 -34.569 1.00 28.92 425 LYS A O 1
ATOM 3229 N N . LYS A 1 426 ? -7.364 -10.057 -36.514 1.00 32.84 426 LYS A N 1
ATOM 3230 C CA . LYS A 1 426 ? -8.575 -10.766 -36.093 1.00 32.84 426 LYS A CA 1
ATOM 3231 C C . LYS A 1 426 ? -8.199 -12.200 -35.722 1.00 32.84 426 LYS A C 1
ATOM 3233 O O . LYS A 1 426 ? -7.946 -13.020 -36.600 1.00 32.84 426 LYS A O 1
ATOM 3238 N N . THR A 1 427 ? -8.177 -12.509 -34.436 1.00 29.70 427 THR A N 1
ATOM 3239 C CA . THR A 1 427 ? -8.291 -13.884 -33.959 1.00 29.70 427 THR A CA 1
ATOM 3240 C C . THR A 1 427 ? -9.773 -14.250 -33.952 1.00 29.70 427 THR A C 1
ATOM 3242 O O . THR A 1 427 ? -10.565 -13.741 -33.159 1.00 29.70 427 THR A O 1
ATOM 3245 N N . ASN A 1 428 ? -10.161 -15.105 -34.899 1.00 31.52 428 ASN A N 1
ATOM 3246 C CA . ASN A 1 428 ? -11.470 -15.746 -34.926 1.00 31.52 428 ASN A CA 1
ATOM 3247 C C . ASN A 1 428 ? -11.557 -16.738 -33.761 1.00 31.52 428 ASN A C 1
ATOM 3249 O O . ASN A 1 428 ? -11.207 -17.902 -33.920 1.00 31.52 428 ASN A O 1
ATOM 3253 N N . ASN A 1 429 ? -12.039 -16.284 -32.605 1.00 32.69 429 ASN A N 1
ATOM 3254 C CA . ASN A 1 429 ? -12.624 -17.184 -31.616 1.00 32.69 429 ASN A CA 1
ATOM 3255 C C . ASN A 1 429 ? -14.146 -17.098 -31.723 1.00 32.69 429 ASN A C 1
ATOM 3257 O O . ASN A 1 429 ? -14.741 -16.035 -31.494 1.00 32.69 429 ASN A O 1
ATOM 3261 N N . ASN A 1 430 ? -14.715 -18.232 -32.140 1.00 30.84 430 ASN A N 1
ATOM 3262 C CA . ASN A 1 430 ? -16.131 -18.488 -32.352 1.00 30.84 430 ASN A CA 1
ATOM 3263 C C . ASN A 1 430 ? -16.984 -18.042 -31.164 1.00 30.84 430 ASN A C 1
ATOM 3265 O O . ASN A 1 430 ? -16.620 -18.204 -30.002 1.00 30.84 430 ASN A O 1
ATOM 3269 N N . GLN A 1 431 ? -18.135 -17.478 -31.512 1.00 34.69 431 GLN A N 1
ATOM 3270 C CA . GLN A 1 431 ? -19.187 -17.064 -30.602 1.00 34.69 431 GLN A CA 1
ATOM 3271 C C . GLN A 1 431 ? -19.833 -18.291 -29.952 1.00 34.69 431 GLN A C 1
ATOM 3273 O O . GLN A 1 431 ? -20.436 -19.108 -30.642 1.00 34.69 431 GLN A O 1
ATOM 3278 N N . HIS A 1 432 ? -19.803 -18.353 -28.625 1.00 32.38 432 HIS A N 1
ATOM 3279 C CA . HIS A 1 432 ? -20.934 -18.866 -27.864 1.00 32.38 432 HIS A CA 1
ATOM 3280 C C . HIS A 1 432 ? -21.586 -17.667 -27.183 1.00 32.38 432 HIS A C 1
ATOM 3282 O O . HIS A 1 432 ? -21.148 -17.219 -26.132 1.00 32.38 432 HIS A O 1
ATOM 3288 N N . ILE A 1 433 ? -22.611 -17.105 -27.824 1.00 36.59 433 ILE A N 1
ATOM 3289 C CA . ILE A 1 433 ? -23.563 -16.232 -27.138 1.00 36.59 433 ILE A CA 1
ATOM 3290 C C . ILE A 1 433 ? -24.633 -17.167 -26.587 1.00 36.59 433 ILE A C 1
ATOM 3292 O O . ILE A 1 433 ? -25.526 -17.593 -27.317 1.00 36.59 433 ILE A O 1
ATOM 3296 N N . THR A 1 434 ? -24.533 -17.521 -25.310 1.00 33.12 434 THR A N 1
ATOM 3297 C CA . THR A 1 434 ? -25.651 -18.129 -24.585 1.00 33.12 434 THR A CA 1
ATOM 3298 C C . THR A 1 434 ? -26.366 -17.048 -23.789 1.00 33.12 434 THR A C 1
ATOM 3300 O O . THR A 1 434 ? -25.946 -16.663 -22.701 1.00 33.12 434 THR A O 1
ATOM 3303 N N . ASN A 1 435 ? -27.484 -16.578 -24.340 1.00 36.03 435 ASN A N 1
ATOM 3304 C CA . ASN A 1 435 ? -28.534 -15.908 -23.581 1.00 36.03 435 ASN A CA 1
ATOM 3305 C C . ASN A 1 435 ? -29.131 -16.899 -22.561 1.00 36.03 435 ASN A C 1
ATOM 3307 O O . ASN A 1 435 ? -29.941 -17.734 -22.952 1.00 36.03 435 ASN A O 1
ATOM 3311 N N . ASN A 1 436 ? -28.728 -16.824 -21.283 1.00 38.19 436 ASN A N 1
ATOM 3312 C CA . ASN A 1 436 ? -29.611 -16.756 -20.097 1.00 38.19 436 ASN A CA 1
ATOM 3313 C C . ASN A 1 436 ? -28.866 -17.021 -18.762 1.00 38.19 436 ASN A C 1
ATOM 3315 O O . ASN A 1 436 ? -28.362 -18.112 -18.523 1.00 38.19 436 ASN A O 1
ATOM 3319 N N . ARG A 1 437 ? -28.969 -16.051 -17.839 1.00 50.75 437 ARG A N 1
ATOM 3320 C CA . ARG A 1 437 ? -29.158 -16.206 -16.373 1.00 50.75 437 ARG A CA 1
ATOM 3321 C C . ARG A 1 437 ? -28.101 -16.906 -15.495 1.00 50.75 437 ARG A C 1
ATOM 3323 O O . ARG A 1 437 ? -28.444 -17.285 -14.378 1.00 50.75 437 ARG A O 1
ATOM 3330 N N . ASN A 1 438 ? -26.834 -17.009 -15.893 1.00 75.25 438 ASN A N 1
ATOM 3331 C CA . ASN A 1 438 ? -25.773 -17.478 -14.985 1.00 75.25 438 ASN A CA 1
ATOM 3332 C C . ASN A 1 438 ? -24.756 -16.354 -14.714 1.00 75.25 438 ASN A C 1
ATOM 3334 O O . ASN A 1 438 ? -23.681 -16.317 -15.301 1.00 75.25 438 ASN A O 1
ATOM 3338 N N . ALA A 1 439 ? -25.122 -15.401 -13.856 1.00 83.50 439 ALA A N 1
ATOM 3339 C CA . ALA A 1 439 ? -24.259 -14.301 -13.424 1.00 83.50 439 ALA A CA 1
ATOM 3340 C C . ALA A 1 439 ? -24.273 -14.189 -11.893 1.00 83.50 439 ALA A C 1
ATOM 3342 O O . ALA A 1 439 ? -25.246 -14.573 -11.239 1.00 83.50 439 ALA A O 1
ATOM 3343 N N . ILE A 1 440 ? -23.185 -13.674 -11.330 1.00 87.81 440 ILE A N 1
ATOM 3344 C CA . ILE A 1 440 ? -23.118 -13.226 -9.944 1.00 87.81 440 ILE A CA 1
ATOM 3345 C C . ILE A 1 440 ? -23.666 -11.796 -9.932 1.00 87.81 440 ILE A C 1
ATOM 3347 O O . ILE A 1 440 ? -22.987 -10.867 -10.365 1.00 87.81 440 ILE A O 1
ATOM 3351 N N . CYS A 1 441 ? -24.904 -11.629 -9.474 1.00 88.25 441 CYS A N 1
ATOM 3352 C CA . CYS A 1 441 ? -25.570 -10.329 -9.411 1.00 88.25 441 CYS A CA 1
ATOM 3353 C C . CYS A 1 441 ? -25.310 -9.700 -8.046 1.00 88.25 441 CYS A C 1
ATOM 3355 O O . CYS A 1 441 ? -25.793 -10.219 -7.036 1.00 88.25 441 CYS A O 1
ATOM 3357 N N . VAL A 1 442 ? -24.574 -8.596 -8.012 1.00 88.56 442 VAL A N 1
ATOM 3358 C CA . VAL A 1 442 ? -24.353 -7.770 -6.821 1.00 88.56 442 VAL A CA 1
ATOM 3359 C C . VAL A 1 442 ? -25.282 -6.565 -6.912 1.00 88.56 442 VAL A C 1
ATOM 3361 O O . VAL A 1 442 ? -25.296 -5.873 -7.927 1.00 88.56 442 VAL A O 1
ATOM 3364 N N . SER A 1 443 ? -26.068 -6.306 -5.870 1.00 88.19 443 SER A N 1
ATOM 3365 C CA . SER A 1 443 ? -27.010 -5.187 -5.818 1.00 88.19 443 SER A CA 1
ATOM 3366 C C . SER A 1 443 ? -26.815 -4.372 -4.550 1.00 88.19 443 SER A C 1
ATOM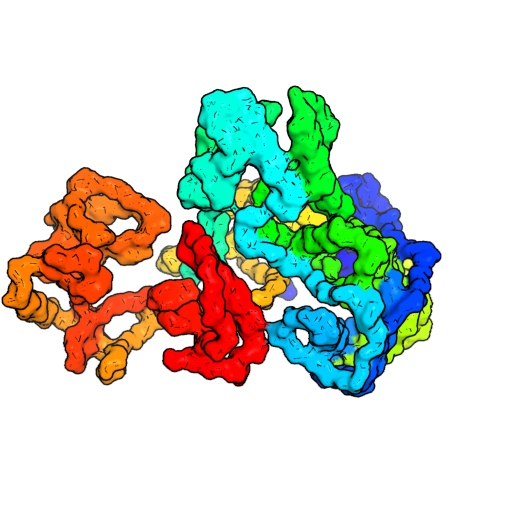 3368 O O . SER A 1 443 ? -26.827 -4.921 -3.447 1.00 88.19 443 SER A O 1
ATOM 3370 N N . GLY A 1 444 ? -26.670 -3.062 -4.732 1.00 84.56 444 GLY A N 1
ATOM 3371 C CA . GLY A 1 444 ? -26.599 -2.080 -3.655 1.00 84.56 444 GLY A CA 1
ATOM 3372 C C . GLY A 1 444 ? -25.382 -2.224 -2.744 1.00 84.56 444 GLY A C 1
ATOM 3373 O O . GLY A 1 444 ? -25.512 -2.207 -1.527 1.00 84.56 444 GLY A O 1
ATOM 3374 N N . ALA A 1 445 ? -24.198 -2.417 -3.321 1.00 84.75 445 ALA A N 1
ATOM 3375 C CA . ALA A 1 445 ? -22.940 -2.525 -2.588 1.00 84.75 445 ALA A CA 1
ATOM 3376 C C . ALA A 1 445 ? -22.435 -1.150 -2.113 1.00 84.75 445 ALA A C 1
ATOM 3378 O O . ALA A 1 445 ? -22.252 -0.235 -2.924 1.00 84.75 445 ALA A O 1
ATOM 3379 N N . ARG A 1 446 ? -22.197 -1.018 -0.804 1.00 87.00 446 ARG A N 1
ATOM 3380 C CA . ARG A 1 446 ? -21.810 0.227 -0.111 1.00 87.00 446 ARG A CA 1
ATOM 3381 C C . ARG A 1 446 ? -20.611 0.075 0.828 1.00 87.00 446 ARG A C 1
ATOM 3383 O O . ARG A 1 446 ? -20.219 1.049 1.464 1.00 87.00 446 ARG A O 1
ATOM 3390 N N . GLU A 1 447 ? -20.013 -1.113 0.892 1.00 77.81 447 GLU A N 1
ATOM 3391 C CA . GLU A 1 447 ? -18.838 -1.367 1.727 1.00 77.81 447 GLU A CA 1
ATOM 3392 C C . GLU A 1 447 ? -17.705 -0.366 1.427 1.00 77.81 447 GLU A C 1
ATOM 3394 O O . GLU A 1 447 ? -17.431 -0.028 0.267 1.00 77.81 447 GLU A O 1
ATOM 3399 N N . HIS A 1 448 ? -17.053 0.123 2.484 1.00 78.06 448 HIS A N 1
ATOM 3400 C CA . HIS A 1 448 ? -15.992 1.134 2.449 1.00 78.06 448 HIS A CA 1
ATOM 3401 C C . HIS A 1 448 ? -16.290 2.375 1.584 1.00 78.06 448 HIS A C 1
ATOM 3403 O O . HIS A 1 448 ? -16.889 3.344 2.045 1.00 78.06 448 HIS A O 1
ATOM 3409 N N . ASN A 1 449 ? -15.773 2.396 0.353 1.00 75.31 449 ASN A N 1
ATOM 3410 C CA . ASN A 1 449 ? -15.800 3.555 -0.537 1.00 75.31 449 ASN A CA 1
ATOM 3411 C C . ASN A 1 449 ? -16.886 3.457 -1.627 1.00 75.31 449 ASN A C 1
ATOM 3413 O O . ASN A 1 449 ? -17.090 4.407 -2.385 1.00 75.31 449 ASN A O 1
ATOM 3417 N N . LEU A 1 450 ? -17.583 2.322 -1.731 1.00 82.75 450 LEU A N 1
ATOM 3418 C CA . LEU A 1 450 ? -18.549 2.075 -2.801 1.00 82.75 450 LEU A CA 1
ATOM 3419 C C . LEU A 1 450 ? -19.828 2.907 -2.631 1.00 82.75 450 LEU A C 1
ATOM 3421 O O . LEU A 1 450 ? -20.354 3.080 -1.535 1.00 82.75 450 LEU A O 1
ATOM 3425 N N . LYS A 1 451 ? -20.349 3.434 -3.743 1.00 84.00 451 LYS A N 1
ATOM 3426 C CA . LYS A 1 451 ? -21.481 4.372 -3.780 1.00 84.00 451 LYS A CA 1
ATOM 3427 C C . LYS A 1 451 ? -22.765 3.683 -4.237 1.00 84.00 451 LYS A C 1
ATOM 3429 O O . LYS A 1 451 ? -23.377 4.096 -5.217 1.00 84.00 451 LYS A O 1
ATOM 3434 N N . ASN A 1 452 ? -23.174 2.641 -3.512 1.00 85.19 452 ASN A N 1
ATOM 3435 C CA . ASN A 1 452 ? -24.395 1.876 -3.786 1.00 85.19 452 ASN A CA 1
ATOM 3436 C C . ASN A 1 452 ? -24.415 1.247 -5.193 1.00 85.19 452 ASN A C 1
ATOM 3438 O O . ASN A 1 452 ? -25.349 1.441 -5.972 1.00 85.19 452 ASN A O 1
ATOM 3442 N N . ILE A 1 453 ? -23.353 0.518 -5.538 1.00 84.81 453 ILE A N 1
ATOM 3443 C CA . ILE A 1 453 ? -23.172 -0.019 -6.892 1.00 84.81 453 ILE A CA 1
ATOM 3444 C C . ILE A 1 453 ? -23.908 -1.340 -7.095 1.00 84.81 453 ILE A C 1
ATOM 3446 O O . ILE A 1 453 ? -24.086 -2.124 -6.164 1.00 84.81 453 ILE A O 1
ATOM 3450 N N . SER A 1 454 ? -24.308 -1.599 -8.339 1.00 85.06 454 SER A N 1
ATOM 3451 C CA . SER A 1 454 ? -24.848 -2.892 -8.758 1.00 85.06 454 SER A CA 1
ATOM 3452 C C . SER A 1 454 ? -24.129 -3.364 -10.017 1.00 85.06 454 SER A C 1
ATOM 3454 O O . SER A 1 454 ? -23.959 -2.580 -10.949 1.00 85.06 454 SER A O 1
ATOM 3456 N N . VAL A 1 455 ? -23.690 -4.621 -10.032 1.00 88.19 455 VAL A N 1
ATOM 3457 C CA . VAL A 1 455 ? -22.954 -5.225 -11.149 1.00 88.19 455 VAL A CA 1
ATOM 3458 C C . VAL A 1 455 ? -23.361 -6.673 -11.340 1.00 88.19 455 VAL A C 1
ATOM 3460 O O . VAL A 1 455 ? -23.499 -7.418 -10.370 1.00 88.19 455 VAL A O 1
ATOM 3463 N N . ASP A 1 456 ? -23.490 -7.071 -12.600 1.00 86.00 456 ASP A N 1
ATOM 3464 C CA . ASP A 1 456 ? -23.648 -8.464 -12.990 1.00 86.00 456 ASP A CA 1
ATOM 3465 C C . ASP A 1 456 ? -22.308 -8.987 -13.509 1.00 86.00 456 ASP A C 1
ATOM 3467 O O . ASP A 1 456 ? -21.800 -8.526 -14.530 1.00 86.00 456 ASP A O 1
ATOM 3471 N N . ILE A 1 457 ? -21.722 -9.945 -12.792 1.00 86.94 457 ILE A N 1
ATOM 3472 C CA . ILE A 1 457 ? -20.459 -10.591 -13.162 1.00 86.94 457 ILE A CA 1
ATOM 3473 C C . ILE A 1 457 ? -20.799 -11.920 -13.847 1.00 86.94 457 ILE A C 1
ATOM 3475 O O . ILE A 1 457 ? -21.320 -12.821 -13.180 1.00 86.94 457 ILE A O 1
ATOM 3479 N N . PRO A 1 458 ? -20.549 -12.078 -15.156 1.00 85.19 458 PRO A N 1
ATOM 3480 C CA . PRO A 1 458 ? -20.893 -13.304 -15.871 1.00 85.19 458 PRO A CA 1
ATOM 3481 C C . PRO A 1 458 ? -20.135 -14.508 -15.303 1.00 85.19 458 PRO A C 1
ATOM 3483 O O . PRO A 1 458 ? -18.988 -14.393 -14.866 1.00 85.19 458 PRO A O 1
ATOM 3486 N N . ARG A 1 459 ? -20.792 -15.673 -15.257 1.00 84.25 459 ARG A N 1
ATOM 3487 C CA . ARG A 1 459 ? -20.150 -16.901 -14.783 1.00 84.25 459 ARG A CA 1
ATOM 3488 C C . ARG A 1 459 ? -19.326 -17.584 -15.858 1.00 84.25 459 ARG A C 1
ATOM 3490 O O . ARG A 1 459 ? -19.617 -17.466 -17.038 1.00 84.25 459 ARG A O 1
ATOM 3497 N N . ASP A 1 460 ? -18.346 -18.360 -15.395 1.00 82.69 460 ASP A N 1
ATOM 3498 C CA . ASP A 1 460 ? -17.483 -19.195 -16.238 1.00 82.69 460 ASP A CA 1
ATOM 3499 C C . ASP A 1 460 ? -16.628 -18.390 -17.237 1.00 82.69 460 ASP A C 1
ATOM 3501 O O . ASP A 1 460 ? -16.117 -18.941 -18.211 1.00 82.69 460 ASP A O 1
ATOM 3505 N N . GLU A 1 461 ? -16.436 -17.101 -16.942 1.00 87.00 461 GLU A N 1
ATOM 3506 C CA . GLU A 1 461 ? -15.681 -16.124 -17.728 1.00 87.00 461 GLU A CA 1
ATOM 3507 C C . GLU A 1 461 ? -14.491 -15.555 -16.933 1.00 87.00 461 GLU A C 1
ATOM 3509 O O . GLU A 1 461 ? -14.472 -15.572 -15.693 1.00 87.00 461 GLU A O 1
ATOM 3514 N N . LEU A 1 462 ? -13.498 -15.034 -17.662 1.00 87.06 462 LEU A N 1
ATOM 3515 C CA . LEU A 1 462 ? -12.446 -14.175 -17.120 1.00 87.06 462 LEU A CA 1
ATOM 3516 C C . LEU A 1 462 ? -12.949 -12.727 -17.067 1.00 87.06 462 LEU A C 1
ATOM 3518 O O . LEU A 1 462 ? -13.018 -12.039 -18.089 1.00 87.06 462 LEU A O 1
ATOM 3522 N N . VAL A 1 463 ? -13.264 -12.263 -15.859 1.00 89.25 463 VAL A N 1
ATOM 3523 C CA . VAL A 1 463 ? -13.765 -10.912 -15.597 1.00 89.25 463 VAL A CA 1
ATOM 3524 C C . VAL A 1 463 ? -12.660 -10.072 -14.976 1.00 89.25 463 VAL A C 1
ATOM 3526 O O . VAL A 1 463 ? -12.180 -10.372 -13.884 1.00 89.25 463 VAL A O 1
ATOM 3529 N N . VAL A 1 464 ? -12.267 -9.000 -15.656 1.00 91.69 464 VAL A N 1
ATOM 3530 C CA . VAL A 1 464 ? -11.258 -8.065 -15.153 1.00 91.69 464 VAL A CA 1
ATOM 3531 C C . VAL A 1 464 ? -11.938 -6.840 -14.555 1.00 91.69 464 VAL A C 1
ATOM 3533 O O . VAL A 1 464 ? -12.754 -6.191 -15.206 1.00 91.69 464 VAL A O 1
ATOM 3536 N N . VAL A 1 465 ? -11.586 -6.523 -13.312 1.00 89.56 465 VAL A N 1
ATOM 3537 C CA . VAL A 1 465 ? -12.014 -5.330 -12.583 1.00 89.56 465 VAL A CA 1
ATOM 3538 C C . VAL A 1 465 ? -10.861 -4.327 -12.580 1.00 89.56 465 VAL A C 1
ATOM 3540 O O . VAL A 1 465 ? -9.799 -4.597 -12.022 1.00 89.56 465 VAL A O 1
ATOM 3543 N N . THR A 1 466 ? -11.062 -3.165 -13.190 1.00 90.25 466 THR A N 1
ATOM 3544 C CA . THR A 1 466 ? -10.030 -2.137 -13.380 1.00 90.25 466 THR A CA 1
ATOM 3545 C C . THR A 1 466 ? -10.503 -0.754 -12.918 1.00 90.25 466 THR A C 1
ATOM 3547 O O . THR A 1 466 ? -11.603 -0.621 -12.380 1.00 90.25 466 THR A O 1
ATOM 3550 N N . GLY A 1 467 ? -9.627 0.248 -13.011 1.00 85.81 467 GLY A N 1
ATOM 3551 C CA . GLY A 1 467 ? -9.861 1.623 -12.555 1.00 85.81 467 GLY A CA 1
ATOM 3552 C C . GLY A 1 467 ? -8.730 2.199 -11.693 1.00 85.81 467 GLY A C 1
ATOM 3553 O O . GLY A 1 467 ? -7.734 1.530 -11.413 1.00 85.81 467 GLY A O 1
ATOM 3554 N N . LEU A 1 468 ? -8.882 3.442 -11.226 1.00 83.88 468 LEU A N 1
ATOM 3555 C CA . LEU A 1 468 ? -7.868 4.181 -10.446 1.00 83.88 468 LEU A CA 1
ATOM 3556 C C . LEU A 1 468 ? -7.541 3.549 -9.083 1.00 83.88 468 LEU A C 1
ATOM 3558 O O . LEU A 1 468 ? -8.381 2.871 -8.480 1.00 83.88 468 LEU A O 1
ATOM 3562 N N . SER A 1 469 ? -6.333 3.775 -8.544 1.00 76.81 469 SER A N 1
ATOM 3563 C CA . SER A 1 469 ? -6.038 3.357 -7.162 1.00 76.81 469 SER A CA 1
ATOM 3564 C C . SER A 1 469 ? -7.029 3.993 -6.176 1.00 76.81 469 SER A C 1
ATOM 3566 O O . SER A 1 469 ? -7.350 5.171 -6.281 1.00 76.81 469 SER A O 1
ATOM 3568 N N . GLY A 1 470 ? -7.582 3.200 -5.256 1.00 72.31 470 GLY A N 1
ATOM 3569 C CA . GLY A 1 470 ? -8.620 3.662 -4.328 1.00 72.31 470 GLY A CA 1
ATOM 3570 C C . GLY A 1 470 ? -10.031 3.822 -4.920 1.00 72.31 470 GLY A C 1
ATOM 3571 O O . GLY A 1 470 ? -10.924 4.246 -4.193 1.00 72.31 470 GLY A O 1
ATOM 3572 N N . SER A 1 471 ? -10.290 3.462 -6.187 1.00 82.69 471 SER A N 1
ATOM 3573 C CA . SER A 1 471 ? -11.639 3.558 -6.785 1.00 82.69 471 SER A CA 1
ATOM 3574 C C . SER A 1 471 ? -12.647 2.512 -6.280 1.00 82.69 471 SER A C 1
ATOM 3576 O O . SER A 1 471 ? -13.825 2.595 -6.613 1.00 82.69 471 SER A O 1
ATOM 3578 N N . GLY A 1 472 ? -12.221 1.548 -5.453 1.00 80.56 472 GLY A N 1
ATOM 3579 C CA . GLY A 1 472 ? -13.089 0.518 -4.856 1.00 80.56 472 GLY A CA 1
ATOM 3580 C C . GLY A 1 472 ? -12.981 -0.883 -5.474 1.00 80.56 472 GLY A C 1
ATOM 3581 O O . GLY A 1 472 ? -13.776 -1.753 -5.134 1.00 80.56 472 GLY A O 1
ATOM 3582 N N . LYS A 1 473 ? -11.999 -1.138 -6.352 1.00 88.12 473 LYS A N 1
ATOM 3583 C CA . LYS A 1 473 ? -11.804 -2.449 -7.013 1.00 88.12 473 LYS A CA 1
ATOM 3584 C C . LYS A 1 473 ? -11.590 -3.599 -6.026 1.00 88.12 473 LYS A C 1
ATOM 3586 O O . LYS A 1 473 ? -12.288 -4.607 -6.091 1.00 88.12 473 LYS A O 1
ATOM 3591 N N . SER A 1 474 ? -10.641 -3.429 -5.100 1.00 81.06 474 SER A N 1
ATOM 3592 C CA . SER A 1 474 ? -10.345 -4.425 -4.065 1.00 81.06 474 SER A CA 1
ATOM 3593 C C . SER A 1 474 ? -11.530 -4.612 -3.126 1.00 81.06 474 SER A C 1
ATOM 3595 O O . SER A 1 474 ? -11.824 -5.736 -2.749 1.00 81.06 474 SER A O 1
ATOM 3597 N N . THR A 1 475 ? -12.268 -3.540 -2.838 1.00 81.81 475 THR A N 1
ATOM 3598 C CA . THR A 1 475 ? -13.491 -3.611 -2.036 1.00 81.81 475 THR A CA 1
ATOM 3599 C C . THR A 1 475 ? -14.572 -4.445 -2.705 1.00 81.81 475 THR A C 1
ATOM 3601 O O . THR A 1 475 ? -15.162 -5.312 -2.070 1.00 81.81 475 THR A O 1
ATOM 3604 N N . LEU A 1 476 ? -14.796 -4.261 -4.008 1.00 84.94 476 LEU A N 1
ATOM 3605 C CA . LEU A 1 476 ? -15.741 -5.094 -4.745 1.00 84.94 476 LEU A CA 1
ATOM 3606 C C . LEU A 1 476 ? -15.309 -6.573 -4.748 1.00 84.94 476 LEU A C 1
ATOM 3608 O O . LEU A 1 476 ? -16.127 -7.450 -4.476 1.00 84.94 476 LEU A O 1
ATOM 3612 N N . ALA A 1 477 ? -14.038 -6.860 -5.037 1.00 86.69 477 ALA A N 1
ATOM 3613 C CA . ALA A 1 477 ? -13.548 -8.232 -5.178 1.00 86.69 477 ALA A CA 1
ATOM 3614 C C . ALA A 1 477 ? -13.377 -8.974 -3.837 1.00 86.69 477 ALA A C 1
ATOM 3616 O O . ALA A 1 477 ? -13.855 -10.100 -3.689 1.00 86.69 477 ALA A O 1
ATOM 3617 N N . PHE A 1 478 ? -12.702 -8.363 -2.865 1.00 82.81 478 PHE A N 1
ATOM 3618 C CA . PHE A 1 478 ? -12.298 -9.008 -1.615 1.00 82.81 478 PHE A CA 1
ATOM 3619 C C . PHE A 1 478 ? -13.297 -8.743 -0.483 1.00 82.81 478 PHE A C 1
ATOM 3621 O O . PHE A 1 478 ? -13.829 -9.688 0.100 1.00 82.81 478 PHE A O 1
ATOM 3628 N N . ASP A 1 479 ? -13.618 -7.475 -0.228 1.00 80.06 479 ASP A N 1
ATOM 3629 C CA . ASP A 1 479 ? -14.442 -7.089 0.929 1.00 80.06 479 ASP A CA 1
ATOM 3630 C C . ASP A 1 479 ? -15.935 -7.396 0.723 1.00 80.06 479 ASP A C 1
ATOM 3632 O O . ASP A 1 479 ? -16.678 -7.532 1.689 1.00 80.06 479 ASP A O 1
ATOM 3636 N N . ILE A 1 480 ? -16.384 -7.551 -0.529 1.00 87.00 480 ILE A N 1
ATOM 3637 C CA . ILE A 1 480 ? -17.771 -7.905 -0.862 1.00 87.00 480 ILE A CA 1
ATOM 3638 C C . ILE A 1 480 ? -17.883 -9.327 -1.400 1.00 87.00 480 ILE A C 1
ATOM 3640 O O . ILE A 1 480 ? -18.507 -10.173 -0.761 1.00 87.00 480 ILE A O 1
ATOM 3644 N N . ILE A 1 481 ? -17.332 -9.604 -2.587 1.00 87.06 481 ILE A N 1
ATOM 3645 C CA . ILE A 1 481 ? -17.569 -10.883 -3.277 1.00 87.06 481 ILE A CA 1
ATOM 3646 C C . ILE A 1 481 ? -16.943 -12.038 -2.493 1.00 87.06 481 ILE A C 1
ATOM 3648 O O . ILE A 1 481 ? -17.627 -13.018 -2.197 1.00 87.06 481 ILE A O 1
ATOM 3652 N N . PHE A 1 482 ? -15.663 -11.928 -2.139 1.00 85.75 482 PHE A N 1
ATOM 3653 C CA . PHE A 1 482 ? -14.986 -12.969 -1.373 1.00 85.75 482 PHE A CA 1
ATOM 3654 C C . PHE A 1 482 ? -15.521 -13.073 0.060 1.00 85.75 482 PHE A C 1
ATOM 3656 O O . PHE A 1 482 ? -15.832 -14.183 0.492 1.00 85.75 482 PHE A O 1
ATOM 3663 N N . ALA A 1 483 ? -15.709 -11.953 0.766 1.00 81.38 483 ALA A N 1
ATOM 3664 C CA . ALA A 1 483 ? -16.248 -11.959 2.126 1.00 81.38 483 ALA A CA 1
ATOM 3665 C C . ALA A 1 483 ? -17.642 -12.607 2.201 1.00 81.38 483 ALA A C 1
ATOM 3667 O O . ALA A 1 483 ? -17.875 -13.489 3.030 1.00 81.38 483 ALA A O 1
ATOM 3668 N N . GLU A 1 484 ? -18.564 -12.247 1.300 1.00 85.31 484 GLU A N 1
ATOM 3669 C CA . GLU A 1 484 ? -19.900 -12.851 1.256 1.00 85.31 484 GLU A CA 1
ATOM 3670 C C . GLU A 1 484 ? -19.843 -14.331 0.845 1.00 85.31 484 GLU A C 1
ATOM 3672 O O . GLU A 1 484 ? -20.610 -15.146 1.362 1.00 85.31 484 GLU A O 1
ATOM 3677 N N . GLY A 1 485 ? -18.934 -14.709 -0.057 1.00 85.25 485 GLY A N 1
ATOM 3678 C CA . GLY A 1 485 ? -18.763 -16.098 -0.483 1.00 85.25 485 GLY A CA 1
ATOM 3679 C C . GLY A 1 485 ? -18.207 -16.978 0.636 1.00 85.25 485 GLY A C 1
ATOM 3680 O O . GLY A 1 485 ? -18.729 -18.069 0.884 1.00 85.25 485 GLY A O 1
ATOM 3681 N N . GLN A 1 486 ? -17.226 -16.473 1.386 1.00 79.19 486 GLN A N 1
ATOM 3682 C CA . GLN A 1 486 ? -16.685 -17.124 2.576 1.00 79.19 486 GLN A CA 1
ATOM 3683 C C . GLN A 1 486 ? -17.746 -17.224 3.679 1.00 79.19 486 GLN A C 1
ATOM 3685 O O . GLN A 1 486 ? -17.931 -18.295 4.258 1.00 79.19 486 GLN A O 1
ATOM 3690 N N . ARG A 1 487 ? -18.508 -16.151 3.924 1.00 82.31 487 ARG A N 1
ATOM 3691 C CA . ARG A 1 487 ? -19.609 -16.138 4.898 1.00 82.31 487 ARG A CA 1
ATOM 3692 C C . ARG A 1 487 ? -20.675 -17.181 4.557 1.00 82.31 487 ARG A C 1
ATOM 3694 O O . ARG A 1 487 ? -21.043 -17.973 5.418 1.00 82.31 487 ARG A O 1
ATOM 3701 N N . ARG A 1 488 ? -21.129 -17.250 3.298 1.00 83.62 488 ARG A N 1
ATOM 3702 C CA . ARG A 1 488 ? -22.104 -18.262 2.835 1.00 83.62 488 ARG A CA 1
ATOM 3703 C C . ARG A 1 488 ? -21.579 -19.684 2.954 1.00 83.62 488 ARG A C 1
ATOM 3705 O O . ARG A 1 488 ? -22.331 -20.588 3.311 1.00 83.62 488 ARG A O 1
ATOM 3712 N N . PHE A 1 489 ? -20.298 -19.885 2.659 1.00 79.75 489 PHE A N 1
ATOM 3713 C CA . PHE A 1 489 ? -19.653 -21.178 2.837 1.00 79.75 489 PHE A CA 1
ATOM 3714 C C . PHE A 1 489 ? -19.659 -21.601 4.312 1.00 79.75 489 PHE A C 1
ATOM 3716 O O . PHE A 1 489 ? -20.070 -22.717 4.623 1.00 79.75 489 PHE A O 1
ATOM 3723 N N . LEU A 1 490 ? -19.309 -20.699 5.232 1.00 75.38 490 LEU A N 1
ATOM 3724 C CA . LEU A 1 490 ? -19.386 -20.956 6.673 1.00 75.38 490 LEU A CA 1
ATOM 3725 C C . LEU A 1 490 ? -20.830 -21.168 7.158 1.00 75.38 490 LEU A C 1
ATOM 3727 O O . LEU A 1 490 ? -21.070 -22.044 7.985 1.00 75.38 490 LEU A O 1
ATOM 3731 N N . ASP A 1 491 ? -21.805 -20.443 6.607 1.00 74.00 491 ASP A N 1
ATOM 3732 C CA . ASP A 1 491 ? -23.230 -20.631 6.914 1.00 74.00 491 ASP A CA 1
ATOM 3733 C C . ASP A 1 491 ? -23.754 -22.008 6.486 1.00 74.00 491 ASP A C 1
ATOM 3735 O O . ASP A 1 491 ? -24.660 -22.550 7.126 1.00 74.00 491 ASP A O 1
ATOM 3739 N N . SER A 1 492 ? -23.167 -22.600 5.441 1.00 76.69 492 SER A N 1
ATOM 3740 C CA . SER A 1 492 ? -23.501 -23.955 4.985 1.00 76.69 492 SER A CA 1
ATOM 3741 C C . SER A 1 492 ? -22.954 -25.063 5.898 1.00 76.69 492 SER A C 1
ATOM 3743 O O . SER A 1 492 ? -23.382 -26.213 5.797 1.00 76.69 492 SER A O 1
ATOM 3745 N N . MET A 1 493 ? -22.053 -24.728 6.829 1.00 74.81 493 MET A N 1
ATOM 3746 C CA . MET A 1 493 ? -21.497 -25.678 7.791 1.00 74.81 493 MET A CA 1
ATOM 3747 C C . MET A 1 493 ? -22.513 -26.050 8.878 1.00 74.81 493 MET A C 1
ATOM 3749 O O . MET A 1 493 ? -23.473 -25.320 9.168 1.00 74.81 493 MET A O 1
ATOM 3753 N N . SER A 1 494 ? -22.280 -27.189 9.536 1.00 71.81 494 SER A N 1
ATOM 3754 C CA . SER A 1 494 ? -23.110 -27.627 10.659 1.00 71.81 494 SER A CA 1
ATOM 3755 C C . SER A 1 494 ? -23.107 -26.585 11.795 1.00 71.81 494 SER A C 1
ATOM 3757 O O . SER A 1 494 ? -22.104 -25.892 11.992 1.00 71.81 494 SER A O 1
ATOM 3759 N N . PRO A 1 495 ? -24.196 -26.466 12.581 1.00 68.38 495 PRO A N 1
ATOM 3760 C CA . PRO A 1 495 ? -24.258 -25.534 13.712 1.00 68.38 495 PRO A CA 1
ATOM 3761 C C . PRO A 1 495 ? -23.102 -25.700 14.714 1.00 68.38 495 PRO A C 1
ATOM 3763 O O . PRO A 1 495 ? -22.630 -24.717 15.277 1.00 68.38 495 PRO A O 1
ATOM 3766 N N . TYR A 1 496 ? -22.606 -26.930 14.888 1.00 57.69 496 TYR A N 1
ATOM 3767 C CA . TYR A 1 496 ? -21.438 -27.236 15.718 1.00 57.69 496 TYR A CA 1
ATOM 3768 C C . TYR A 1 496 ? -20.142 -26.656 15.135 1.00 57.69 496 TYR A C 1
ATOM 3770 O O . TYR A 1 496 ? -19.374 -26.023 15.850 1.00 57.69 496 TYR A O 1
ATOM 3778 N N . ALA A 1 497 ? -19.911 -26.806 13.827 1.00 46.50 497 ALA A N 1
ATOM 3779 C CA . ALA A 1 497 ? -18.734 -26.246 13.162 1.00 46.50 497 ALA A CA 1
ATOM 3780 C C . ALA A 1 497 ? -18.755 -24.704 13.140 1.00 46.50 497 ALA A C 1
ATOM 3782 O O . ALA A 1 497 ? -17.716 -24.069 13.314 1.00 46.50 497 ALA A O 1
ATOM 3783 N N . ARG A 1 498 ? -19.944 -24.093 13.022 1.00 64.50 498 ARG A N 1
ATOM 3784 C CA . ARG A 1 498 ? -20.132 -22.633 13.105 1.00 64.50 498 ARG A CA 1
ATOM 3785 C C . ARG A 1 498 ? -19.790 -22.031 14.466 1.00 64.50 498 ARG A C 1
ATOM 3787 O O . ARG A 1 498 ? -19.479 -20.852 14.525 1.00 64.50 498 ARG A O 1
ATOM 3794 N N . GLN A 1 499 ? -19.795 -22.812 15.548 1.00 50.03 499 GLN A N 1
ATOM 3795 C CA . GLN A 1 499 ? -19.359 -22.331 16.864 1.00 50.03 499 GLN A CA 1
ATOM 3796 C C . GLN A 1 499 ? -17.853 -22.010 16.903 1.00 50.03 499 GLN A C 1
ATOM 3798 O O . GLN A 1 499 ? -17.409 -21.229 17.744 1.00 50.03 499 GLN A O 1
ATOM 3803 N N . PHE A 1 500 ? -17.078 -22.608 15.994 1.00 44.34 500 PHE A N 1
ATOM 3804 C CA . PHE A 1 500 ? -15.629 -22.431 15.884 1.00 44.34 500 PHE A CA 1
ATOM 3805 C C . PHE A 1 500 ? -15.225 -21.568 14.686 1.00 44.34 500 PHE A C 1
ATOM 3807 O O . PHE A 1 500 ? -14.104 -21.086 14.640 1.00 44.34 500 PHE A O 1
ATOM 3814 N N . ALA A 1 501 ? -16.114 -21.335 13.722 1.00 52.72 501 ALA A N 1
ATOM 3815 C CA . ALA A 1 501 ? -15.893 -20.338 12.686 1.00 52.72 501 ALA A CA 1
ATOM 3816 C C . ALA A 1 501 ? -16.345 -18.970 13.216 1.00 52.72 501 ALA A C 1
ATOM 3818 O O . ALA A 1 501 ? -17.499 -18.808 13.604 1.00 52.72 501 ALA A O 1
ATOM 3819 N N . GLY A 1 502 ? -15.446 -17.983 13.267 1.00 50.81 502 GLY A N 1
ATOM 3820 C CA . GLY A 1 502 ? -15.839 -16.617 13.625 1.00 50.81 502 GLY A CA 1
ATOM 3821 C C . GLY A 1 502 ? -16.990 -16.138 12.733 1.00 50.81 502 GLY A C 1
ATOM 3822 O O . GLY A 1 502 ? -17.007 -16.432 11.538 1.00 50.81 502 GLY A O 1
ATOM 3823 N N . GLN A 1 503 ? -17.960 -15.417 13.303 1.00 56.44 503 GLN A N 1
ATOM 3824 C CA . GLN A 1 503 ? -18.979 -14.750 12.494 1.00 56.44 503 GLN A CA 1
ATOM 3825 C C . GLN A 1 503 ? -18.286 -13.667 11.667 1.00 56.44 503 GLN A C 1
ATOM 3827 O O . GLN A 1 503 ? -17.820 -12.672 12.217 1.00 56.44 503 GLN A O 1
ATOM 3832 N N . ILE A 1 504 ? -18.177 -13.893 10.357 1.00 62.75 504 ILE A N 1
ATOM 3833 C CA . ILE A 1 504 ? -17.736 -12.866 9.415 1.00 62.75 504 ILE A CA 1
ATOM 3834 C C . ILE A 1 504 ? -18.860 -11.833 9.342 1.00 62.75 504 ILE A C 1
ATOM 3836 O O . ILE A 1 504 ? -20.015 -12.198 9.088 1.00 62.75 504 ILE A O 1
ATOM 3840 N N . GLU A 1 505 ? -18.535 -10.566 9.610 1.00 60.44 505 GLU A N 1
ATOM 3841 C CA . GLU A 1 505 ? -19.492 -9.472 9.461 1.00 60.44 505 GLU A CA 1
ATOM 3842 C C . GLU A 1 505 ? -20.021 -9.463 8.028 1.00 60.44 505 GLU A C 1
ATOM 3844 O O . GLU A 1 505 ? -19.281 -9.628 7.058 1.00 60.44 505 GLU A O 1
ATOM 3849 N N . LYS A 1 506 ? -21.344 -9.352 7.900 1.00 77.88 506 LYS A N 1
ATOM 3850 C CA . LYS A 1 506 ? -21.970 -9.290 6.586 1.00 77.88 506 LYS A CA 1
ATOM 3851 C C . LYS A 1 506 ? -21.546 -7.966 5.936 1.00 77.88 506 LYS A C 1
ATOM 3853 O O . LYS A 1 506 ? -21.795 -6.934 6.560 1.00 77.88 506 LYS A O 1
ATOM 3858 N N . PRO A 1 507 ? -20.984 -7.981 4.715 1.00 82.00 507 PRO A N 1
ATOM 3859 C CA . PRO A 1 507 ? -20.663 -6.741 4.021 1.00 82.00 507 PRO A CA 1
ATOM 3860 C C . PRO A 1 507 ? -21.930 -5.909 3.785 1.00 82.00 507 PRO A C 1
ATOM 3862 O O . PRO A 1 507 ? -23.026 -6.465 3.622 1.00 82.00 507 PRO A O 1
ATOM 3865 N N . ASP A 1 508 ? -21.791 -4.584 3.744 1.00 84.62 508 ASP A N 1
ATOM 3866 C CA . ASP A 1 508 ? -22.876 -3.653 3.437 1.00 84.62 508 ASP A CA 1
ATOM 3867 C C . ASP A 1 508 ? -23.245 -3.747 1.951 1.00 84.62 508 ASP A C 1
ATOM 3869 O O . ASP A 1 508 ? -22.728 -3.049 1.073 1.00 84.62 508 ASP A O 1
ATOM 3873 N N . VAL A 1 509 ? -24.137 -4.692 1.669 1.00 87.75 509 VAL A N 1
ATOM 3874 C CA . VAL A 1 509 ? -24.714 -4.956 0.357 1.00 87.75 509 VAL A CA 1
ATOM 3875 C C . VAL A 1 509 ? -26.162 -5.406 0.524 1.00 87.75 509 VAL A C 1
ATOM 3877 O O . VAL A 1 509 ? -26.478 -6.241 1.382 1.00 87.75 509 VAL A O 1
ATOM 3880 N N . ASP A 1 510 ? -27.059 -4.879 -0.312 1.00 85.25 510 ASP A N 1
ATOM 3881 C CA . ASP A 1 510 ? -28.478 -5.249 -0.254 1.00 85.25 510 ASP A CA 1
ATOM 3882 C C . ASP A 1 510 ? -28.662 -6.728 -0.588 1.00 85.25 510 ASP A C 1
ATOM 3884 O O . ASP A 1 510 ? -29.331 -7.475 0.136 1.00 85.25 510 ASP A O 1
ATOM 3888 N N . ARG A 1 511 ? -28.054 -7.173 -1.695 1.00 87.94 511 ARG A N 1
ATOM 3889 C CA . ARG A 1 511 ? -28.226 -8.542 -2.181 1.00 87.94 511 ARG A CA 1
ATOM 3890 C C . ARG A 1 511 ? -27.076 -9.004 -3.068 1.00 87.94 511 ARG A C 1
ATOM 3892 O O . ARG A 1 511 ? -26.614 -8.266 -3.927 1.00 87.94 511 ARG A O 1
ATOM 3899 N N . ILE A 1 512 ? -26.696 -10.277 -2.918 1.00 89.69 512 ILE A N 1
ATOM 3900 C CA . ILE A 1 512 ? -25.843 -10.987 -3.884 1.00 89.69 512 ILE A CA 1
ATOM 3901 C C . ILE A 1 512 ? -26.514 -12.302 -4.304 1.00 89.69 512 ILE A C 1
ATOM 3903 O O . ILE A 1 512 ? -26.912 -13.098 -3.450 1.00 89.69 512 ILE A O 1
ATOM 3907 N N . ILE A 1 513 ? -26.644 -12.562 -5.604 1.00 87.19 513 ILE A N 1
ATOM 3908 C CA . ILE A 1 513 ? -27.263 -13.776 -6.170 1.00 87.19 513 ILE A CA 1
ATOM 3909 C C . ILE A 1 513 ? -26.232 -14.507 -7.030 1.00 87.19 513 ILE A C 1
ATOM 3911 O O . ILE A 1 513 ? -25.401 -13.868 -7.658 1.00 87.19 513 ILE A O 1
ATOM 3915 N N . GLY A 1 514 ? -26.276 -15.842 -7.063 1.00 83.00 514 GLY A N 1
ATOM 3916 C CA . GLY A 1 514 ? -25.453 -16.634 -7.987 1.00 83.00 514 GLY A CA 1
ATOM 3917 C C . GLY A 1 514 ? -23.985 -16.804 -7.582 1.00 83.00 514 GLY A C 1
ATOM 3918 O O . GLY A 1 514 ? -23.213 -17.338 -8.371 1.00 83.00 514 GLY A O 1
ATOM 3919 N N . LEU A 1 515 ? -23.607 -16.385 -6.367 1.00 86.94 515 LEU A N 1
ATOM 3920 C CA . LEU A 1 515 ? -22.246 -16.486 -5.833 1.00 86.94 515 LEU A CA 1
ATOM 3921 C C . LEU A 1 515 ? -21.899 -17.938 -5.429 1.00 86.94 515 LEU A C 1
ATOM 3923 O O . LEU A 1 515 ? -22.521 -18.450 -4.492 1.00 86.94 515 LEU A O 1
ATOM 3927 N N . PRO A 1 516 ? -20.946 -18.609 -6.107 1.00 82.12 516 PRO A N 1
ATOM 3928 C CA . PRO A 1 516 ? -20.453 -19.931 -5.711 1.00 82.12 516 PRO A CA 1
ATOM 3929 C C . PRO A 1 516 ? -19.478 -19.829 -4.518 1.00 82.12 516 PRO A C 1
ATOM 3931 O O . PRO A 1 516 ? -19.138 -18.720 -4.110 1.00 82.12 516 PRO A O 1
ATOM 3934 N N . PRO A 1 517 ? -18.979 -20.953 -3.963 1.00 81.12 517 PRO A N 1
ATOM 3935 C CA . PRO A 1 517 ? -17.839 -20.923 -3.048 1.00 81.12 517 PRO A CA 1
ATOM 3936 C C . PRO A 1 517 ? -16.651 -20.181 -3.675 1.00 81.12 517 PRO A C 1
ATOM 3938 O O . PRO A 1 517 ? -16.249 -20.480 -4.801 1.00 81.12 517 PRO A O 1
ATOM 3941 N N . THR A 1 518 ? -16.106 -19.202 -2.956 1.00 82.56 518 THR A N 1
ATOM 3942 C CA . THR A 1 518 ? -15.081 -18.281 -3.463 1.00 82.56 518 THR A CA 1
ATOM 3943 C C . THR A 1 518 ? -13.719 -18.549 -2.842 1.00 82.56 518 THR A C 1
ATOM 3945 O O . THR A 1 518 ? -13.611 -18.778 -1.639 1.00 82.56 518 THR A O 1
ATOM 3948 N N . VAL A 1 519 ? -12.667 -18.424 -3.649 1.00 80.62 519 VAL A N 1
ATOM 3949 C CA . VAL A 1 519 ? -11.272 -18.416 -3.194 1.00 80.62 519 VAL A CA 1
ATOM 3950 C C . VAL A 1 519 ? -10.646 -17.102 -3.644 1.00 80.62 519 VAL A C 1
ATOM 3952 O O . VAL A 1 519 ? -10.707 -16.776 -4.827 1.00 80.62 519 VAL A O 1
ATOM 3955 N N . ALA A 1 520 ? -10.053 -16.357 -2.714 1.00 78.56 520 ALA A N 1
ATOM 3956 C CA . ALA A 1 520 ? -9.259 -15.174 -3.020 1.00 78.56 520 ALA A CA 1
ATOM 3957 C C . ALA A 1 520 ? -7.772 -15.534 -3.062 1.00 78.56 520 ALA A C 1
ATOM 3959 O O . ALA A 1 520 ? -7.262 -16.219 -2.176 1.00 78.56 520 ALA A O 1
ATOM 3960 N N . ILE A 1 521 ? -7.079 -15.047 -4.089 1.00 73.81 521 ILE A N 1
ATOM 3961 C CA . ILE A 1 521 ? -5.621 -15.104 -4.196 1.00 73.81 521 ILE A CA 1
ATOM 3962 C C . ILE A 1 521 ? -5.133 -13.658 -4.159 1.00 73.81 521 ILE A C 1
ATOM 3964 O O . ILE A 1 521 ? -5.257 -12.927 -5.139 1.00 73.81 521 ILE A O 1
ATOM 3968 N N . GLU A 1 522 ? -4.628 -13.231 -3.007 1.00 63.53 522 GLU A N 1
ATOM 3969 C CA . GLU A 1 522 ? -4.080 -11.889 -2.820 1.00 63.53 522 GLU A CA 1
ATOM 3970 C C . GLU A 1 522 ? -2.573 -11.889 -3.080 1.00 63.53 522 GLU A C 1
ATOM 3972 O O . GLU A 1 522 ? -1.837 -12.723 -2.546 1.00 63.53 522 GLU A O 1
ATOM 3977 N N . GLN A 1 523 ? -2.081 -10.891 -3.814 1.00 49.34 523 GLN A N 1
ATOM 3978 C CA . GLN A 1 523 ? -0.653 -10.593 -3.860 1.00 49.34 523 GLN A CA 1
ATOM 3979 C C . GLN A 1 523 ? -0.255 -9.875 -2.564 1.00 49.34 523 GLN A C 1
ATOM 3981 O O . GLN A 1 523 ? -0.010 -8.669 -2.532 1.00 49.34 523 GLN A O 1
ATOM 3986 N N . ARG A 1 524 ? -0.211 -10.606 -1.446 1.00 46.34 524 ARG A N 1
ATOM 3987 C CA . ARG A 1 524 ? 0.419 -10.081 -0.236 1.00 46.34 524 ARG A CA 1
ATOM 3988 C C . ARG A 1 524 ? 1.914 -10.023 -0.513 1.00 46.34 524 ARG A C 1
ATOM 3990 O O . ARG A 1 524 ? 2.556 -11.060 -0.654 1.00 46.34 524 ARG A O 1
ATOM 3997 N N . VAL A 1 525 ? 2.492 -8.820 -0.530 1.00 40.16 525 VAL A N 1
ATOM 3998 C CA . VAL A 1 525 ? 3.940 -8.650 -0.335 1.00 40.16 525 VAL A CA 1
ATOM 3999 C C . VAL A 1 525 ? 4.214 -9.003 1.126 1.00 40.16 525 VAL A C 1
ATOM 4001 O O . VAL A 1 525 ? 4.420 -8.145 1.984 1.00 40.16 525 VAL A O 1
ATOM 4004 N N . SER A 1 526 ? 4.119 -10.291 1.450 1.00 36.94 526 SER A N 1
ATOM 4005 C CA . SER A 1 526 ? 4.403 -10.828 2.765 1.00 36.94 526 SER A CA 1
ATOM 4006 C C . SER A 1 526 ? 5.905 -10.736 2.971 1.00 36.94 526 SER A C 1
ATOM 4008 O O . SER A 1 526 ? 6.645 -11.707 2.826 1.00 36.94 526 SER A O 1
ATOM 4010 N N . ARG A 1 527 ? 6.391 -9.553 3.349 1.00 39.53 527 ARG A N 1
ATOM 4011 C CA . ARG A 1 527 ? 7.615 -9.494 4.136 1.00 39.53 527 ARG A CA 1
ATOM 4012 C C . ARG A 1 527 ? 7.254 -10.023 5.515 1.00 39.53 527 ARG A C 1
ATOM 4014 O O . ARG A 1 527 ? 6.897 -9.261 6.409 1.00 39.53 527 ARG A O 1
ATOM 4021 N N . GLY A 1 528 ? 7.336 -11.344 5.647 1.00 42.97 528 GLY A N 1
ATOM 4022 C CA . GLY A 1 528 ? 7.227 -12.034 6.920 1.00 42.97 528 GLY A CA 1
ATOM 4023 C C . GLY A 1 528 ? 8.192 -11.411 7.927 1.00 42.97 528 GLY A C 1
ATOM 4024 O O . GLY A 1 528 ? 9.371 -11.204 7.614 1.00 42.97 528 GLY A O 1
ATOM 4025 N N . GLY A 1 529 ? 7.671 -11.025 9.093 1.00 51.22 529 GLY A N 1
ATOM 4026 C CA . GLY A 1 529 ? 8.498 -10.789 10.278 1.00 51.22 529 GLY A CA 1
ATOM 4027 C C . GLY A 1 529 ? 9.033 -12.119 10.817 1.00 51.22 529 GLY A C 1
ATOM 4028 O O . GLY A 1 529 ? 8.628 -13.173 10.335 1.00 51.22 529 GLY A O 1
ATOM 4029 N N . GLY A 1 530 ? 9.899 -12.097 11.834 1.00 56.16 530 GLY A N 1
ATOM 4030 C CA . GLY A 1 530 ? 10.509 -13.321 12.386 1.00 56.16 530 GLY A CA 1
ATOM 4031 C C . GLY A 1 530 ? 9.516 -14.370 12.923 1.00 56.16 530 GLY A C 1
ATOM 4032 O O . GLY A 1 530 ? 9.870 -15.532 13.054 1.00 56.16 530 GLY A O 1
ATOM 4033 N N . LYS A 1 531 ? 8.255 -13.987 13.165 1.00 62.78 531 LYS A N 1
ATOM 4034 C CA . LYS A 1 531 ? 7.148 -14.879 13.569 1.00 62.78 531 LYS A CA 1
ATOM 4035 C C . LYS A 1 531 ? 6.295 -15.391 12.397 1.00 62.78 531 LYS A C 1
ATOM 4037 O O . LYS A 1 531 ? 5.306 -16.090 12.604 1.00 62.78 531 LYS A O 1
ATOM 4042 N N . SER A 1 532 ? 6.633 -15.019 11.163 1.00 63.72 532 SER A N 1
ATOM 4043 C CA . SER A 1 532 ? 5.906 -15.425 9.961 1.00 63.72 532 SER A CA 1
ATOM 4044 C C . SER A 1 532 ? 6.498 -16.718 9.409 1.00 63.72 532 SER A C 1
ATOM 4046 O O . SER A 1 532 ? 7.548 -16.726 8.775 1.00 63.72 532 SER A O 1
ATOM 4048 N N . THR A 1 533 ? 5.813 -17.823 9.675 1.00 68.25 533 THR A N 1
ATOM 4049 C CA . THR A 1 533 ? 6.155 -19.164 9.193 1.00 68.25 533 THR A CA 1
ATOM 4050 C C . THR A 1 533 ? 5.215 -19.588 8.067 1.00 68.25 533 THR A C 1
ATOM 4052 O O . THR A 1 533 ? 4.111 -19.048 7.939 1.00 68.25 533 THR A O 1
ATOM 4055 N N . THR A 1 534 ? 5.584 -20.623 7.305 1.00 71.19 534 THR A N 1
ATOM 4056 C CA . THR A 1 534 ? 4.682 -21.277 6.338 1.00 71.19 534 THR A CA 1
ATOM 4057 C C . THR A 1 534 ? 3.334 -21.621 6.973 1.00 71.19 534 THR A C 1
ATOM 4059 O O . THR A 1 534 ? 2.292 -21.420 6.355 1.00 71.19 534 THR A O 1
ATOM 4062 N N . GLY A 1 535 ? 3.338 -22.049 8.241 1.00 68.75 535 GLY A N 1
ATOM 4063 C CA . GLY A 1 535 ? 2.122 -22.346 8.992 1.00 68.75 535 GLY A CA 1
ATOM 4064 C C . GLY A 1 535 ? 1.213 -21.131 9.206 1.00 68.75 535 GLY A C 1
ATOM 4065 O O . GLY A 1 535 ? -0.004 -21.256 9.115 1.00 68.75 535 GLY A O 1
ATOM 4066 N N . THR A 1 536 ? 1.786 -19.952 9.471 1.00 66.00 536 THR A N 1
ATOM 4067 C CA . THR A 1 536 ? 1.015 -18.703 9.634 1.00 66.00 536 THR A CA 1
ATOM 4068 C C . THR A 1 536 ? 0.533 -18.122 8.311 1.00 66.00 536 THR A C 1
ATOM 4070 O O . THR A 1 536 ? -0.579 -17.621 8.250 1.00 66.00 536 THR A O 1
ATOM 4073 N N . VAL A 1 537 ? 1.334 -18.213 7.244 1.00 58.47 537 VAL A N 1
ATOM 4074 C CA . VAL A 1 537 ? 0.976 -17.662 5.923 1.00 58.47 537 VAL A CA 1
ATOM 4075 C C . VAL A 1 537 ? -0.131 -18.480 5.262 1.00 58.47 537 VAL A C 1
ATOM 4077 O O . VAL A 1 537 ? -0.999 -17.924 4.602 1.00 58.47 537 VAL A O 1
ATOM 4080 N N . THR A 1 538 ? -0.116 -19.797 5.461 1.00 63.84 538 THR A N 1
ATOM 4081 C CA . THR A 1 538 ? -1.162 -20.706 4.964 1.00 63.84 538 THR A CA 1
ATOM 4082 C C . THR A 1 538 ? -2.354 -20.826 5.915 1.00 63.84 538 THR A C 1
ATOM 4084 O O . THR A 1 538 ? -3.258 -21.614 5.659 1.00 63.84 538 THR A O 1
ATOM 4087 N N . GLU A 1 539 ? -2.331 -20.103 7.040 1.00 64.12 539 GLU A N 1
ATOM 4088 C CA . GLU A 1 539 ? -3.317 -20.141 8.130 1.00 64.12 539 GLU A CA 1
ATOM 4089 C C . GLU A 1 539 ? -3.541 -21.526 8.786 1.00 64.12 539 GLU A C 1
ATOM 4091 O O . GLU A 1 539 ? -4.274 -21.642 9.772 1.00 64.12 539 GLU A O 1
ATOM 4096 N N . ILE A 1 540 ? -2.833 -22.580 8.349 1.00 75.12 540 ILE A N 1
ATOM 4097 C CA . ILE A 1 540 ? -2.920 -23.933 8.926 1.00 75.12 540 ILE A CA 1
ATOM 4098 C C . ILE A 1 540 ? -2.517 -23.961 10.406 1.00 75.12 540 ILE A C 1
ATOM 4100 O O . ILE A 1 540 ? -3.016 -24.773 11.186 1.00 75.12 540 ILE A O 1
ATOM 4104 N N . TYR A 1 541 ? -1.654 -23.031 10.821 1.00 79.12 541 TYR A N 1
ATOM 4105 C CA . TYR A 1 541 ? -1.251 -22.856 12.211 1.00 79.12 541 TYR A CA 1
ATOM 4106 C C . TYR A 1 541 ? -2.447 -22.669 13.152 1.00 79.12 541 TYR A C 1
ATOM 4108 O O . TYR A 1 541 ? -2.461 -23.237 14.245 1.00 79.12 541 TYR A O 1
ATOM 4116 N N . HIS A 1 542 ? -3.484 -21.939 12.731 1.00 69.25 542 HIS A N 1
ATOM 4117 C CA . HIS A 1 542 ? -4.666 -21.715 13.561 1.00 69.25 542 HIS A CA 1
ATOM 4118 C C . HIS A 1 542 ? -5.394 -23.029 13.879 1.00 69.25 542 HIS A C 1
ATOM 4120 O O . HIS A 1 542 ? -5.796 -23.244 15.024 1.00 69.25 542 HIS A O 1
ATOM 4126 N N . PHE A 1 543 ? -5.462 -23.941 12.906 1.00 77.06 543 PHE A N 1
ATOM 4127 C CA . PHE A 1 543 ? -6.050 -25.272 13.064 1.00 77.06 543 PHE A CA 1
ATOM 4128 C C . PHE A 1 543 ? -5.174 -26.200 13.907 1.00 77.06 543 PHE A C 1
ATOM 4130 O O . PHE A 1 543 ? -5.695 -26.927 14.752 1.00 77.06 543 PHE A O 1
ATOM 4137 N N . LEU A 1 544 ? -3.849 -26.143 13.739 1.00 80.88 544 LEU A N 1
ATOM 4138 C CA . LEU A 1 544 ? -2.918 -26.936 14.544 1.00 80.88 544 LEU A CA 1
ATOM 4139 C C . LEU A 1 544 ? -3.047 -26.610 16.036 1.00 80.88 544 LEU A C 1
ATOM 4141 O O . LEU A 1 544 ? -3.165 -27.526 16.846 1.00 80.88 544 LEU A O 1
ATOM 4145 N N . ARG A 1 545 ? -3.124 -25.325 16.412 1.00 84.75 545 ARG A N 1
ATOM 4146 C CA . ARG A 1 545 ? -3.335 -24.923 17.817 1.00 84.75 545 ARG A CA 1
ATOM 4147 C C . ARG A 1 545 ? -4.597 -25.544 18.413 1.00 84.75 545 ARG A C 1
ATOM 4149 O O . ARG A 1 545 ? -4.584 -25.982 19.560 1.00 84.75 545 ARG A O 1
ATOM 4156 N N . LEU A 1 546 ? -5.680 -25.597 17.637 1.00 76.00 546 LEU A N 1
ATOM 4157 C CA . LEU A 1 546 ? -6.935 -26.201 18.075 1.00 76.00 546 LEU A CA 1
ATOM 4158 C C . LEU A 1 546 ? -6.812 -27.722 18.221 1.00 76.00 546 LEU A C 1
ATOM 4160 O O . LEU A 1 546 ? -7.276 -28.270 19.219 1.00 76.00 546 LEU A O 1
ATOM 4164 N N . LEU A 1 547 ? -6.175 -28.391 17.254 1.00 82.19 547 LEU A N 1
ATOM 4165 C CA . LEU A 1 547 ? -5.934 -29.834 17.306 1.00 82.19 547 LEU A CA 1
ATOM 4166 C C . LEU A 1 547 ? -5.138 -30.209 18.557 1.00 82.19 547 LEU A C 1
ATOM 4168 O O . LEU A 1 547 ? -5.564 -31.088 19.300 1.00 82.19 547 LEU A O 1
ATOM 4172 N N . TYR A 1 548 ? -4.049 -29.497 18.849 1.00 84.62 548 TYR A N 1
ATOM 4173 C CA . TYR A 1 548 ? -3.266 -29.727 20.064 1.00 84.62 548 TYR A CA 1
ATOM 4174 C C . TYR A 1 548 ? -4.046 -29.396 21.342 1.00 84.62 548 TYR A C 1
ATOM 4176 O O . TYR A 1 548 ? -3.965 -30.147 22.310 1.00 84.62 548 TYR A O 1
ATOM 4184 N N . ALA A 1 549 ? -4.856 -28.334 21.346 1.00 81.88 549 ALA A N 1
ATOM 4185 C CA . ALA A 1 549 ? -5.677 -27.991 22.506 1.00 81.88 549 ALA A CA 1
ATOM 4186 C C . ALA A 1 549 ? -6.779 -29.024 22.802 1.00 81.88 549 ALA A C 1
ATOM 4188 O O . ALA A 1 549 ? -7.112 -29.254 23.963 1.00 81.88 549 ALA A O 1
ATOM 4189 N N . LYS A 1 550 ? -7.367 -29.642 21.768 1.00 78.12 550 LYS A N 1
ATOM 4190 C CA . LYS A 1 550 ? -8.517 -30.548 21.921 1.00 78.12 550 LYS A CA 1
ATOM 4191 C C . LYS A 1 550 ? -8.171 -32.028 21.932 1.00 78.12 550 LYS A C 1
ATOM 4193 O O . LYS A 1 550 ? -8.844 -32.780 22.628 1.00 78.12 550 LYS A O 1
ATOM 4198 N N . LEU A 1 551 ? -7.161 -32.438 21.175 1.00 81.94 551 LEU A N 1
ATOM 4199 C CA . LEU A 1 551 ? -6.780 -33.842 21.004 1.00 81.94 551 LEU A CA 1
ATOM 4200 C C . LEU A 1 551 ? -5.399 -34.154 21.585 1.00 81.94 551 LEU A C 1
ATOM 4202 O O . LEU A 1 551 ? -5.033 -35.323 21.682 1.00 81.94 551 LEU A O 1
ATOM 4206 N N . GLY A 1 552 ? -4.626 -33.132 21.963 1.00 82.56 552 GLY A N 1
ATOM 4207 C CA . GLY A 1 552 ? -3.315 -33.321 22.566 1.00 82.56 552 GLY A CA 1
ATOM 4208 C C . GLY A 1 552 ? -3.413 -34.025 23.917 1.00 82.56 552 GLY A C 1
ATOM 4209 O O . GLY A 1 552 ? -4.216 -33.656 24.777 1.00 82.56 552 GLY A O 1
ATOM 4210 N N . ILE A 1 553 ? -2.554 -35.022 24.114 1.00 83.56 553 ILE A N 1
ATOM 4211 C CA . ILE A 1 553 ? -2.332 -35.629 25.423 1.00 83.56 553 ILE A CA 1
ATOM 4212 C C . ILE A 1 553 ? -1.367 -34.711 26.167 1.00 83.56 553 ILE A C 1
ATOM 4214 O O . ILE A 1 553 ? -0.265 -34.437 25.698 1.00 83.56 553 ILE A O 1
ATOM 4218 N N . GLN A 1 554 ? -1.797 -34.182 27.308 1.00 84.12 554 GLN A N 1
ATOM 4219 C CA . GLN A 1 554 ? -0.947 -33.340 28.139 1.00 84.12 554 GLN A CA 1
ATOM 4220 C C . GLN A 1 554 ? -0.029 -34.232 28.979 1.00 84.12 554 GLN A C 1
ATOM 4222 O O . GLN A 1 554 ? -0.487 -35.180 29.613 1.00 84.12 554 GLN A O 1
ATOM 4227 N N . HIS A 1 555 ? 1.261 -33.916 28.993 1.00 85.56 555 HIS A N 1
ATOM 4228 C CA . HIS A 1 555 ? 2.255 -34.604 29.811 1.00 85.56 555 HIS A CA 1
ATOM 4229 C C . HIS A 1 555 ? 2.720 -33.693 30.944 1.00 85.56 555 HIS A C 1
ATOM 4231 O O . HIS A 1 555 ? 2.759 -32.468 30.807 1.00 85.56 555 HIS A O 1
ATOM 4237 N N . CYS A 1 556 ? 3.073 -34.291 32.077 1.00 82.75 556 CYS A N 1
ATOM 4238 C CA . CYS A 1 556 ? 3.673 -33.565 33.184 1.00 82.75 556 CYS A CA 1
ATOM 4239 C C . CYS A 1 556 ? 5.096 -33.112 32.802 1.00 82.75 556 CYS A C 1
ATOM 4241 O O . CYS A 1 556 ? 5.911 -33.970 32.470 1.00 82.75 556 CYS A O 1
ATOM 4243 N N . PRO A 1 557 ? 5.451 -31.818 32.909 1.00 81.12 557 PRO A N 1
ATOM 4244 C CA . PRO A 1 557 ? 6.795 -31.342 32.559 1.00 81.12 557 PRO A CA 1
ATOM 4245 C C . PRO A 1 557 ? 7.911 -31.916 33.442 1.00 81.12 557 PRO A C 1
ATOM 4247 O O . PRO A 1 557 ? 9.056 -31.983 33.017 1.00 81.12 557 PRO A O 1
ATOM 4250 N N . GLU A 1 558 ? 7.583 -32.308 34.677 1.00 81.75 558 GLU A N 1
ATOM 4251 C CA . GLU A 1 558 ? 8.554 -32.832 35.647 1.00 81.75 558 GLU A CA 1
ATOM 4252 C C . GLU A 1 558 ? 8.729 -34.346 35.535 1.00 81.75 558 GLU A C 1
ATOM 4254 O O . GLU A 1 558 ? 9.848 -34.838 35.637 1.00 81.75 558 GLU A O 1
ATOM 4259 N N . SER A 1 559 ? 7.636 -35.093 35.341 1.00 81.81 559 SER A N 1
ATOM 4260 C CA . SER A 1 559 ? 7.684 -36.559 35.307 1.00 81.81 559 SER A CA 1
ATOM 4261 C C . SER A 1 559 ? 7.644 -37.156 33.903 1.00 81.81 559 SER A C 1
ATOM 4263 O O . SER A 1 559 ? 7.848 -38.353 33.769 1.00 81.81 559 SER A O 1
ATOM 4265 N N . GLY A 1 560 ? 7.313 -36.382 32.868 1.00 82.75 560 GLY A N 1
ATOM 4266 C CA . GLY A 1 560 ? 7.148 -36.865 31.490 1.00 82.75 560 GLY A CA 1
ATOM 4267 C C . GLY A 1 560 ? 5.905 -37.732 31.246 1.00 82.75 560 GLY A C 1
ATOM 4268 O O . GLY A 1 560 ? 5.508 -37.915 30.101 1.00 82.75 560 GLY A O 1
ATOM 4269 N N . GLU A 1 561 ? 5.257 -38.234 32.296 1.00 81.25 561 GLU A N 1
ATOM 4270 C CA . GLU A 1 561 ? 4.061 -39.085 32.213 1.00 81.25 561 GLU A CA 1
ATOM 4271 C C . GLU A 1 561 ? 2.798 -38.331 31.747 1.00 81.25 561 GLU A C 1
ATOM 4273 O O . GLU A 1 561 ? 2.642 -37.140 32.063 1.00 81.25 561 GLU A O 1
ATOM 4278 N N . PRO A 1 562 ? 1.867 -39.005 31.037 1.00 82.88 562 PRO A N 1
ATOM 4279 C CA . PRO A 1 562 ? 0.596 -38.418 30.639 1.00 82.88 562 PRO A CA 1
ATOM 4280 C C . PRO A 1 562 ? -0.258 -38.106 31.870 1.00 82.88 562 PRO A C 1
ATOM 4282 O O . PRO A 1 562 ? -0.300 -38.865 32.842 1.00 82.88 562 PRO A O 1
ATOM 4285 N N . VAL A 1 563 ? -0.956 -36.972 31.834 1.00 85.12 563 VAL A N 1
ATOM 4286 C CA . VAL A 1 563 ? -1.895 -36.616 32.901 1.00 85.12 563 VAL A CA 1
ATOM 4287 C C . VAL A 1 563 ? -3.124 -37.524 32.833 1.00 85.12 563 VAL A C 1
ATOM 4289 O O . VAL A 1 563 ? -3.659 -37.783 31.756 1.00 85.12 563 VAL A O 1
ATOM 4292 N N . ILE A 1 564 ? -3.579 -38.000 33.988 1.00 78.62 564 ILE A N 1
ATOM 4293 C CA . ILE A 1 564 ? -4.708 -38.924 34.125 1.00 78.62 564 ILE A CA 1
ATOM 4294 C C . ILE A 1 564 ? -5.861 -38.292 34.907 1.00 78.62 564 ILE A C 1
ATOM 4296 O O . ILE A 1 564 ? -5.696 -37.289 35.607 1.00 78.62 564 ILE A O 1
ATOM 4300 N N . SER A 1 565 ? -7.041 -38.902 34.810 1.00 77.25 565 SER A N 1
ATOM 4301 C CA . SER A 1 565 ? -8.205 -38.541 35.616 1.00 77.25 565 SER A CA 1
ATOM 4302 C C . SER A 1 565 ? -8.048 -38.971 37.076 1.00 77.25 565 SER A C 1
ATOM 4304 O O . SER A 1 565 ? -7.572 -40.071 37.349 1.00 77.25 565 SER A O 1
ATOM 4306 N N . GLN A 1 566 ? -8.518 -38.142 38.008 1.00 78.12 566 GLN A N 1
ATOM 4307 C CA . GLN A 1 566 ? -8.593 -38.446 39.442 1.00 78.12 566 GLN A CA 1
ATOM 4308 C C . GLN A 1 566 ? -10.048 -38.383 39.927 1.00 78.12 566 GLN A C 1
ATOM 4310 O O . GLN A 1 566 ? -10.863 -37.626 39.396 1.00 78.12 566 GLN A O 1
ATOM 4315 N N . THR A 1 567 ? -10.375 -39.169 40.953 1.00 81.88 567 THR A N 1
ATOM 4316 C CA . THR A 1 567 ? -11.712 -39.181 41.560 1.00 81.88 567 THR A CA 1
ATOM 4317 C C . THR A 1 567 ? -11.959 -37.929 42.404 1.00 81.88 567 THR A C 1
ATOM 4319 O O . THR A 1 567 ? -11.022 -37.304 42.908 1.00 81.88 567 THR A O 1
ATOM 4322 N N . ILE A 1 568 ? -13.235 -37.574 42.587 1.00 83.25 568 ILE A N 1
ATOM 4323 C CA . ILE A 1 568 ? -13.650 -36.450 43.444 1.00 83.25 568 ILE A CA 1
ATOM 4324 C C . ILE A 1 568 ? -13.126 -36.646 44.875 1.00 83.25 568 ILE A C 1
ATOM 4326 O O . ILE A 1 568 ? -12.549 -35.719 45.439 1.00 83.25 568 ILE A O 1
ATOM 4330 N N . ASP A 1 569 ? -13.195 -37.869 45.406 1.00 82.19 569 ASP A N 1
ATOM 4331 C CA . ASP A 1 569 ? -12.686 -38.211 46.741 1.00 82.19 569 ASP A CA 1
ATOM 4332 C C . ASP A 1 569 ? -11.187 -37.908 46.901 1.00 82.19 569 ASP A C 1
ATOM 4334 O O . ASP A 1 569 ? -10.750 -37.410 47.941 1.00 82.19 569 ASP A O 1
ATOM 4338 N N . SER A 1 570 ? -10.380 -38.158 45.861 1.00 82.44 570 SER A N 1
ATOM 4339 C CA . SER A 1 570 ? -8.947 -37.835 45.877 1.00 82.44 570 SER A CA 1
ATOM 4340 C C . SER A 1 570 ? -8.714 -36.322 45.955 1.00 82.44 570 SER A C 1
ATOM 4342 O O . SER A 1 570 ? -7.867 -35.856 46.724 1.00 82.44 570 SER A O 1
ATOM 4344 N N . ILE A 1 571 ? -9.511 -35.540 45.218 1.00 84.00 571 ILE A N 1
ATOM 4345 C CA . ILE A 1 571 ? -9.466 -34.072 45.256 1.00 84.00 571 ILE A CA 1
ATOM 4346 C C . ILE A 1 571 ? -9.870 -33.562 46.645 1.00 84.00 571 ILE A C 1
ATOM 4348 O O . ILE A 1 571 ? -9.205 -32.688 47.206 1.00 84.00 571 ILE A O 1
ATOM 4352 N N . GLU A 1 572 ? -10.921 -34.125 47.242 1.00 85.38 572 GLU A N 1
ATOM 4353 C CA . GLU A 1 572 ? -11.377 -33.755 48.584 1.00 85.38 572 GLU A CA 1
ATOM 4354 C C . GLU A 1 572 ? -10.325 -34.040 49.662 1.00 85.38 572 GLU A C 1
ATOM 4356 O O . GLU A 1 572 ? -10.092 -33.199 50.538 1.00 85.38 572 GLU A O 1
ATOM 4361 N N . GLN A 1 573 ? -9.617 -35.168 49.576 1.00 84.69 573 GLN A N 1
ATOM 4362 C CA . GLN A 1 573 ? -8.502 -35.480 50.475 1.00 84.69 573 GLN A CA 1
ATOM 4363 C C . GLN A 1 573 ? -7.355 -34.464 50.347 1.00 84.69 573 GLN A C 1
ATOM 4365 O O . GLN A 1 573 ? -6.830 -33.988 51.363 1.00 84.69 573 GLN A O 1
ATOM 4370 N N . GLN A 1 574 ? -6.990 -34.076 49.121 1.00 84.25 574 GLN A N 1
ATOM 4371 C CA . GLN A 1 574 ? -5.949 -33.071 48.873 1.00 84.25 574 GLN A CA 1
ATOM 4372 C C . GLN A 1 574 ? -6.347 -31.689 49.417 1.00 84.25 574 GLN A C 1
ATOM 4374 O O . GLN A 1 574 ? -5.562 -31.046 50.123 1.00 84.25 574 GLN A O 1
ATOM 4379 N N . ILE A 1 575 ? -7.590 -31.257 49.182 1.00 86.06 575 ILE A N 1
ATOM 4380 C CA . ILE A 1 575 ? -8.120 -29.987 49.704 1.00 86.06 575 ILE A CA 1
ATOM 4381 C C . ILE A 1 575 ? -8.203 -30.016 51.236 1.00 86.06 575 ILE A C 1
ATOM 4383 O O . ILE A 1 575 ? -7.876 -29.028 51.895 1.00 86.06 575 ILE A O 1
ATOM 4387 N N . THR A 1 576 ? -8.556 -31.155 51.833 1.00 86.25 576 THR A N 1
ATOM 4388 C CA . THR A 1 576 ? -8.585 -31.329 53.294 1.00 86.25 576 THR A CA 1
ATOM 4389 C C . THR A 1 576 ? -7.187 -31.182 53.895 1.00 86.25 576 THR A C 1
ATOM 4391 O O . THR A 1 576 ? -7.015 -30.509 54.915 1.00 86.25 576 THR A O 1
ATOM 4394 N N . LYS A 1 577 ? -6.158 -31.729 53.237 1.00 85.44 577 LYS A N 1
ATOM 4395 C CA . LYS A 1 577 ? -4.756 -31.541 53.639 1.00 85.44 577 LYS A CA 1
ATOM 4396 C C . LYS A 1 577 ? -4.347 -30.063 53.588 1.00 85.44 577 LYS A C 1
ATOM 4398 O O . LYS A 1 577 ? -3.654 -29.595 54.490 1.00 85.44 577 LYS A O 1
ATOM 4403 N N . LEU A 1 578 ? -4.821 -29.309 52.594 1.00 83.38 578 LEU A N 1
ATOM 4404 C CA . LEU A 1 578 ? -4.576 -27.865 52.486 1.00 83.38 578 LEU A CA 1
ATOM 4405 C C . LEU A 1 578 ? -5.329 -27.046 53.537 1.00 83.38 578 LEU A C 1
ATOM 4407 O O . LEU A 1 578 ? -4.743 -26.132 54.120 1.00 83.38 578 LEU A O 1
ATOM 4411 N N . ARG A 1 579 ? -6.582 -27.403 53.852 1.00 85.31 579 ARG A N 1
ATOM 4412 C CA . ARG A 1 579 ? -7.363 -26.780 54.939 1.00 85.31 579 ARG A CA 1
ATOM 4413 C C . ARG A 1 579 ? -6.669 -26.917 56.297 1.00 85.31 579 ARG A C 1
ATOM 4415 O O . ARG A 1 579 ? -6.732 -25.994 57.101 1.00 85.31 579 ARG A O 1
ATOM 4422 N N . ARG A 1 580 ? -5.943 -28.016 56.545 1.00 84.25 580 ARG A N 1
ATOM 4423 C CA . ARG A 1 580 ? -5.131 -28.177 57.771 1.00 84.25 580 ARG A CA 1
ATOM 4424 C C . ARG A 1 580 ? -3.948 -27.204 57.837 1.00 84.25 580 ARG A C 1
ATOM 4426 O O . ARG A 1 580 ? -3.538 -26.827 58.928 1.00 84.25 580 ARG A O 1
ATOM 4433 N N . LYS A 1 581 ? -3.401 -26.796 56.686 1.00 83.38 581 LYS A N 1
ATOM 4434 C CA . LYS A 1 581 ? -2.244 -25.891 56.590 1.00 83.38 581 LYS A CA 1
ATOM 4435 C C . LYS A 1 581 ? -2.640 -24.408 56.608 1.00 83.38 581 LYS A C 1
ATOM 4437 O O . LYS A 1 581 ? -1.852 -23.576 57.049 1.00 83.38 581 LYS A O 1
ATOM 4442 N N . HIS A 1 582 ? -3.850 -24.066 56.159 1.00 82.38 582 HIS A N 1
ATOM 4443 C CA . HIS A 1 582 ? -4.314 -22.682 56.023 1.00 82.38 582 HIS A CA 1
ATOM 4444 C C . HIS A 1 582 ? -5.666 -22.462 56.724 1.00 82.38 582 HIS A C 1
ATOM 4446 O O . HIS A 1 582 ? -6.668 -23.046 56.329 1.00 82.38 582 HIS A O 1
ATOM 4452 N N . LYS A 1 583 ? -5.716 -21.553 57.717 1.00 73.50 583 LYS A N 1
ATOM 4453 C CA . LYS A 1 583 ? -6.921 -21.269 58.536 1.00 73.50 583 LYS A CA 1
ATOM 4454 C C . LYS A 1 583 ? -8.169 -20.857 57.736 1.00 73.50 583 LYS A C 1
ATOM 4456 O O . LYS A 1 583 ? -9.276 -21.099 58.202 1.00 73.50 583 LYS A O 1
ATOM 4461 N N . LYS A 1 584 ? -8.009 -20.209 56.575 1.00 85.50 584 LYS A N 1
ATOM 4462 C CA . LYS A 1 584 ? -9.108 -19.821 55.671 1.00 85.50 584 LYS A CA 1
ATOM 4463 C C . LYS A 1 584 ? -8.726 -20.123 54.223 1.00 85.50 584 LYS A C 1
ATOM 4465 O O . LYS A 1 584 ? -7.909 -19.410 53.638 1.00 85.50 584 LYS A O 1
ATOM 4470 N N . LEU A 1 585 ? -9.306 -21.186 53.671 1.00 89.38 585 LEU A N 1
ATOM 4471 C CA . LEU A 1 585 ? -9.101 -21.640 52.296 1.00 89.38 585 LEU A CA 1
ATOM 4472 C C . LEU A 1 585 ? -10.405 -21.461 51.513 1.00 89.38 585 LEU A C 1
ATOM 4474 O O . LEU A 1 585 ? -11.432 -22.003 51.918 1.00 89.38 585 LEU A O 1
ATOM 4478 N N . LEU A 1 586 ? -10.354 -20.720 50.409 1.00 91.44 586 LEU A N 1
ATOM 4479 C CA . LEU A 1 586 ? -11.474 -20.579 49.483 1.00 91.44 586 LEU A CA 1
ATOM 4480 C C . LEU A 1 586 ? -11.429 -21.701 48.451 1.00 91.44 586 LEU A C 1
ATOM 4482 O O . LEU A 1 586 ? -10.367 -21.976 47.887 1.00 91.44 586 LEU A O 1
ATOM 4486 N N . ILE A 1 587 ? -12.585 -22.313 48.203 1.00 92.19 587 ILE A N 1
ATOM 4487 C CA . ILE A 1 587 ? -12.793 -23.279 47.125 1.00 92.19 587 ILE A CA 1
ATOM 4488 C C . ILE A 1 587 ? -13.503 -22.548 45.991 1.00 92.19 587 ILE A C 1
ATOM 4490 O O . ILE A 1 587 ? -14.480 -21.834 46.211 1.00 92.19 587 ILE A O 1
ATOM 4494 N N . LEU A 1 588 ? -12.975 -22.688 44.785 1.00 92.44 588 LEU A N 1
ATOM 4495 C CA . LEU A 1 588 ? -13.312 -21.859 43.642 1.00 92.44 588 LEU A CA 1
ATOM 4496 C C . LEU A 1 588 ? -13.690 -22.732 42.444 1.00 92.44 588 LEU A C 1
ATOM 4498 O O . LEU A 1 588 ? -12.949 -23.646 42.087 1.00 92.44 588 LEU A O 1
ATOM 4502 N N . ALA A 1 589 ? -14.797 -22.418 41.776 1.00 91.12 589 ALA A N 1
ATOM 4503 C CA . ALA A 1 589 ? -15.136 -22.997 40.478 1.00 91.12 589 ALA A CA 1
ATOM 4504 C C . ALA A 1 589 ? -14.799 -22.002 39.360 1.00 91.12 589 ALA A C 1
ATOM 4506 O O . ALA A 1 589 ? -15.353 -20.899 39.367 1.00 91.12 589 ALA A O 1
ATOM 4507 N N . PRO A 1 590 ? -13.930 -22.337 38.392 1.00 88.94 590 PRO A N 1
ATOM 4508 C CA . PRO A 1 590 ? -13.656 -21.452 37.264 1.00 88.94 590 PRO A CA 1
ATOM 4509 C C . PRO A 1 590 ? -14.895 -21.339 36.366 1.00 88.94 590 PRO A C 1
ATOM 4511 O O . PRO A 1 590 ? -15.297 -22.312 35.733 1.00 88.94 590 PRO A O 1
ATOM 4514 N N . LEU A 1 591 ? -15.499 -20.149 36.300 1.00 87.38 591 LEU A N 1
ATOM 4515 C CA . LEU A 1 591 ? -16.645 -19.875 35.424 1.00 87.38 591 LEU A CA 1
ATOM 4516 C C . LEU A 1 591 ? -16.190 -19.289 34.087 1.00 87.38 591 LEU A C 1
ATOM 4518 O O . LEU A 1 591 ? -16.631 -19.720 33.022 1.00 87.38 591 LEU A O 1
ATOM 4522 N N . ILE A 1 592 ? -15.289 -18.310 34.149 1.00 82.12 592 ILE A N 1
ATOM 4523 C CA . ILE A 1 592 ? -14.668 -17.663 32.996 1.00 82.12 592 ILE A CA 1
ATOM 4524 C C . ILE A 1 592 ? -13.176 -17.516 33.281 1.00 82.12 592 ILE A C 1
ATOM 4526 O O . ILE A 1 592 ? -12.793 -17.140 34.385 1.00 82.12 592 ILE A O 1
ATOM 4530 N N . ARG A 1 593 ? -12.345 -17.762 32.264 1.00 78.44 593 ARG A N 1
ATOM 4531 C CA . ARG A 1 593 ? -10.922 -17.424 32.292 1.00 78.44 593 ARG A CA 1
ATOM 4532 C C . ARG A 1 593 ? -10.521 -16.612 31.072 1.00 78.44 593 ARG A C 1
ATOM 4534 O O . ARG A 1 593 ? -10.858 -16.998 29.953 1.00 78.44 593 ARG A O 1
ATOM 4541 N N . ALA A 1 594 ? -9.815 -15.512 31.304 1.00 69.62 594 ALA A N 1
ATOM 4542 C CA . ALA A 1 594 ? -9.251 -14.599 30.319 1.00 69.62 594 ALA A CA 1
ATOM 4543 C C . ALA A 1 594 ? -10.218 -14.188 29.191 1.00 69.62 594 ALA A C 1
ATOM 4545 O O . ALA A 1 594 ? -9.795 -13.958 28.056 1.00 69.62 594 ALA A O 1
ATOM 4546 N N . ARG A 1 595 ? -11.527 -14.078 29.474 1.00 67.44 595 ARG A N 1
ATOM 4547 C CA . ARG A 1 595 ? -12.505 -13.646 28.460 1.00 67.44 595 ARG A CA 1
ATOM 4548 C C . ARG A 1 595 ? -12.866 -12.188 28.632 1.00 67.44 595 ARG A C 1
ATOM 4550 O O . ARG A 1 595 ? -13.145 -11.720 29.732 1.00 67.44 595 ARG A O 1
ATOM 4557 N N . LYS A 1 596 ? -12.934 -11.501 27.502 1.00 70.00 596 LYS A N 1
ATOM 4558 C CA . LYS A 1 596 ? -13.470 -10.149 27.364 1.00 70.00 596 LYS A CA 1
ATOM 4559 C C . LYS A 1 596 ? -14.998 -10.197 27.398 1.00 70.00 596 LYS A C 1
ATOM 4561 O O . LYS A 1 596 ? -15.595 -11.089 26.799 1.00 70.00 596 LYS A O 1
ATOM 4566 N N . GLY A 1 597 ? -15.634 -9.270 28.105 1.00 76.69 597 GLY A N 1
ATOM 4567 C CA . GLY A 1 597 ? -17.093 -9.201 28.201 1.00 76.69 597 GLY A CA 1
ATOM 4568 C C . GLY A 1 597 ? -17.575 -8.516 29.475 1.00 76.69 597 GLY A C 1
ATOM 4569 O O . GLY A 1 597 ? -16.796 -8.277 30.392 1.00 76.69 597 GLY A O 1
ATOM 4570 N N . TYR A 1 598 ? -18.862 -8.168 29.508 1.00 74.44 598 TYR A N 1
ATOM 4571 C CA . TYR A 1 598 ? -19.502 -7.609 30.706 1.00 74.44 598 TYR A CA 1
ATOM 4572 C C . TYR A 1 598 ? -19.777 -8.679 31.772 1.00 74.44 598 TYR A C 1
ATOM 4574 O O . TYR A 1 598 ? -19.793 -8.357 32.957 1.00 74.44 598 TYR A O 1
ATOM 4582 N N . HIS A 1 599 ? -19.991 -9.928 31.335 1.00 88.12 599 HIS A N 1
ATOM 4583 C CA . HIS A 1 599 ? -20.182 -11.137 32.151 1.00 88.12 599 HIS A CA 1
ATOM 4584 C C . HIS A 1 599 ? -21.282 -11.049 33.224 1.00 88.12 599 HIS A C 1
ATOM 4586 O O . HIS A 1 599 ? -21.272 -11.791 34.207 1.00 88.12 599 HIS A O 1
ATOM 4592 N N . THR A 1 600 ? -22.257 -10.156 33.034 1.00 86.31 600 THR A N 1
ATOM 4593 C CA . THR A 1 600 ? -23.409 -9.987 33.934 1.00 86.31 600 THR A CA 1
ATOM 4594 C C . THR A 1 600 ? -24.333 -11.206 33.917 1.00 86.31 600 THR A C 1
ATOM 4596 O O . THR A 1 600 ? -24.902 -11.578 34.941 1.00 86.31 600 THR A O 1
ATOM 4599 N N . ASP A 1 601 ? -24.436 -11.874 32.772 1.00 84.25 601 ASP A N 1
ATOM 4600 C CA . ASP A 1 601 ? -25.142 -13.138 32.573 1.00 84.25 601 ASP A CA 1
ATOM 4601 C C . ASP A 1 601 ? -24.526 -14.282 33.391 1.00 84.25 601 ASP A C 1
ATOM 4603 O O . ASP A 1 601 ? -25.250 -15.103 33.964 1.00 84.25 601 ASP A O 1
ATOM 4607 N N . VAL A 1 602 ? -23.196 -14.310 33.508 1.00 86.69 602 VAL A N 1
ATOM 4608 C CA . VAL A 1 602 ? -22.479 -15.307 34.312 1.00 86.69 602 VAL A CA 1
ATOM 4609 C C . VAL A 1 602 ? -22.728 -15.100 35.800 1.00 86.69 602 VAL A C 1
ATOM 4611 O O . VAL A 1 602 ? -23.045 -16.068 36.492 1.00 86.69 602 VAL A O 1
ATOM 4614 N N . ALA A 1 603 ? -22.679 -13.855 36.281 1.00 87.19 603 ALA A N 1
ATOM 4615 C CA . ALA A 1 603 ? -23.014 -13.538 37.668 1.00 87.19 603 ALA A CA 1
ATOM 4616 C C . ALA A 1 603 ? -24.481 -13.870 38.000 1.00 87.19 603 ALA A C 1
ATOM 4618 O O . ALA A 1 603 ? -24.752 -14.522 39.008 1.00 87.19 603 ALA A O 1
ATOM 4619 N N . ALA A 1 604 ? -25.424 -13.530 37.112 1.00 86.69 604 ALA A N 1
ATOM 4620 C CA . ALA A 1 604 ? -26.839 -13.870 37.280 1.00 86.69 604 ALA A CA 1
ATOM 4621 C C . ALA A 1 604 ? -27.081 -15.391 37.289 1.00 86.69 604 ALA A C 1
ATOM 4623 O O . ALA A 1 604 ? -27.903 -15.902 38.052 1.00 86.69 604 ALA A O 1
ATOM 4624 N N . THR A 1 605 ? -26.350 -16.135 36.457 1.00 85.94 605 THR A N 1
ATOM 4625 C CA . THR A 1 605 ? -26.419 -17.602 36.429 1.00 85.94 605 THR A CA 1
ATOM 4626 C C . THR A 1 605 ? -25.830 -18.216 37.698 1.00 85.94 605 THR A C 1
ATOM 4628 O O . THR A 1 605 ? -26.382 -19.189 38.208 1.00 85.94 605 THR A O 1
ATOM 4631 N N . ALA A 1 606 ? -24.742 -17.652 38.232 1.00 87.25 606 ALA A N 1
ATOM 4632 C CA . ALA A 1 606 ? -24.155 -18.081 39.499 1.00 87.25 606 ALA A CA 1
ATOM 4633 C C . ALA A 1 606 ? -25.113 -17.836 40.679 1.00 87.25 606 ALA A C 1
ATOM 4635 O O . ALA A 1 606 ? -25.342 -18.755 41.466 1.00 87.25 606 ALA A O 1
ATOM 4636 N N . ALA A 1 607 ? -25.760 -16.664 40.730 1.00 88.88 607 ALA A N 1
ATOM 4637 C CA . ALA A 1 607 ? -26.771 -16.332 41.737 1.00 88.88 607 ALA A CA 1
ATOM 4638 C C . ALA A 1 607 ? -27.941 -17.330 41.734 1.00 88.88 607 ALA A C 1
ATOM 4640 O O . ALA A 1 607 ? -28.314 -17.868 42.774 1.00 88.88 607 ALA A O 1
ATOM 4641 N N . LYS A 1 608 ? -28.470 -17.671 40.546 1.00 87.25 608 LYS A N 1
ATOM 4642 C CA . LYS A 1 608 ? -29.534 -18.686 40.392 1.00 87.25 608 LYS A CA 1
ATOM 4643 C C . LYS A 1 608 ? -29.133 -20.075 40.894 1.00 87.25 608 LYS A C 1
ATOM 4645 O O . LYS A 1 608 ? -30.004 -20.876 41.213 1.00 87.25 608 LYS A O 1
ATOM 4650 N N . LYS A 1 609 ? -27.833 -20.373 40.943 1.00 84.19 609 LYS A N 1
ATOM 4651 C CA . LYS A 1 609 ? -27.280 -21.636 41.453 1.00 84.19 609 LYS A CA 1
ATOM 4652 C C . LYS A 1 609 ? -26.887 -21.566 42.935 1.00 84.19 609 LYS A C 1
ATOM 4654 O O . LYS A 1 609 ? -26.211 -22.471 43.419 1.00 84.19 609 LYS A O 1
ATOM 4659 N N . GLY A 1 610 ? -27.304 -20.516 43.647 1.00 85.94 610 GLY A N 1
ATOM 4660 C CA . GLY A 1 610 ? -27.086 -20.356 45.085 1.00 85.94 610 GLY A CA 1
ATOM 4661 C C . GLY A 1 610 ? -25.676 -19.902 45.471 1.00 85.94 610 GLY A C 1
ATOM 4662 O O . GLY A 1 610 ? -25.303 -20.029 46.634 1.00 85.94 610 GLY A O 1
ATOM 4663 N N . ILE A 1 611 ? -24.881 -19.394 44.524 1.00 91.06 611 ILE A N 1
ATOM 4664 C CA . ILE A 1 611 ? -23.581 -18.781 44.817 1.00 91.06 611 ILE A CA 1
ATOM 4665 C C . ILE A 1 611 ? -23.813 -17.321 45.190 1.00 91.06 611 ILE A C 1
ATOM 4667 O O . ILE A 1 611 ? -24.415 -16.591 44.410 1.00 91.06 611 ILE A O 1
ATOM 4671 N N . THR A 1 612 ? -23.324 -16.903 46.357 1.00 90.19 612 THR A N 1
ATOM 4672 C CA . THR A 1 612 ? -23.476 -15.529 46.865 1.00 90.19 612 THR A CA 1
ATOM 4673 C C . THR A 1 612 ? -22.285 -14.633 46.535 1.00 90.19 612 THR A C 1
ATOM 4675 O O . THR A 1 612 ? -22.447 -13.422 46.408 1.00 90.19 612 THR A O 1
ATOM 4678 N N . GLN A 1 613 ? -21.090 -15.213 46.371 1.00 93.56 613 GLN A N 1
ATOM 4679 C CA . GLN A 1 613 ? -19.847 -14.469 46.158 1.00 93.56 613 GLN A CA 1
ATOM 4680 C C . GLN A 1 613 ? -19.023 -15.035 45.000 1.00 93.56 613 GLN A C 1
ATOM 4682 O O . GLN A 1 613 ? -18.902 -16.249 44.811 1.00 93.56 613 GLN A O 1
ATOM 4687 N N . LEU A 1 614 ? -18.406 -14.136 44.241 1.00 93.81 614 LEU A N 1
ATOM 4688 C CA . LEU A 1 614 ? -17.473 -14.432 43.162 1.00 93.81 614 LEU A CA 1
ATOM 4689 C C . LEU A 1 614 ? -16.100 -13.858 43.500 1.00 93.81 614 LEU A C 1
ATOM 4691 O O . LEU A 1 614 ? -15.983 -12.818 44.142 1.00 93.81 614 LEU A O 1
ATOM 4695 N N . LEU A 1 615 ? -15.052 -14.507 43.010 1.00 92.94 615 LEU A N 1
ATOM 4696 C CA . LEU A 1 615 ? -13.723 -13.927 42.920 1.00 92.94 615 LEU A CA 1
ATOM 4697 C C . LEU A 1 615 ? -13.498 -13.467 41.476 1.00 92.94 615 LEU A C 1
ATOM 4699 O O . LEU A 1 615 ? -13.414 -14.299 40.574 1.00 92.94 615 LEU A O 1
ATOM 4703 N N . VAL A 1 616 ? -13.398 -12.156 41.269 1.00 91.88 616 VAL A N 1
ATOM 4704 C CA . VAL A 1 616 ? -13.192 -11.519 39.962 1.00 91.88 616 VAL A CA 1
ATOM 4705 C C . VAL A 1 616 ? -11.880 -10.750 39.968 1.00 91.88 616 VAL A C 1
ATOM 4707 O O . VAL A 1 616 ? -11.714 -9.832 40.769 1.00 91.88 616 VAL A O 1
ATOM 4710 N N . ASP A 1 617 ? -10.940 -11.130 39.102 1.00 88.44 617 ASP A N 1
ATOM 4711 C CA . ASP A 1 617 ? -9.611 -10.507 38.964 1.00 88.44 617 ASP A CA 1
ATOM 4712 C C . ASP A 1 617 ? -8.891 -10.250 40.306 1.00 88.44 617 ASP A C 1
ATOM 4714 O O . ASP A 1 617 ? -8.281 -9.202 40.531 1.00 88.44 617 ASP A O 1
ATOM 4718 N N . GLY A 1 618 ? -8.996 -11.197 41.243 1.00 86.12 618 GLY A N 1
ATOM 4719 C CA . GLY A 1 618 ? -8.393 -11.069 42.573 1.00 86.12 618 GLY A CA 1
ATOM 4720 C C . GLY A 1 618 ? -9.179 -10.196 43.560 1.00 86.12 618 GLY A C 1
ATOM 4721 O O . GLY A 1 618 ? -8.630 -9.792 44.582 1.00 86.12 618 GLY A O 1
ATOM 4722 N N . LYS A 1 619 ? -10.458 -9.897 43.305 1.00 89.94 619 LYS A N 1
ATOM 4723 C CA . LYS A 1 619 ? -11.359 -9.215 44.249 1.00 89.94 619 LYS A CA 1
ATOM 4724 C C . LYS A 1 619 ? -12.608 -10.044 44.508 1.00 89.94 619 LYS A C 1
ATOM 4726 O O . LYS A 1 619 ? -13.208 -10.568 43.576 1.00 89.94 619 LYS A O 1
ATOM 4731 N N . ILE A 1 620 ? -13.002 -10.156 45.775 1.00 91.75 620 ILE A N 1
ATOM 4732 C CA . ILE A 1 620 ? -14.273 -10.788 46.141 1.00 91.75 620 ILE A CA 1
ATOM 4733 C C . ILE A 1 620 ? -15.390 -9.775 45.892 1.00 91.75 620 ILE A C 1
ATOM 4735 O O . ILE A 1 620 ? -15.307 -8.642 46.366 1.00 91.75 620 ILE A O 1
ATOM 4739 N N . VAL A 1 621 ? -16.401 -10.181 45.134 1.00 92.56 621 VAL A N 1
ATOM 4740 C CA . VAL A 1 621 ? -17.576 -9.379 44.786 1.00 92.56 621 VAL A CA 1
ATOM 4741 C C . VAL A 1 621 ? -18.834 -10.212 44.992 1.00 92.56 621 VAL A C 1
ATOM 4743 O O . VAL A 1 621 ? -18.832 -11.414 44.721 1.00 92.56 621 VAL A O 1
ATOM 4746 N N . ASP A 1 622 ? -19.908 -9.591 45.466 1.00 91.88 622 ASP A N 1
ATOM 4747 C CA . ASP A 1 622 ? -21.184 -10.283 45.639 1.00 91.88 622 ASP A CA 1
ATOM 4748 C C . ASP A 1 622 ? -21.892 -10.463 44.285 1.00 91.88 622 ASP A C 1
ATOM 4750 O O . ASP A 1 622 ? -21.724 -9.672 43.350 1.00 91.88 622 ASP A O 1
ATOM 4754 N N . THR A 1 623 ? -22.669 -11.539 44.155 1.00 89.19 623 THR A N 1
ATOM 4755 C CA . THR A 1 623 ? -23.461 -11.798 42.941 1.00 89.19 623 THR A CA 1
ATOM 4756 C C . THR A 1 623 ? -24.674 -10.878 42.828 1.00 89.19 623 THR A C 1
ATOM 4758 O O . THR A 1 623 ? -25.124 -10.578 41.721 1.00 89.19 623 THR A O 1
ATOM 4761 N N . GLU A 1 624 ? -25.218 -10.433 43.962 1.00 85.00 624 GLU A N 1
ATOM 4762 C CA . GLU A 1 624 ? -26.297 -9.446 44.018 1.00 85.00 624 GLU A CA 1
ATOM 4763 C C . GLU A 1 624 ? -25.742 -8.041 43.758 1.00 85.00 624 GLU A C 1
ATOM 4765 O O . GLU A 1 624 ? -24.761 -7.622 44.363 1.00 85.00 624 GLU A O 1
ATOM 4770 N N . GLY A 1 625 ? -26.349 -7.304 42.822 1.00 81.00 625 GLY A N 1
ATOM 4771 C CA . GLY A 1 625 ? -25.861 -5.973 42.438 1.00 81.00 625 GLY A CA 1
ATOM 4772 C C . GLY A 1 625 ? -24.554 -5.976 41.630 1.00 81.00 625 GLY A C 1
ATOM 4773 O O . GLY A 1 625 ? -23.896 -4.934 41.540 1.00 81.00 625 GLY A O 1
ATOM 4774 N N . PHE A 1 626 ? -24.187 -7.119 41.031 1.00 89.31 626 PHE A N 1
ATOM 4775 C CA . PHE A 1 626 ? -22.966 -7.277 40.239 1.00 89.31 626 PHE A CA 1
ATOM 4776 C C . PHE A 1 626 ? -22.860 -6.224 39.128 1.00 89.31 626 PHE A C 1
ATOM 4778 O O . PHE A 1 626 ? -23.721 -6.123 38.249 1.00 89.31 626 PHE A O 1
ATOM 4785 N N . GLN A 1 627 ? -21.779 -5.445 39.158 1.00 88.00 627 GLN A N 1
ATOM 4786 C CA . GLN A 1 627 ? -21.535 -4.392 38.179 1.00 88.00 627 GLN A CA 1
ATOM 4787 C C . GLN A 1 627 ? -20.913 -4.967 36.897 1.00 88.00 627 GLN A C 1
ATOM 4789 O O . GLN A 1 627 ? -20.032 -5.824 36.984 1.00 88.00 627 GLN A O 1
ATOM 4794 N N . PRO A 1 628 ? -21.312 -4.487 35.705 1.00 85.75 628 PRO A N 1
ATOM 4795 C CA . PRO A 1 628 ? -20.732 -4.936 34.445 1.00 85.75 628 PRO A CA 1
ATOM 4796 C C . PRO A 1 628 ? -19.210 -4.745 34.417 1.00 85.75 628 PRO A C 1
ATOM 4798 O O . PRO A 1 628 ? -18.709 -3.648 34.675 1.00 85.75 628 PRO A O 1
ATOM 4801 N N . LEU A 1 629 ? -18.472 -5.799 34.063 1.00 87.19 629 LEU A N 1
ATOM 4802 C CA . LEU A 1 629 ? -17.015 -5.730 33.945 1.00 87.19 629 LEU A CA 1
ATOM 4803 C C . LEU A 1 629 ? -16.573 -4.977 32.683 1.00 87.19 629 LEU A C 1
ATOM 4805 O O . LEU A 1 629 ? -17.362 -4.674 31.781 1.00 87.19 629 LEU A O 1
ATOM 4809 N N . LYS A 1 630 ? -15.281 -4.649 32.604 1.00 77.94 630 LYS A N 1
ATOM 4810 C CA . LYS A 1 630 ? -14.718 -3.922 31.464 1.00 77.94 630 LYS A CA 1
ATOM 4811 C C . LYS A 1 630 ? -14.701 -4.824 30.232 1.00 77.94 630 LYS A C 1
ATOM 4813 O O . LYS A 1 630 ? -13.767 -5.580 30.011 1.00 77.94 630 LYS A O 1
ATOM 4818 N N . ARG A 1 631 ? -15.677 -4.639 29.342 1.00 67.25 631 ARG A N 1
ATOM 4819 C CA . ARG A 1 631 ? -15.858 -5.447 28.122 1.00 67.25 631 ARG A CA 1
ATOM 4820 C C . ARG A 1 631 ? -14.585 -5.756 27.318 1.00 67.25 631 ARG A C 1
ATOM 4822 O O . ARG A 1 631 ? -14.544 -6.802 26.689 1.00 67.25 631 ARG A O 1
ATOM 4829 N N . TYR A 1 632 ? -13.577 -4.885 27.309 1.00 56.06 632 TYR A N 1
ATOM 4830 C CA . TYR A 1 632 ? -12.375 -5.020 26.471 1.00 56.06 632 TYR A CA 1
ATOM 4831 C C . TYR A 1 632 ? -11.146 -5.576 27.194 1.00 56.06 632 TYR A C 1
ATOM 4833 O O . TYR A 1 632 ? -10.109 -5.769 26.558 1.00 56.06 632 TYR A O 1
ATOM 4841 N N . GLN A 1 633 ? -11.251 -5.857 28.493 1.00 68.62 633 GLN A N 1
ATOM 4842 C CA . GLN A 1 633 ? -10.183 -6.482 29.267 1.00 68.62 633 GLN A CA 1
ATOM 4843 C C . GLN A 1 633 ? -10.489 -7.972 29.456 1.00 68.62 633 GLN A C 1
ATOM 4845 O O . GLN A 1 633 ? -11.653 -8.339 29.621 1.00 68.62 633 GLN A O 1
ATOM 4850 N N . PRO A 1 634 ? -9.485 -8.855 29.344 1.00 71.06 634 PRO A N 1
ATOM 4851 C CA . PRO A 1 634 ? -9.666 -10.244 29.730 1.00 71.06 634 PRO A CA 1
ATOM 4852 C C . PRO A 1 634 ? -9.915 -10.301 31.240 1.00 71.06 634 PRO A C 1
ATOM 4854 O O . PRO A 1 634 ? -9.152 -9.722 32.008 1.00 71.06 634 PRO A O 1
ATOM 4857 N N . HIS A 1 635 ? -10.985 -10.985 31.636 1.00 81.94 635 HIS A N 1
ATOM 4858 C CA . HIS A 1 635 ? -11.383 -11.147 33.031 1.00 81.94 635 HIS A CA 1
ATOM 4859 C C . HIS A 1 635 ? -11.344 -12.619 33.439 1.00 81.94 635 HIS A C 1
ATOM 4861 O O . HIS A 1 635 ? -11.706 -13.496 32.644 1.00 81.94 635 HIS A O 1
ATOM 4867 N N . ASP A 1 636 ? -10.957 -12.865 34.689 1.00 85.94 636 ASP A N 1
ATOM 4868 C CA . ASP A 1 636 ? -11.048 -14.160 35.355 1.00 85.94 636 ASP A CA 1
ATOM 4869 C C . ASP A 1 636 ? -12.163 -14.112 36.408 1.00 85.94 636 ASP A C 1
ATOM 4871 O O . ASP A 1 636 ? -12.147 -13.267 37.304 1.00 85.94 636 ASP A O 1
ATOM 4875 N N . ILE A 1 637 ? -13.136 -15.023 36.308 1.00 91.06 637 ILE A N 1
ATOM 4876 C CA . ILE A 1 637 ? -14.279 -15.113 37.227 1.00 91.06 637 ILE A CA 1
ATOM 4877 C C . ILE A 1 637 ? -14.360 -16.522 37.798 1.00 91.06 637 ILE A C 1
ATOM 4879 O O . ILE A 1 637 ? -14.545 -17.501 37.066 1.00 91.06 637 ILE A O 1
ATOM 4883 N N . PHE A 1 638 ? -14.309 -16.607 39.124 1.00 93.19 638 PHE A N 1
ATOM 4884 C CA . PHE A 1 638 ? -14.474 -17.843 39.873 1.00 93.19 638 PHE A CA 1
ATOM 4885 C C . PHE A 1 638 ? -15.668 -17.746 40.823 1.00 93.19 638 PHE A C 1
ATOM 4887 O O . PHE A 1 638 ? -15.814 -16.753 41.530 1.00 93.19 638 PHE A O 1
ATOM 4894 N N . ALA A 1 639 ? -16.502 -18.782 40.890 1.00 92.38 639 ALA A N 1
ATOM 4895 C CA . ALA A 1 639 ? -17.522 -18.890 41.931 1.00 92.38 639 ALA A CA 1
ATOM 4896 C C . ALA A 1 639 ? -16.900 -19.379 43.237 1.00 92.38 639 ALA A C 1
ATOM 4898 O O . ALA A 1 639 ? -16.238 -20.418 43.239 1.00 92.38 639 ALA A O 1
ATOM 4899 N N . ILE A 1 640 ? -17.137 -18.670 44.342 1.00 93.56 640 ILE A N 1
ATOM 4900 C CA . ILE A 1 640 ? -16.734 -19.132 45.672 1.00 93.56 640 ILE A CA 1
ATOM 4901 C C . ILE A 1 640 ? -17.761 -20.166 46.132 1.00 93.56 640 ILE A C 1
ATOM 4903 O O . ILE A 1 640 ? -18.936 -19.852 46.304 1.00 93.56 640 ILE A O 1
ATOM 4907 N N . CYS A 1 641 ? -17.318 -21.410 46.281 1.00 91.56 641 CYS A N 1
ATOM 4908 C CA . CYS A 1 641 ? -18.169 -22.555 46.591 1.00 91.56 641 CYS A CA 1
ATOM 4909 C C . CYS A 1 641 ? -17.978 -22.992 48.047 1.00 91.56 641 CYS A C 1
ATOM 4911 O O . CYS A 1 641 ? -16.892 -22.848 48.616 1.00 91.56 641 CYS A O 1
ATOM 4913 N N . ASN A 1 642 ? -19.025 -23.568 48.638 1.00 86.19 642 ASN A N 1
ATOM 4914 C CA . ASN A 1 642 ? -18.982 -24.038 50.026 1.00 86.19 642 ASN A CA 1
ATOM 4915 C C . ASN A 1 642 ? -18.207 -25.356 50.156 1.00 86.19 642 ASN A C 1
ATOM 4917 O O . ASN A 1 642 ? -17.463 -25.576 51.120 1.00 86.19 642 ASN A O 1
ATOM 4921 N N . ASP A 1 643 ? -18.354 -26.219 49.155 1.00 87.56 643 ASP A N 1
ATOM 4922 C CA . ASP A 1 643 ? -17.737 -27.533 49.103 1.00 87.56 643 ASP A CA 1
ATOM 4923 C C . ASP A 1 643 ? -17.093 -27.820 47.738 1.00 87.56 643 ASP A C 1
ATOM 4925 O O . ASP A 1 643 ? -17.294 -27.120 46.738 1.00 87.56 643 ASP A O 1
ATOM 4929 N N . THR A 1 644 ? -16.246 -28.847 47.731 1.00 87.25 644 THR A N 1
ATOM 4930 C CA . THR A 1 644 ? -15.478 -29.276 46.561 1.00 87.25 644 THR A CA 1
ATOM 4931 C C . THR A 1 644 ? -16.376 -29.855 45.471 1.00 87.25 644 THR A C 1
ATOM 4933 O O . THR A 1 644 ? -16.133 -29.615 44.290 1.00 87.25 644 THR A O 1
ATOM 4936 N N . SER A 1 645 ? -17.429 -30.580 45.846 1.00 86.75 645 SER A N 1
ATOM 4937 C CA . SER A 1 645 ? -18.353 -31.220 44.907 1.00 86.75 645 SER A CA 1
ATOM 4938 C C . SER A 1 645 ? -19.124 -30.187 44.073 1.00 86.75 645 SER A C 1
ATOM 4940 O O . SER A 1 645 ? -19.177 -30.284 42.844 1.00 86.75 645 SER A O 1
ATOM 4942 N N . GLN A 1 646 ? -19.631 -29.131 44.710 1.00 87.81 646 GLN A N 1
ATOM 4943 C CA . GLN A 1 646 ? -20.250 -27.971 44.075 1.00 87.81 646 GLN A CA 1
ATOM 4944 C C . GLN A 1 646 ? -19.253 -27.253 43.159 1.00 87.81 646 GLN A C 1
ATOM 4946 O O . GLN A 1 646 ? -19.608 -26.886 42.034 1.00 87.81 646 GLN A O 1
ATOM 4951 N N . ALA A 1 647 ? -18.000 -27.095 43.602 1.00 88.50 647 ALA A N 1
ATOM 4952 C CA . ALA A 1 647 ? -16.968 -26.434 42.810 1.00 88.50 647 ALA A CA 1
ATOM 4953 C C . ALA A 1 647 ? -16.625 -27.203 41.528 1.00 88.50 647 ALA A C 1
ATOM 4955 O O . ALA A 1 647 ? -16.584 -26.616 40.447 1.00 88.50 647 ALA A O 1
ATOM 4956 N N . ILE A 1 648 ? -16.450 -28.522 41.634 1.00 86.62 648 ILE A N 1
ATOM 4957 C CA . ILE A 1 648 ? -16.184 -29.410 40.497 1.00 86.62 648 ILE A CA 1
ATOM 4958 C C . ILE A 1 648 ? -17.373 -29.423 39.531 1.00 86.62 648 ILE A C 1
ATOM 4960 O O . ILE A 1 648 ? -17.172 -29.347 38.318 1.00 86.62 648 ILE A O 1
ATOM 4964 N N . LEU A 1 649 ? -18.610 -29.473 40.035 1.00 85.94 649 LEU A N 1
ATOM 4965 C CA . LEU A 1 649 ? -19.811 -29.467 39.197 1.00 85.94 649 LEU A CA 1
ATOM 4966 C C . LEU A 1 649 ? -19.938 -28.161 38.396 1.00 85.94 649 LEU A C 1
ATOM 4968 O O . LEU A 1 649 ? -20.171 -28.185 37.185 1.00 85.94 649 LEU A O 1
ATOM 4972 N N . LEU A 1 650 ? -19.760 -27.013 39.055 1.00 84.62 650 LEU A N 1
ATOM 4973 C CA . LEU A 1 650 ? -19.835 -25.698 38.415 1.00 84.62 650 LEU A CA 1
ATOM 4974 C C . LEU A 1 650 ? -18.668 -25.449 37.455 1.00 84.62 650 LEU A C 1
ATOM 4976 O O . LEU A 1 650 ? -18.878 -24.899 36.374 1.00 84.62 650 LEU A O 1
ATOM 4980 N N . GLY A 1 651 ? -17.467 -25.895 37.822 1.00 81.44 651 GLY A N 1
ATOM 4981 C CA . GLY A 1 651 ? -16.247 -25.791 37.025 1.00 81.44 651 GLY A CA 1
ATOM 4982 C C . GLY A 1 651 ? -16.080 -26.895 35.979 1.00 81.44 651 GLY A C 1
ATOM 4983 O O . GLY A 1 651 ? -15.001 -27.014 35.398 1.00 81.44 651 GLY A O 1
ATOM 4984 N N . ARG A 1 652 ? -17.124 -27.706 35.733 1.00 82.38 652 ARG A N 1
ATOM 4985 C CA . ARG A 1 652 ? -17.163 -28.790 34.730 1.00 82.38 652 ARG A CA 1
ATOM 4986 C C . ARG A 1 652 ? -15.999 -29.783 34.855 1.00 82.38 652 ARG A C 1
ATOM 4988 O O . ARG A 1 652 ? -15.343 -30.104 33.869 1.00 82.38 652 ARG A O 1
ATOM 4995 N N . GLY A 1 653 ? -15.734 -30.252 36.069 1.00 77.31 653 GLY A N 1
ATOM 4996 C CA . GLY A 1 653 ? -14.620 -31.155 36.374 1.00 77.31 653 GLY A CA 1
ATOM 4997 C C . GLY A 1 653 ? -13.383 -30.451 36.936 1.00 77.31 653 GLY A C 1
ATOM 4998 O O . GLY A 1 653 ? -12.454 -31.124 37.370 1.00 77.31 653 GLY A O 1
ATOM 4999 N N . ASN A 1 654 ? -13.356 -29.115 36.973 1.00 82.25 654 ASN A N 1
ATOM 5000 C CA . ASN A 1 654 ? -12.239 -28.341 37.513 1.00 82.25 654 ASN A CA 1
ATOM 5001 C C . ASN A 1 654 ? -12.631 -27.599 38.795 1.00 82.25 654 ASN A C 1
ATOM 5003 O O . ASN A 1 654 ? -13.734 -27.079 38.921 1.00 82.25 654 ASN A O 1
ATOM 5007 N N . CYS A 1 655 ? -11.691 -27.507 39.726 1.00 88.12 655 CYS A N 1
ATOM 5008 C CA . CYS A 1 655 ? -11.813 -26.797 40.991 1.00 88.12 655 CYS A CA 1
ATOM 5009 C C . CYS A 1 655 ? -10.483 -26.103 41.297 1.00 88.12 655 CYS A C 1
ATOM 5011 O O . CYS A 1 655 ? -9.410 -26.572 40.933 1.00 88.12 655 CYS A O 1
ATOM 5013 N N . ASN A 1 656 ? -10.530 -24.979 41.989 1.00 89.00 656 ASN A N 1
ATOM 5014 C CA . ASN A 1 656 ? -9.367 -24.230 42.424 1.00 89.00 656 ASN A CA 1
ATOM 5015 C C . ASN A 1 656 ? -9.414 -24.044 43.942 1.00 89.00 656 ASN A C 1
ATOM 5017 O O . ASN A 1 656 ? -10.490 -23.928 44.523 1.00 89.00 656 ASN A O 1
ATOM 5021 N N . ALA A 1 657 ? -8.254 -23.997 44.593 1.00 89.44 657 ALA A N 1
ATOM 5022 C CA . ALA A 1 657 ? -8.156 -23.635 46.001 1.00 89.44 657 ALA A CA 1
ATOM 5023 C C . ALA A 1 657 ? -7.106 -22.546 46.204 1.00 89.44 657 ALA A C 1
ATOM 5025 O O . ALA A 1 657 ? -6.016 -22.597 45.630 1.00 89.44 657 ALA A O 1
ATOM 5026 N N . ILE A 1 658 ? -7.438 -21.562 47.038 1.00 90.56 658 ILE A N 1
ATOM 5027 C CA . ILE A 1 658 ? -6.533 -20.463 47.374 1.00 90.56 658 ILE A CA 1
ATOM 5028 C C . ILE A 1 658 ? -6.717 -20.025 48.834 1.00 90.56 658 ILE A C 1
ATOM 5030 O O . ILE A 1 658 ? -7.851 -19.898 49.306 1.00 90.56 658 ILE A O 1
ATOM 5034 N N . PRO A 1 659 ? -5.633 -19.779 49.591 1.00 88.81 659 PRO A N 1
ATOM 5035 C CA . PRO A 1 659 ? -5.734 -19.150 50.902 1.00 88.81 659 PRO A CA 1
ATOM 5036 C C . PRO A 1 659 ? -6.272 -17.721 50.781 1.00 88.81 659 PRO A C 1
ATOM 5038 O O . PRO A 1 659 ? -5.795 -16.944 49.955 1.00 88.81 659 PRO A O 1
ATOM 5041 N N . GLN A 1 660 ? -7.214 -17.330 51.643 1.00 85.38 660 GLN A N 1
ATOM 5042 C CA . GLN A 1 660 ? -7.832 -15.997 51.567 1.00 85.38 660 GLN A CA 1
ATOM 5043 C C . GLN A 1 660 ? -6.803 -14.852 51.687 1.00 85.38 660 GLN A C 1
ATOM 5045 O O . GLN A 1 660 ? -6.981 -13.792 51.096 1.00 85.38 660 GLN A O 1
ATOM 5050 N N . SER A 1 661 ? -5.695 -15.071 52.400 1.00 82.38 661 SER A N 1
ATOM 5051 C CA . SER A 1 661 ? -4.603 -14.099 52.541 1.00 82.38 661 SER A CA 1
ATOM 5052 C C . SER A 1 661 ? -3.770 -13.879 51.271 1.00 82.38 661 SER A C 1
ATOM 5054 O O . SER A 1 661 ? -2.976 -12.946 51.235 1.00 82.38 661 SER A O 1
ATOM 5056 N N . GLN A 1 662 ? -3.916 -14.724 50.245 1.00 84.88 662 GLN A N 1
ATOM 5057 C CA . GLN A 1 662 ? -3.093 -14.714 49.027 1.00 84.88 662 GLN A CA 1
ATOM 5058 C C . GLN A 1 662 ? -3.868 -14.296 47.769 1.00 84.88 662 GLN A C 1
ATOM 5060 O O . GLN A 1 662 ? -3.334 -14.358 46.664 1.00 84.88 662 GLN A O 1
ATOM 5065 N N . ILE A 1 663 ? -5.112 -13.839 47.926 1.00 83.94 663 ILE A N 1
ATOM 5066 C CA . ILE A 1 663 ? -6.002 -13.464 46.819 1.00 83.94 663 ILE A CA 1
ATOM 5067 C C . ILE A 1 663 ? -5.398 -12.385 45.903 1.00 83.94 663 ILE A C 1
ATOM 5069 O O . ILE A 1 663 ? -5.611 -12.415 44.694 1.00 83.94 663 ILE A O 1
ATOM 5073 N N . THR A 1 664 ? -4.605 -11.461 46.445 1.00 76.25 664 THR A N 1
ATOM 5074 C CA . THR A 1 664 ? -3.947 -10.408 45.654 1.00 76.25 664 THR A CA 1
ATOM 5075 C C . THR A 1 664 ? -2.961 -10.957 44.619 1.00 76.25 664 THR A C 1
ATOM 5077 O O . THR A 1 664 ? -2.767 -10.324 43.589 1.00 76.25 664 THR A O 1
ATOM 5080 N N . ASN A 1 665 ? -2.411 -12.157 44.840 1.00 78.56 665 ASN A N 1
ATOM 5081 C CA . ASN A 1 665 ? -1.514 -12.864 43.921 1.00 78.56 665 ASN A CA 1
ATOM 5082 C C . ASN A 1 665 ? -2.162 -14.156 43.389 1.00 78.56 665 ASN A C 1
ATOM 5084 O O . ASN A 1 665 ? -1.505 -15.195 43.276 1.00 78.56 665 ASN A O 1
ATOM 5088 N N . TYR A 1 666 ? -3.465 -14.114 43.083 1.00 78.00 666 TYR A N 1
ATOM 5089 C CA . TYR A 1 666 ? -4.232 -15.315 42.735 1.00 78.00 666 TYR A CA 1
ATOM 5090 C C . TYR A 1 666 ? -3.662 -16.102 41.547 1.00 78.00 666 TYR A C 1
ATOM 5092 O O . TYR A 1 666 ? -3.760 -17.322 41.542 1.00 78.00 666 TYR A O 1
ATOM 5100 N N . GLN A 1 667 ? -3.016 -15.451 40.578 1.00 73.56 667 GLN A N 1
ATOM 5101 C CA . GLN A 1 667 ? -2.467 -16.136 39.402 1.00 73.56 667 GLN A CA 1
ATOM 5102 C C . GLN A 1 667 ? -1.306 -17.089 39.730 1.00 73.56 667 GLN A C 1
ATOM 5104 O O . GLN A 1 667 ? -1.161 -18.109 39.065 1.00 73.56 667 GLN A O 1
ATOM 5109 N N . SER A 1 668 ? -0.492 -16.793 40.751 1.00 72.38 668 SER A N 1
ATOM 5110 C CA . SER A 1 668 ? 0.689 -17.602 41.100 1.00 72.38 668 SER A CA 1
ATOM 5111 C C . SER A 1 668 ? 0.481 -18.515 42.3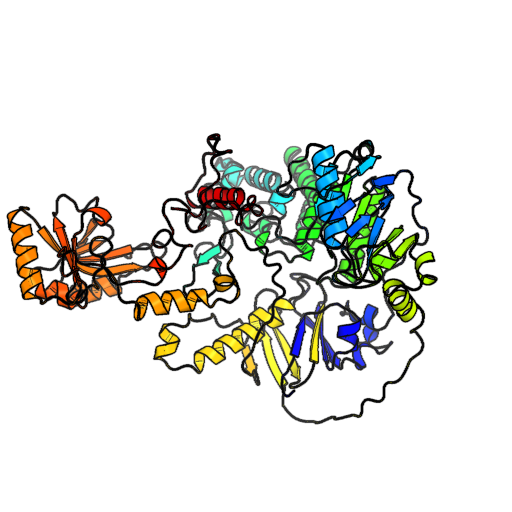08 1.00 72.38 668 SER A C 1
ATOM 5113 O O . SER A 1 668 ? 1.184 -19.512 42.448 1.00 72.38 668 SER A O 1
ATOM 5115 N N . GLN A 1 669 ? -0.469 -18.189 43.188 1.00 78.31 669 GLN A N 1
ATOM 5116 C CA . GLN A 1 669 ? -0.705 -18.920 44.441 1.00 78.31 669 GLN A CA 1
ATOM 5117 C C . GLN A 1 669 ? -1.911 -19.869 44.387 1.00 78.31 669 GLN A C 1
ATOM 5119 O O . GLN A 1 669 ? -2.107 -20.675 45.298 1.00 78.31 669 GLN A O 1
ATOM 5124 N N . MET A 1 670 ? -2.738 -19.787 43.344 1.00 82.50 670 MET A N 1
ATOM 5125 C CA . MET A 1 670 ? -3.908 -20.646 43.198 1.00 82.50 670 MET A CA 1
ATOM 5126 C C . MET A 1 670 ? -3.503 -22.056 42.780 1.00 82.50 670 MET A C 1
ATOM 5128 O O . MET A 1 670 ? -2.903 -22.270 41.727 1.00 82.50 670 MET A O 1
ATOM 5132 N N . GLN A 1 671 ? -3.895 -23.039 43.584 1.00 84.00 671 GLN A N 1
ATOM 5133 C CA . GLN A 1 671 ? -3.742 -24.441 43.222 1.00 84.00 671 GLN A CA 1
ATOM 5134 C C . GLN A 1 671 ? -4.966 -24.894 42.434 1.00 84.00 671 GLN A C 1
ATOM 5136 O O . GLN A 1 671 ? -6.108 -24.621 42.810 1.00 84.00 671 GLN A O 1
ATOM 5141 N N . SER A 1 672 ? -4.724 -25.550 41.304 1.00 81.75 672 SER A N 1
ATOM 5142 C CA . SER A 1 672 ? -5.777 -26.137 40.476 1.00 81.75 672 SER A CA 1
ATOM 5143 C C . SER A 1 672 ? -5.938 -27.612 40.814 1.00 81.75 672 SER A C 1
ATOM 5145 O O . SER A 1 672 ? -4.966 -28.273 41.164 1.00 81.75 672 SER A O 1
ATOM 5147 N N . PHE A 1 673 ? -7.163 -28.105 40.693 1.00 83.25 673 PHE A N 1
ATOM 5148 C CA . PHE A 1 673 ? -7.568 -29.497 40.817 1.00 83.25 673 PHE A CA 1
ATOM 5149 C C . PHE A 1 673 ? -8.482 -29.818 39.640 1.00 83.25 673 PHE A C 1
ATOM 5151 O O . PHE A 1 673 ? -9.351 -29.023 39.284 1.00 83.25 673 PHE A O 1
ATOM 5158 N N . SER A 1 674 ? -8.290 -30.973 39.018 1.00 80.06 674 SER A N 1
ATOM 5159 C CA . SER A 1 674 ? -9.108 -31.394 37.880 1.00 80.06 674 SER A CA 1
ATOM 5160 C C . SER A 1 674 ? -9.428 -32.868 37.988 1.00 80.06 674 SER A C 1
ATOM 5162 O O . SER A 1 674 ? -8.519 -33.651 38.230 1.00 80.06 674 SER A O 1
ATOM 5164 N N . THR A 1 675 ? -10.673 -33.273 37.759 1.00 77.56 675 THR A N 1
ATOM 5165 C CA . THR A 1 675 ? -11.058 -34.689 37.699 1.00 77.56 675 THR A CA 1
ATOM 5166 C C . THR A 1 675 ? -10.466 -35.406 36.489 1.00 77.56 675 THR A C 1
ATOM 5168 O O . THR A 1 675 ? -10.482 -36.628 36.450 1.00 77.56 675 THR A O 1
ATOM 5171 N N . ALA A 1 676 ? -9.928 -34.681 35.503 1.00 72.19 676 ALA A N 1
ATOM 5172 C CA . ALA A 1 676 ? -9.442 -35.255 34.251 1.00 72.19 676 ALA A CA 1
ATOM 5173 C C . ALA A 1 676 ? -7.915 -35.173 34.054 1.00 72.19 676 ALA A C 1
ATOM 5175 O O . ALA A 1 676 ? -7.409 -35.853 33.166 1.00 72.19 676 ALA A O 1
ATOM 5176 N N . ARG A 1 677 ? -7.185 -34.327 34.806 1.00 74.69 677 ARG A N 1
ATOM 5177 C CA . ARG A 1 677 ? -5.808 -33.932 34.432 1.00 74.69 677 ARG A CA 1
ATOM 5178 C C . ARG A 1 677 ? -4.850 -33.757 35.614 1.00 74.69 677 ARG A C 1
ATOM 5180 O O . ARG A 1 677 ? -4.582 -32.633 36.045 1.00 74.69 677 ARG A O 1
ATOM 5187 N N . VAL A 1 678 ? -4.291 -34.863 36.104 1.00 78.69 678 VAL A N 1
ATOM 5188 C CA . VAL A 1 678 ? -3.272 -34.903 37.169 1.00 78.69 678 VAL A CA 1
ATOM 5189 C C . VAL A 1 678 ? -2.081 -35.755 36.776 1.00 78.69 678 VAL A C 1
ATOM 5191 O O . VAL A 1 678 ? -2.244 -36.814 36.181 1.00 78.69 678 VAL A O 1
ATOM 5194 N N . SER A 1 679 ? -0.873 -35.313 37.128 1.00 78.38 679 SER A N 1
ATOM 5195 C CA . SER A 1 679 ? 0.308 -36.168 37.013 1.00 78.38 679 SER A CA 1
ATOM 5196 C C . SER A 1 679 ? 0.211 -37.334 38.003 1.00 78.38 679 SER A C 1
ATOM 5198 O O . SER A 1 679 ? 0.136 -37.080 39.210 1.00 78.38 679 SER A O 1
ATOM 5200 N N . PRO A 1 680 ? 0.291 -38.594 37.540 1.00 68.62 680 PRO A N 1
ATOM 5201 C CA . PRO A 1 680 ? 0.266 -39.755 38.429 1.00 68.62 680 PRO A CA 1
ATOM 5202 C C . PRO A 1 680 ? 1.469 -39.799 39.382 1.00 68.62 680 PRO A C 1
ATOM 5204 O O . PRO A 1 680 ? 1.386 -40.399 40.448 1.00 68.62 680 PRO A O 1
ATOM 5207 N N . VAL A 1 681 ? 2.578 -39.148 39.014 1.00 73.12 681 VAL A N 1
ATOM 5208 C CA . VAL A 1 681 ? 3.840 -39.185 39.764 1.00 73.12 681 VAL A CA 1
ATOM 5209 C C . VAL A 1 681 ? 3.943 -38.023 40.746 1.00 73.12 681 VAL A C 1
ATOM 5211 O O . VAL A 1 681 ? 4.284 -38.218 41.909 1.00 73.12 681 VAL A O 1
ATOM 5214 N N . THR A 1 682 ? 3.657 -36.799 40.297 1.00 72.88 682 THR A N 1
ATOM 5215 C CA . THR A 1 682 ? 3.851 -35.602 41.133 1.00 72.88 682 THR A CA 1
ATOM 5216 C C . THR A 1 682 ? 2.588 -35.181 41.879 1.00 72.88 682 THR A C 1
ATOM 5218 O O . THR A 1 682 ? 2.659 -34.338 42.773 1.00 72.88 682 THR A O 1
ATOM 5221 N N . GLY A 1 683 ? 1.421 -35.720 41.507 1.00 65.81 683 GLY A N 1
ATOM 5222 C CA . GLY A 1 683 ? 0.126 -35.310 42.053 1.00 65.81 683 GLY A CA 1
ATOM 5223 C C . GLY A 1 683 ? -0.276 -33.877 41.685 1.00 65.81 683 GLY A C 1
ATOM 5224 O O . GLY A 1 683 ? -1.283 -33.373 42.179 1.00 65.81 683 GLY A O 1
ATOM 5225 N N . LYS A 1 684 ? 0.493 -33.190 40.825 1.00 69.88 684 LYS A N 1
ATOM 5226 C CA . LYS A 1 684 ? 0.154 -31.849 40.336 1.00 69.88 684 LYS A CA 1
ATOM 5227 C C . LYS A 1 684 ? -0.986 -31.941 39.331 1.00 69.88 684 LYS A C 1
ATOM 5229 O O . LYS A 1 684 ? -0.925 -32.743 38.400 1.00 69.88 684 LYS A O 1
ATOM 5234 N N . SER A 1 685 ? -1.999 -31.095 39.503 1.00 72.56 685 SER A N 1
ATOM 5235 C CA . SER A 1 685 ? -3.068 -30.958 38.514 1.00 72.56 685 SER A CA 1
ATOM 5236 C C . SER A 1 685 ? -2.725 -29.883 37.494 1.00 72.56 685 SER A C 1
ATOM 5238 O O . SER A 1 685 ? -2.106 -28.871 37.829 1.00 72.56 685 SER A O 1
ATOM 5240 N N . PHE A 1 686 ? -3.178 -30.091 36.265 1.00 75.44 686 PHE A N 1
ATOM 5241 C CA . PHE A 1 686 ? -2.930 -29.199 35.143 1.00 75.44 686 PHE A CA 1
ATOM 5242 C C . PHE A 1 686 ? -4.239 -28.616 34.614 1.00 75.44 686 PHE A C 1
ATOM 5244 O O . PHE A 1 686 ? -5.302 -29.233 34.711 1.00 75.44 686 PHE A O 1
ATOM 5251 N N . GLU A 1 687 ? -4.165 -27.398 34.081 1.00 73.56 687 GLU A N 1
ATOM 5252 C CA . GLU A 1 687 ? -5.320 -26.754 33.462 1.00 73.56 687 GLU A CA 1
ATOM 5253 C C . GLU A 1 687 ? -5.606 -27.301 32.060 1.00 73.56 687 GLU A C 1
ATOM 5255 O O . GLU A 1 687 ? -4.754 -27.927 31.425 1.00 73.56 687 GLU A O 1
ATOM 5260 N N . GLU A 1 688 ? -6.822 -27.046 31.574 1.00 74.25 688 GLU A N 1
ATOM 5261 C CA . GLU A 1 688 ? -7.205 -27.403 30.212 1.00 74.25 688 GLU A CA 1
ATOM 5262 C C . GLU A 1 688 ? -6.348 -26.666 29.176 1.00 74.25 688 GLU A C 1
ATOM 5264 O O . GLU A 1 688 ? -6.271 -25.435 29.224 1.00 74.25 688 GLU A O 1
ATOM 5269 N N . PRO A 1 689 ? -5.733 -27.389 28.220 1.00 77.44 689 PRO A N 1
ATOM 5270 C CA . PRO A 1 689 ? -5.068 -26.762 27.092 1.00 77.44 689 PRO A CA 1
ATOM 5271 C C . PRO A 1 689 ? -6.045 -25.886 26.293 1.00 77.44 689 PRO A C 1
ATOM 5273 O O . PRO A 1 689 ? -7.085 -26.347 25.824 1.00 77.44 689 PRO A O 1
ATOM 5276 N N . ASP A 1 690 ? -5.694 -24.614 26.124 1.00 75.50 690 ASP A N 1
ATOM 5277 C CA . ASP A 1 690 ? -6.428 -23.640 25.322 1.00 75.50 690 ASP A CA 1
ATOM 5278 C C . ASP A 1 690 ? -5.579 -23.251 24.095 1.00 75.50 690 ASP A C 1
ATOM 5280 O O . ASP A 1 690 ? -4.350 -23.221 24.204 1.00 75.50 690 ASP A O 1
ATOM 5284 N N . PRO A 1 691 ? -6.171 -22.931 22.927 1.00 75.56 691 PRO A N 1
ATOM 5285 C CA . PRO A 1 691 ? -5.410 -22.519 21.745 1.00 75.56 691 PRO A CA 1
ATOM 5286 C C . PRO A 1 691 ? -4.400 -21.382 21.982 1.00 75.56 691 PRO A C 1
ATOM 5288 O O . PRO A 1 691 ? -3.383 -21.332 21.289 1.00 75.56 691 PRO A O 1
ATOM 5291 N N . HIS A 1 692 ? -4.622 -20.493 22.962 1.00 74.12 692 HIS A N 1
ATOM 5292 C CA . HIS A 1 692 ? -3.656 -19.444 23.314 1.00 74.12 692 HIS A CA 1
ATOM 5293 C C . HIS A 1 692 ? -2.359 -20.002 23.924 1.00 74.12 692 HIS A C 1
ATOM 5295 O O . HIS A 1 692 ? -1.315 -19.375 23.758 1.00 74.12 692 HIS A O 1
ATOM 5301 N N . HIS A 1 693 ? -2.389 -21.177 24.569 1.00 78.12 693 HIS A N 1
ATOM 5302 C CA . HIS A 1 693 ? -1.188 -21.856 25.087 1.00 78.12 693 HIS A CA 1
ATOM 5303 C C . HIS A 1 693 ? -0.278 -22.351 23.960 1.00 78.12 693 HIS A C 1
ATOM 5305 O O . HIS A 1 693 ? 0.926 -22.469 24.143 1.00 78.12 693 HIS A O 1
ATOM 5311 N N . PHE A 1 694 ? -0.839 -22.587 22.774 1.00 83.19 694 PHE A N 1
ATOM 5312 C CA . PHE A 1 694 ? -0.095 -22.982 21.577 1.00 83.19 694 PHE A CA 1
ATOM 5313 C C . PHE A 1 694 ? 0.193 -21.789 20.657 1.00 83.19 694 PHE A C 1
ATOM 5315 O O . PHE A 1 694 ? 0.570 -21.978 19.503 1.00 83.19 694 PHE A O 1
ATOM 5322 N N . SER A 1 695 ? -0.025 -20.556 21.135 1.00 80.44 695 SER A N 1
ATOM 5323 C CA . SER A 1 695 ? 0.179 -19.345 20.348 1.00 80.44 695 SER A CA 1
ATOM 5324 C C . SER A 1 695 ? 1.491 -18.647 20.704 1.00 80.44 695 SER A C 1
ATOM 5326 O O . SER A 1 695 ? 1.559 -17.946 21.711 1.00 80.44 695 SER A O 1
ATOM 5328 N N . PHE A 1 696 ? 2.504 -18.726 19.835 1.00 77.94 696 PHE A N 1
ATOM 5329 C CA . PHE A 1 696 ? 3.753 -17.959 19.985 1.00 77.94 696 PHE A CA 1
ATOM 5330 C C . PHE A 1 696 ? 3.589 -16.436 19.786 1.00 77.94 696 PHE A C 1
ATOM 5332 O O . PHE A 1 696 ? 4.536 -15.678 19.983 1.00 77.94 696 PHE A O 1
ATOM 5339 N N . ASN A 1 697 ? 2.391 -15.976 19.413 1.00 66.31 697 ASN A N 1
ATOM 5340 C CA . ASN A 1 697 ? 2.032 -14.554 19.363 1.00 66.31 697 ASN A CA 1
ATOM 5341 C C . ASN A 1 697 ? 1.387 -14.062 20.669 1.00 66.31 697 ASN A C 1
ATOM 5343 O O . ASN A 1 697 ? 1.186 -12.864 20.825 1.00 66.31 697 ASN A O 1
ATOM 5347 N N . SER A 1 698 ? 1.047 -14.971 21.590 1.00 65.81 698 SER A N 1
ATOM 5348 C CA . SER A 1 698 ? 0.377 -14.649 22.849 1.00 65.81 698 SER A CA 1
ATOM 5349 C C . SER A 1 698 ? 1.326 -14.811 24.022 1.00 65.81 698 SER A C 1
ATOM 5351 O O . SER A 1 698 ? 2.086 -15.776 24.089 1.00 65.81 698 SER A O 1
ATOM 5353 N N . HIS A 1 699 ? 1.186 -13.934 25.013 1.00 64.50 699 HIS A N 1
ATOM 5354 C CA . HIS A 1 699 ? 1.958 -13.992 26.248 1.00 64.50 699 HIS A CA 1
ATOM 5355 C C . HIS A 1 699 ? 1.839 -15.318 27.014 1.00 64.50 699 HIS A C 1
ATOM 5357 O O . HIS A 1 699 ? 2.731 -15.673 27.779 1.00 64.50 699 HIS A O 1
ATOM 5363 N N . ARG A 1 700 ? 0.745 -16.059 26.799 1.00 69.38 700 ARG A N 1
ATOM 5364 C CA . ARG A 1 700 ? 0.507 -17.371 27.409 1.00 69.38 700 ARG A CA 1
ATOM 5365 C C . ARG A 1 700 ? 1.215 -18.530 26.708 1.00 69.38 700 ARG A C 1
ATOM 5367 O O . ARG A 1 700 ? 1.454 -19.543 27.354 1.00 69.38 700 ARG A O 1
ATOM 5374 N N . GLY A 1 701 ? 1.481 -18.414 25.408 1.00 73.81 701 GLY A N 1
ATOM 5375 C CA . GLY A 1 701 ? 2.045 -19.498 24.595 1.00 73.81 701 GLY A CA 1
ATOM 5376 C C . GLY A 1 701 ? 3.446 -19.214 24.065 1.00 73.81 701 GLY A C 1
ATOM 5377 O O . GLY A 1 701 ? 4.100 -20.110 23.535 1.00 73.81 701 GLY A O 1
ATOM 5378 N N . TRP A 1 702 ? 3.925 -17.976 24.181 1.00 78.75 702 TRP A N 1
ATOM 5379 C CA . TRP A 1 702 ? 5.260 -17.621 23.735 1.00 78.75 702 TRP A CA 1
ATOM 5380 C C . TRP A 1 702 ? 6.338 -18.078 24.724 1.00 78.75 702 TRP A C 1
ATOM 5382 O O . TRP A 1 702 ? 6.122 -18.195 25.929 1.00 78.75 702 TRP A O 1
ATOM 5392 N N . CYS A 1 703 ? 7.538 -18.340 24.216 1.00 77.88 703 CYS A N 1
ATOM 5393 C CA . CYS A 1 703 ? 8.683 -18.592 25.082 1.00 77.88 703 CYS A CA 1
ATOM 5394 C C . CYS A 1 703 ? 9.019 -17.304 25.863 1.00 77.88 703 CYS A C 1
ATOM 5396 O O . CYS A 1 703 ? 9.162 -16.259 25.229 1.00 77.88 703 CYS A O 1
ATOM 5398 N N . PRO A 1 704 ? 9.200 -17.335 27.194 1.00 72.56 704 PRO A N 1
ATOM 5399 C CA . PRO A 1 704 ? 9.568 -16.146 27.967 1.00 72.56 704 PRO A CA 1
ATOM 5400 C C . PRO A 1 704 ? 10.888 -15.503 27.518 1.00 72.56 704 PRO A C 1
ATOM 5402 O O . PRO A 1 704 ? 11.045 -14.289 27.628 1.00 72.56 704 PRO A O 1
ATOM 5405 N N . SER A 1 705 ? 11.816 -16.309 26.994 1.00 74.25 705 SER A N 1
ATOM 5406 C CA . SER A 1 705 ? 13.150 -15.869 26.578 1.00 74.25 705 SER A CA 1
ATOM 5407 C C . SER A 1 705 ? 13.143 -15.214 25.195 1.00 74.25 705 SER A C 1
ATOM 5409 O O . SER A 1 705 ? 13.622 -14.096 25.045 1.00 74.25 705 SER A O 1
ATOM 5411 N N . CYS A 1 706 ? 12.585 -15.885 24.178 1.00 73.31 706 CYS A N 1
ATOM 5412 C CA . CYS A 1 706 ? 12.573 -15.371 22.800 1.00 73.31 706 CYS A CA 1
ATOM 5413 C C . CYS A 1 706 ? 11.237 -14.756 22.367 1.00 73.31 706 CYS A C 1
ATOM 5415 O O . CYS A 1 706 ? 11.091 -14.380 21.209 1.00 73.31 706 CYS A O 1
ATOM 5417 N N . ARG A 1 707 ? 10.226 -14.709 23.242 1.00 74.44 707 ARG A N 1
ATOM 5418 C CA . ARG A 1 707 ? 8.883 -14.153 22.979 1.00 74.44 707 ARG A CA 1
ATOM 5419 C C . ARG A 1 707 ? 8.245 -14.656 21.681 1.00 74.44 707 ARG A C 1
ATOM 5421 O O . ARG A 1 707 ? 7.538 -13.919 20.995 1.00 74.44 707 ARG A O 1
ATOM 5428 N N . GLY A 1 708 ? 8.505 -15.921 21.345 1.00 73.25 708 GLY A N 1
ATOM 5429 C CA . GLY A 1 708 ? 7.916 -16.607 20.193 1.00 73.25 708 GLY A CA 1
ATOM 5430 C C . GLY A 1 708 ? 8.695 -16.504 18.879 1.00 73.25 708 GLY A C 1
ATOM 5431 O O . GLY A 1 708 ? 8.192 -16.965 17.862 1.00 73.25 708 GLY A O 1
ATOM 5432 N N . TYR A 1 709 ? 9.905 -15.934 18.882 1.00 74.38 709 TYR A N 1
ATOM 5433 C CA . TYR A 1 709 ? 10.776 -15.866 17.698 1.00 74.38 709 TYR A CA 1
ATOM 5434 C C . TYR A 1 709 ? 11.582 -17.153 17.433 1.00 74.38 709 TYR A C 1
ATOM 5436 O O . TYR A 1 709 ? 12.132 -17.316 16.350 1.00 74.38 709 TYR A O 1
ATOM 5444 N N . GLY A 1 710 ? 11.666 -18.072 18.400 1.00 72.75 710 GLY A N 1
ATOM 5445 C CA . GLY A 1 710 ? 12.334 -19.376 18.256 1.00 72.75 710 GLY A CA 1
ATOM 5446 C C . GLY A 1 710 ? 13.868 -19.346 18.308 1.00 72.75 710 GLY A C 1
ATOM 5447 O O . GLY A 1 710 ? 14.492 -20.390 18.477 1.00 72.75 710 GLY A O 1
ATOM 5448 N N . VAL A 1 711 ? 14.482 -18.164 18.238 1.00 72.44 711 VAL A N 1
ATOM 5449 C CA . VAL A 1 711 ? 15.938 -17.962 18.258 1.00 72.44 711 VAL A CA 1
ATOM 5450 C C . VAL A 1 711 ? 16.329 -17.038 19.410 1.00 72.44 711 VAL A C 1
ATOM 5452 O O . VAL A 1 711 ? 15.578 -16.123 19.760 1.00 72.44 711 VAL A O 1
ATOM 5455 N N . ALA A 1 712 ? 17.476 -17.291 20.044 1.00 62.59 712 ALA A N 1
ATOM 5456 C CA . ALA A 1 712 ? 18.002 -16.393 21.068 1.00 62.59 712 ALA A CA 1
ATOM 5457 C C . ALA A 1 712 ? 18.475 -15.087 20.409 1.00 62.59 712 ALA A C 1
ATOM 5459 O O . ALA A 1 712 ? 19.194 -15.127 19.410 1.00 62.59 712 ALA A O 1
ATOM 5460 N N . ALA A 1 713 ? 18.093 -13.929 20.959 1.00 53.66 713 ALA A N 1
ATOM 5461 C CA . ALA A 1 713 ? 18.619 -12.650 20.491 1.00 53.66 713 ALA A CA 1
ATOM 5462 C C . ALA A 1 713 ? 20.149 -12.669 20.625 1.00 53.66 713 ALA A C 1
ATOM 5464 O O . ALA A 1 713 ? 20.670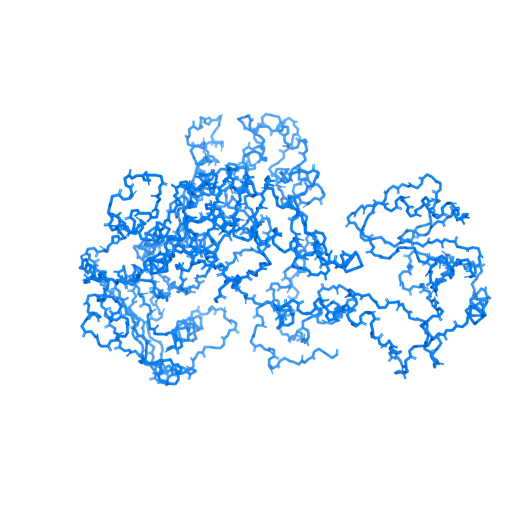 -12.880 21.724 1.00 53.66 713 ALA A O 1
ATOM 5465 N N . THR A 1 714 ? 20.875 -12.477 19.521 1.00 45.47 714 THR A N 1
ATOM 5466 C CA . THR A 1 714 ? 22.336 -12.402 19.542 1.00 45.47 714 THR A CA 1
ATOM 5467 C C . THR A 1 714 ? 22.748 -11.262 20.467 1.00 45.47 714 THR A C 1
ATOM 5469 O O . THR A 1 714 ? 22.507 -10.077 20.222 1.00 45.47 714 THR A O 1
ATOM 5472 N N . SER A 1 715 ? 23.341 -11.642 21.594 1.00 38.97 715 SER A N 1
ATOM 5473 C CA . SER A 1 715 ? 23.867 -10.763 22.628 1.00 38.97 715 SER A CA 1
ATOM 5474 C C . SER A 1 715 ? 24.998 -9.905 22.056 1.00 38.97 715 SER A C 1
ATOM 5476 O O . SER A 1 715 ? 26.164 -10.279 22.123 1.00 38.97 715 SER A O 1
ATOM 5478 N N . GLY A 1 716 ? 24.649 -8.765 21.454 1.00 35.94 716 GLY A N 1
ATOM 5479 C CA . GLY A 1 716 ? 25.630 -7.840 20.876 1.00 35.94 716 GLY A CA 1
ATOM 5480 C C . GLY A 1 716 ? 25.183 -6.387 20.691 1.00 35.94 716 GLY A C 1
ATOM 5481 O O . GLY A 1 716 ? 26.026 -5.536 20.426 1.00 35.94 716 GLY A O 1
ATOM 5482 N N . ARG A 1 717 ? 23.895 -6.043 20.853 1.00 36.34 717 ARG A N 1
ATOM 5483 C CA . ARG A 1 717 ? 23.413 -4.650 20.686 1.00 36.34 717 ARG A CA 1
ATOM 5484 C C . ARG A 1 717 ? 22.480 -4.131 21.780 1.00 36.34 717 ARG A C 1
ATOM 5486 O O . ARG A 1 717 ? 21.886 -3.070 21.624 1.00 36.34 717 ARG A O 1
ATOM 5493 N N . LEU A 1 718 ? 22.412 -4.807 22.925 1.00 32.75 718 LEU A N 1
ATOM 5494 C CA . LEU A 1 718 ? 21.635 -4.350 24.082 1.00 32.75 718 LEU A CA 1
ATOM 5495 C C . LEU A 1 718 ? 22.396 -3.281 24.885 1.00 32.75 718 LEU A C 1
ATOM 5497 O O . LEU A 1 718 ? 22.695 -3.447 26.066 1.00 32.75 718 LEU A O 1
ATOM 5501 N N . ALA A 1 719 ? 22.697 -2.150 24.249 1.00 27.98 719 ALA A N 1
ATOM 5502 C CA . ALA A 1 719 ? 22.897 -0.917 24.992 1.00 27.98 719 ALA A CA 1
ATOM 5503 C C . ALA A 1 719 ? 21.508 -0.366 25.329 1.00 27.98 719 ALA A C 1
ATOM 5505 O O . ALA A 1 719 ? 20.785 0.086 24.444 1.00 27.98 719 ALA A O 1
ATOM 5506 N N . LYS A 1 720 ? 21.142 -0.421 26.616 1.00 34.81 720 LYS A N 1
ATOM 5507 C CA . LYS A 1 720 ? 19.987 0.268 27.207 1.00 34.81 720 LYS A CA 1
ATOM 5508 C C . LYS A 1 720 ? 19.941 1.727 26.729 1.00 34.81 720 LYS A C 1
ATOM 5510 O O . LYS A 1 720 ? 20.570 2.595 27.328 1.00 34.81 720 LYS A O 1
ATOM 5515 N N . LYS A 1 721 ? 19.171 2.025 25.682 1.00 30.22 721 LYS A N 1
ATOM 5516 C CA . LYS A 1 721 ? 18.597 3.359 25.510 1.00 30.22 721 LYS A CA 1
ATOM 5517 C C . LYS A 1 721 ? 17.293 3.356 26.292 1.00 30.22 721 LYS A C 1
ATOM 5519 O O . LYS A 1 721 ? 16.361 2.641 25.943 1.00 30.22 721 LYS A O 1
ATOM 5524 N N . ASN A 1 722 ? 17.260 4.120 27.381 1.00 32.69 722 ASN A N 1
ATOM 5525 C CA . ASN A 1 722 ? 16.044 4.399 28.139 1.00 32.69 722 ASN A CA 1
ATOM 5526 C C . ASN A 1 722 ? 15.058 5.164 27.241 1.00 32.69 722 ASN A C 1
ATOM 5528 O O . ASN A 1 722 ? 15.005 6.391 27.277 1.00 32.69 722 ASN A O 1
ATOM 5532 N N . HIS A 1 723 ? 14.293 4.456 26.415 1.00 38.28 723 HIS A N 1
ATOM 5533 C CA . HIS A 1 723 ? 13.083 5.001 25.822 1.00 38.28 723 HIS A CA 1
ATOM 5534 C C . HIS A 1 723 ? 11.942 4.795 26.820 1.00 38.28 723 HIS A C 1
ATOM 5536 O O . HIS A 1 723 ? 11.610 3.669 27.184 1.00 38.28 723 HIS A O 1
ATOM 5542 N N . SER A 1 724 ? 11.360 5.893 27.308 1.00 36.81 724 SER A N 1
ATOM 5543 C CA . SER A 1 724 ? 10.095 5.839 28.038 1.00 36.81 724 SER A CA 1
ATOM 5544 C C . SER A 1 724 ? 8.984 5.541 27.029 1.00 36.81 724 SER A C 1
ATOM 5546 O O . SER A 1 724 ? 8.514 6.442 26.332 1.00 36.81 724 SER A O 1
ATOM 5548 N N . TYR A 1 725 ? 8.599 4.277 26.899 1.00 40.97 725 TYR A N 1
ATOM 5549 C CA . TYR A 1 725 ? 7.434 3.894 26.105 1.00 40.97 725 TYR A CA 1
ATOM 5550 C C . TYR A 1 725 ? 6.158 4.256 26.878 1.00 40.97 725 TYR A C 1
ATOM 5552 O O . TYR A 1 725 ? 6.069 4.015 28.081 1.00 40.97 725 TYR A O 1
ATOM 5560 N N . ASN A 1 726 ? 5.163 4.849 26.214 1.00 37.97 726 ASN A N 1
ATOM 5561 C CA . ASN A 1 726 ? 3.934 5.322 26.864 1.00 37.97 726 ASN A CA 1
ATOM 5562 C C . ASN A 1 726 ? 2.909 4.195 27.094 1.00 37.97 726 ASN A C 1
ATOM 5564 O O . ASN A 1 726 ? 1.831 4.444 27.634 1.00 37.97 726 ASN A O 1
ATOM 5568 N N . SER A 1 727 ? 3.204 2.971 26.643 1.00 37.69 727 SER A N 1
ATOM 5569 C CA . SER A 1 727 ? 2.417 1.758 26.896 1.00 37.69 727 SER A CA 1
ATOM 5570 C C . SER A 1 727 ? 3.254 0.503 26.632 1.00 37.69 727 SER A C 1
ATOM 5572 O O . SER A 1 727 ? 4.183 0.555 25.826 1.00 37.69 727 SER A O 1
ATOM 5574 N N . GLU A 1 728 ? 2.893 -0.627 27.246 1.00 36.28 728 GLU A N 1
ATOM 5575 C CA . GLU A 1 728 ? 3.515 -1.939 26.982 1.00 36.28 728 GLU A CA 1
ATOM 5576 C C . GLU A 1 728 ? 3.447 -2.312 25.495 1.00 36.28 728 GLU A C 1
ATOM 5578 O O . GLU A 1 728 ? 4.447 -2.720 24.919 1.00 36.28 728 GLU A O 1
ATOM 5583 N N . LEU A 1 729 ? 2.324 -2.021 24.833 1.00 39.84 729 LEU A N 1
ATOM 5584 C CA . LEU A 1 729 ? 2.149 -2.232 23.393 1.00 39.84 729 LEU A CA 1
ATOM 5585 C C . LEU A 1 729 ? 3.135 -1.406 22.540 1.00 39.84 729 LEU A C 1
ATOM 5587 O O . LEU A 1 729 ? 3.553 -1.833 21.470 1.00 39.84 729 LEU A O 1
ATOM 5591 N N . GLU A 1 730 ? 3.503 -0.203 22.986 1.00 41.44 730 GLU A N 1
ATOM 5592 C CA . GLU A 1 730 ? 4.467 0.652 22.278 1.00 41.44 730 GLU A CA 1
ATOM 5593 C C . GLU A 1 730 ? 5.899 0.128 22.437 1.00 41.44 730 GLU A C 1
ATOM 5595 O O . GLU A 1 730 ? 6.670 0.193 21.484 1.00 41.44 730 GLU A O 1
ATOM 5600 N N . ALA A 1 731 ? 6.218 -0.456 23.596 1.00 44.84 731 ALA A N 1
ATOM 5601 C CA . ALA A 1 731 ? 7.472 -1.171 23.810 1.00 44.84 731 ALA A CA 1
ATOM 5602 C C . ALA A 1 731 ? 7.539 -2.451 22.956 1.00 44.84 731 ALA A C 1
ATOM 5604 O O . ALA A 1 731 ? 8.543 -2.682 22.288 1.00 44.84 731 ALA A O 1
ATOM 5605 N N . GLU A 1 732 ? 6.452 -3.230 22.909 1.00 46.56 732 GLU A N 1
ATOM 5606 C CA . GLU A 1 732 ? 6.342 -4.458 22.108 1.00 46.56 732 GLU A CA 1
ATOM 5607 C C . GLU A 1 732 ? 6.495 -4.190 20.607 1.00 46.56 732 GLU A C 1
ATOM 5609 O O . GLU A 1 732 ? 7.241 -4.886 19.924 1.00 46.56 732 GLU A O 1
ATOM 5614 N N . ILE A 1 733 ? 5.846 -3.145 20.084 1.00 46.41 733 ILE A N 1
ATOM 5615 C CA . ILE A 1 733 ? 5.959 -2.765 18.668 1.00 46.41 733 ILE A CA 1
ATOM 5616 C C . ILE A 1 733 ? 7.387 -2.315 18.328 1.00 46.41 733 ILE A C 1
ATOM 5618 O O . ILE A 1 733 ? 7.869 -2.607 17.233 1.00 46.41 733 ILE A O 1
ATOM 5622 N N . HIS A 1 734 ? 8.061 -1.598 19.232 1.00 49.59 734 HIS A N 1
ATOM 5623 C CA . HIS A 1 734 ? 9.429 -1.125 19.007 1.00 49.59 734 HIS A CA 1
ATOM 5624 C C . HIS A 1 734 ? 10.439 -2.279 19.033 1.00 49.59 734 HIS A C 1
ATOM 5626 O O . HIS A 1 734 ? 11.304 -2.363 18.166 1.00 49.59 734 HIS A O 1
ATOM 5632 N N . GLU A 1 735 ? 10.275 -3.216 19.964 1.00 49.75 735 GLU A N 1
ATOM 5633 C CA . GLU A 1 735 ? 11.095 -4.425 20.060 1.00 49.75 735 GLU A CA 1
ATOM 5634 C C . GLU A 1 735 ? 10.851 -5.370 18.867 1.00 49.75 735 GLU A C 1
ATOM 5636 O O . GLU A 1 735 ? 11.793 -5.934 18.310 1.00 49.75 735 GLU A O 1
ATOM 5641 N N . ASP A 1 736 ? 9.607 -5.476 18.385 1.00 46.97 736 ASP A N 1
ATOM 5642 C CA . ASP A 1 736 ? 9.278 -6.198 17.152 1.00 46.97 736 ASP A CA 1
ATOM 5643 C C . ASP A 1 736 ? 9.895 -5.537 15.907 1.00 46.97 736 ASP A C 1
ATOM 5645 O O . ASP A 1 736 ? 10.263 -6.242 14.966 1.00 46.97 736 ASP A O 1
ATOM 5649 N N . LEU A 1 737 ? 10.012 -4.205 15.860 1.00 47.34 737 LEU A N 1
ATOM 5650 C CA . LEU A 1 737 ? 10.697 -3.480 14.780 1.00 47.34 737 LEU A CA 1
ATOM 5651 C C . LEU A 1 737 ? 12.217 -3.697 14.821 1.00 47.34 737 LEU A C 1
ATOM 5653 O O . LEU A 1 737 ? 12.835 -3.868 13.771 1.00 47.34 737 LEU A O 1
ATOM 5657 N N . GLU A 1 738 ? 12.809 -3.732 16.015 1.00 49.69 738 GLU A N 1
ATOM 5658 C CA . GLU A 1 738 ? 14.242 -3.970 16.221 1.00 49.69 738 GLU A CA 1
ATOM 5659 C C . GLU A 1 738 ? 14.636 -5.418 15.883 1.00 49.69 738 GLU A C 1
ATOM 5661 O O . GLU A 1 738 ? 15.614 -5.641 15.166 1.00 49.69 738 GLU A O 1
ATOM 5666 N N . ASN A 1 739 ? 13.822 -6.401 16.285 1.00 44.94 739 ASN A N 1
ATOM 5667 C CA . ASN A 1 739 ? 14.037 -7.818 15.969 1.00 44.94 739 ASN A CA 1
ATOM 5668 C C . ASN A 1 739 ? 13.740 -8.168 14.498 1.00 44.94 739 ASN A C 1
ATOM 5670 O O . ASN A 1 739 ? 14.231 -9.170 13.983 1.00 44.94 739 ASN A O 1
ATOM 5674 N N . GLN A 1 740 ? 12.984 -7.334 13.773 1.00 44.66 740 GLN A N 1
ATOM 5675 C CA . GLN A 1 740 ? 12.755 -7.498 12.329 1.00 44.66 740 GLN A CA 1
ATOM 5676 C C . GLN A 1 740 ? 13.983 -7.171 11.465 1.00 4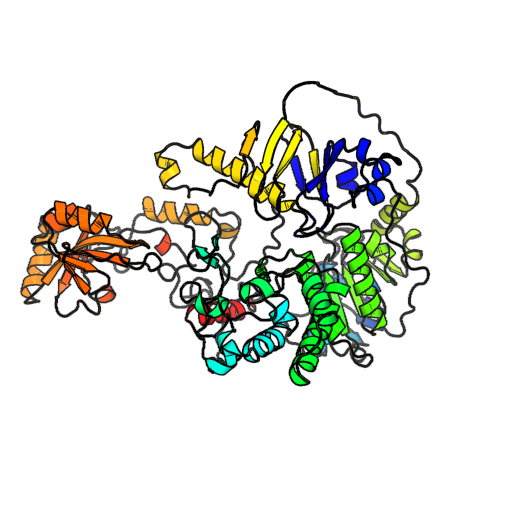4.66 740 GLN A C 1
ATOM 5678 O O . GLN A 1 740 ? 14.036 -7.616 10.316 1.00 44.66 740 GLN A O 1
ATOM 5683 N N . GLY A 1 741 ? 14.962 -6.429 11.996 1.00 42.50 741 GLY A N 1
ATOM 5684 C CA . GLY A 1 741 ? 16.231 -6.145 11.315 1.00 42.50 741 GLY A CA 1
ATOM 5685 C C . GLY A 1 741 ? 17.188 -7.342 11.248 1.00 42.50 741 GLY A C 1
ATOM 5686 O O . GLY A 1 741 ? 18.136 -7.319 10.468 1.00 42.50 741 GLY A O 1
ATOM 5687 N N . ALA A 1 742 ? 16.932 -8.399 12.024 1.00 41.22 742 ALA A N 1
ATOM 5688 C CA . ALA A 1 742 ? 17.735 -9.617 12.081 1.00 41.22 742 ALA A CA 1
ATOM 5689 C C . ALA A 1 742 ? 17.162 -10.700 11.146 1.00 41.22 742 ALA A C 1
ATOM 5691 O O . ALA A 1 742 ? 16.693 -11.744 11.590 1.00 41.22 742 ALA A O 1
ATOM 5692 N N . LYS A 1 743 ? 17.133 -10.445 9.832 1.00 41.16 743 LYS A N 1
ATOM 5693 C CA . LYS A 1 743 ? 16.697 -11.456 8.845 1.00 41.16 743 LYS A CA 1
ATOM 5694 C C . LYS A 1 743 ? 17.796 -12.428 8.418 1.00 41.16 743 LYS A C 1
ATOM 5696 O O . LYS A 1 743 ? 17.469 -13.492 7.903 1.00 41.16 743 LYS A O 1
ATOM 5701 N N . SER A 1 744 ? 19.065 -12.094 8.624 1.00 41.16 744 SER A N 1
ATOM 5702 C CA . SER A 1 744 ? 20.190 -12.856 8.073 1.00 41.16 744 SER A CA 1
ATOM 5703 C C . SER A 1 744 ? 20.702 -13.985 8.970 1.00 41.16 744 SER A C 1
ATOM 5705 O O . SER A 1 744 ? 21.394 -14.863 8.467 1.00 41.16 744 SER A O 1
ATOM 5707 N N . ASP A 1 745 ? 20.304 -14.046 10.243 1.00 43.47 745 ASP A N 1
ATOM 5708 C CA . ASP A 1 745 ? 20.917 -14.984 11.187 1.00 43.47 745 ASP A CA 1
ATOM 5709 C C . ASP A 1 745 ? 20.060 -16.190 11.582 1.00 43.47 745 ASP A C 1
ATOM 5711 O O . ASP A 1 745 ? 20.549 -16.981 12.360 1.00 43.47 745 ASP A O 1
ATOM 5715 N N . ILE A 1 746 ? 18.854 -16.457 11.058 1.00 44.28 746 ILE A N 1
ATOM 5716 C CA . ILE A 1 746 ? 18.086 -17.643 11.534 1.00 44.28 746 ILE A CA 1
ATOM 5717 C C . ILE A 1 746 ? 18.822 -18.976 11.256 1.00 44.28 746 ILE A C 1
ATOM 5719 O O . ILE A 1 746 ? 18.673 -19.935 12.008 1.00 44.28 746 ILE A O 1
ATOM 5723 N N . GLN A 1 747 ? 19.667 -19.034 10.219 1.00 43.78 747 GLN A N 1
ATOM 5724 C CA . GLN A 1 747 ? 20.501 -20.213 9.938 1.00 43.78 747 GLN A CA 1
ATOM 5725 C C . GLN A 1 747 ? 21.762 -20.318 10.822 1.00 43.78 747 GLN A C 1
ATOM 5727 O O . GLN A 1 747 ? 22.295 -21.416 10.944 1.00 43.78 747 GLN A O 1
ATOM 5732 N N . ASN A 1 748 ? 22.204 -19.225 11.462 1.00 43.41 748 ASN A N 1
ATOM 5733 C CA . ASN A 1 748 ? 23.398 -19.163 12.329 1.00 43.41 748 ASN A CA 1
ATOM 5734 C C . ASN A 1 748 ? 23.094 -18.770 13.790 1.00 43.41 748 ASN A C 1
ATOM 5736 O O . ASN A 1 748 ? 23.990 -18.738 14.633 1.00 43.41 748 ASN A O 1
ATOM 5740 N N . SER A 1 749 ? 21.844 -18.454 14.111 1.00 55.25 749 SER A N 1
ATOM 5741 C CA . SER A 1 749 ? 21.388 -18.081 15.440 1.00 55.25 749 SER A CA 1
ATOM 5742 C C . SER A 1 749 ? 21.116 -19.343 16.227 1.00 55.25 749 SER A C 1
ATOM 5744 O O . SER A 1 749 ? 20.387 -20.226 15.765 1.00 55.25 749 SER A O 1
ATOM 5746 N N . ASN A 1 750 ? 21.661 -19.410 17.436 1.00 62.47 750 ASN A N 1
ATOM 5747 C CA . ASN A 1 750 ? 21.379 -20.532 18.310 1.00 62.47 750 ASN A CA 1
ATOM 5748 C C . ASN A 1 750 ? 19.868 -20.591 18.598 1.00 62.47 750 ASN A C 1
ATOM 5750 O O . ASN A 1 750 ? 19.268 -19.555 18.931 1.00 62.47 750 ASN A O 1
ATOM 5754 N N . PRO A 1 751 ? 19.244 -21.778 18.474 1.00 71.38 751 PRO A N 1
ATOM 5755 C CA . PRO A 1 751 ? 17.860 -21.959 18.877 1.00 71.38 751 PRO A CA 1
ATOM 5756 C C . PRO A 1 751 ? 17.701 -21.505 20.327 1.00 71.38 751 PRO A C 1
ATOM 5758 O O . PRO A 1 751 ? 18.604 -21.684 21.150 1.00 71.38 751 PRO A O 1
ATOM 5761 N N . CYS A 1 752 ? 16.572 -20.861 20.623 1.00 71.00 752 CYS A N 1
ATOM 5762 C CA . CYS A 1 752 ? 16.263 -20.486 21.994 1.00 71.00 752 CYS A CA 1
ATOM 5763 C C . CYS A 1 752 ? 16.241 -21.765 22.854 1.00 71.00 752 CYS A C 1
ATOM 5765 O O . CYS A 1 752 ? 15.486 -22.674 22.499 1.00 71.00 752 CYS A O 1
ATOM 5767 N N . PRO A 1 753 ? 17.059 -21.845 23.922 1.00 59.97 753 PRO A N 1
ATOM 5768 C CA . PRO A 1 753 ? 17.123 -23.023 24.780 1.00 59.97 753 PRO A CA 1
ATOM 5769 C C . PRO A 1 753 ? 15.821 -23.264 25.546 1.00 59.97 753 PRO A C 1
ATOM 5771 O O . PRO A 1 753 ? 15.058 -22.285 25.762 1.00 59.97 753 PRO A O 1
#

pLDDT: mean 80.68, std 15.6, range [27.98, 97.31]

Sequence (753 aa):
KGNTVVVVEHEETVMKASDHLVDLGPGAGEHGGQIVAALSGRQAQQKTIARKHPQSETLPYLSGKSEIQVPKSRRKPQKSLKITGASRHNIKNLDLKLPLGVFTCLTGVSGSGKSTLAHDVIYLNLAKKLGITASDEAAPIREIAGAENLSSVERVDQSPLTRTPRSTPAVHAGAFDAIRQLFALTPEARELRLTPGYFSFNSGTGRCQRCLGNGFEKVEMQFLSDLFITCPECDGKRYTTKAMEIKYRGRSIAETLQMTIAEAVTEAANTTPSSNKDKSLLKKIQTSLSPLIDVGLGYLRLGQPLNTLSGGESQRLKLCKILAEANKSDSKLLILDEPTTGLHFSDIEKLLEVFHRLVDAGHSLLVIEHNLDVIRSADHIIDLGPGPGEDGGQITFTGTPEQILKAKTETAKTLTLTHSRHASKKTNNNQHITNNRNAICVSGAREHNLKNISVDIPRDELVVVTGLSGSGKSTLAFDIIFAEGQRRFLDSMSPYARQFAGQIEKPDVDRIIGLPPTVAIEQRVSRGGGKSTTGTVTEIYHFLRLLYAKLGIQHCPESGEPVISQTIDSIEQQITKLRRKHKKLLILAPLIRARKGYHTDVAATAAKKGITQLLVDGKIVDTEGFQPLKRYQPHDIFAICNDTSQAILLGRGNCNAIPQSQITNYQSQMQSFSTARVSPVTGKSFEEPDPHHFSFNSHRGWCPSCRGYGVAATSGRLAKKNHSYNSELEAEIHEDLENQGAKSDIQNSNPCP

Secondary structure (DSSP, 8-state):
----EEEE---HHHHHH-SEEEEEESSSGGG--EEEEEEEHHHHT-TTHHHH-TT-SSHHHHTTSS-PPPPSSPPPPSEEEEEEEEEETTEEEEEEEEEESSEEEEEE-TTSSHHIIIIIIIIHHHHHHTT---SSPPPP-SEEESGGG-SEEEEE-SS-S-SSTT--HHHHTTHHHHHHHHHHTSHHHHHTT--TTTT-TTT-TTB-TTTTT-SEEEE--SSSSPEEEEPTTTTT--B-HHHHH-EETTEEHHHHHHSBHHHHHHHHHHPPPSSHHHHHHHHHHHHHHHHHHHTT-TTSBTT--GGGS-HHHHHHHHHHHHHHH--TT--EEEEEESTTTT--HHHHHHHHHHHHHHHHTT-EEEEE---HHHHHH-SEEEEEESSSGGG--EEEEEE-HHHHTTS-SHHHHHHHHHHTTTS------------S--EEEEEEE-STT--SEEEEEETTSEEEEEESTTSSHHIIIIIIIIHHHHHHHHHTS-HHHHTTS--PPPPSEEEEES---------------TT--HHHHTSHHHHHHHHHHHHPPPB-TTT-PBPB---HHHHHHHHHHHHHH-SSEEEEEEEEEEE-S--HHHHHHHHHTT--EEEETTEEEESTTPPPP-TTS-EEEEEEESSHHHHHHHTTTEEEEEEGGGGGGHHHHPEEEESS-B-TTT--B-PPP-GGGG-TTSTTTS-TTTTTSSB---TT---------SSHHHHHHHHHHHHTT--S-TTTSPBP-

Radius of gyration: 31.33 Å; chains: 1; bounding box: 66×77×96 Å